Protein AF-D3E216-F1 (afdb_monomer)

Mean predicted aligned error: 6.2 Å

Structure (mmCIF, N/CA/C/O backbone):
data_AF-D3E216-F1
#
_entry.id   AF-D3E216-F1
#
loop_
_atom_site.group_PDB
_atom_site.id
_atom_site.type_symbol
_atom_site.label_atom_id
_atom_site.label_alt_id
_atom_site.label_comp_id
_atom_site.label_asym_id
_atom_site.label_entity_id
_atom_site.label_seq_id
_atom_site.pdbx_PDB_ins_code
_atom_site.Cartn_x
_atom_site.Cartn_y
_atom_site.Cartn_z
_atom_site.occupancy
_atom_site.B_iso_or_equiv
_atom_site.auth_seq_id
_atom_site.auth_comp_id
_atom_site.auth_asym_id
_atom_site.auth_atom_id
_atom_site.pdbx_PDB_model_num
ATOM 1 N N . MET A 1 1 ? -34.118 33.577 -6.080 1.00 50.59 1 MET A N 1
ATOM 2 C CA . MET A 1 1 ? -32.916 33.935 -5.292 1.00 50.59 1 MET A CA 1
ATOM 3 C C . MET A 1 1 ? -32.457 32.810 -4.354 1.00 50.59 1 MET A C 1
ATOM 5 O O . MET A 1 1 ? -31.315 32.388 -4.440 1.00 50.59 1 MET A O 1
ATOM 9 N N . THR A 1 2 ? -33.342 32.201 -3.559 1.00 54.44 2 THR A N 1
ATOM 10 C CA . THR A 1 2 ? -33.004 31.195 -2.521 1.00 54.44 2 THR A CA 1
ATOM 11 C C . THR A 1 2 ? -32.408 29.869 -3.035 1.00 54.44 2 THR A C 1
ATOM 13 O O . THR A 1 2 ? -31.619 29.233 -2.341 1.00 54.44 2 THR A O 1
ATOM 16 N N . LYS A 1 3 ? -32.740 29.441 -4.264 1.00 43.31 3 LYS A N 1
ATOM 17 C CA . LYS A 1 3 ? -32.159 28.240 -4.909 1.00 43.31 3 LYS A CA 1
ATOM 18 C C . LYS A 1 3 ? -30.767 28.478 -5.509 1.00 43.31 3 LYS A C 1
ATOM 20 O O . LYS A 1 3 ? -29.990 27.532 -5.590 1.00 43.31 3 LYS A O 1
ATOM 25 N N . LEU A 1 4 ? -30.476 29.709 -5.937 1.00 47.62 4 LEU A N 1
ATOM 26 C CA . LEU A 1 4 ? -29.167 30.105 -6.466 1.00 47.62 4 LEU A CA 1
ATOM 27 C C . LEU A 1 4 ? -28.184 30.314 -5.315 1.00 47.62 4 LEU A C 1
ATOM 29 O O . LEU A 1 4 ? -27.140 29.683 -5.323 1.00 47.62 4 LEU A O 1
ATOM 33 N N . ILE A 1 5 ? -28.608 30.995 -4.246 1.00 47.78 5 ILE A N 1
ATOM 34 C CA . ILE A 1 5 ? -27.809 31.163 -3.023 1.00 47.78 5 ILE A CA 1
ATOM 35 C C . ILE A 1 5 ? -27.507 29.805 -2.365 1.00 47.78 5 ILE A C 1
ATOM 37 O O . ILE A 1 5 ? -26.362 29.521 -2.045 1.00 47.78 5 ILE A O 1
ATOM 41 N N . LYS A 1 6 ? -28.479 28.881 -2.257 1.00 40.69 6 LYS A N 1
ATOM 42 C CA . LYS A 1 6 ? -28.196 27.507 -1.780 1.00 40.69 6 LYS A CA 1
ATOM 43 C C . LYS A 1 6 ? -27.261 26.714 -2.704 1.00 40.69 6 LYS A C 1
ATOM 45 O O . LYS A 1 6 ? -26.631 25.769 -2.241 1.00 40.69 6 LYS A O 1
ATOM 50 N N . ARG A 1 7 ? -27.192 27.038 -4.000 1.00 40.09 7 ARG A N 1
ATOM 51 C CA . ARG A 1 7 ? -26.256 26.412 -4.950 1.00 40.09 7 ARG A CA 1
ATOM 52 C C . ARG A 1 7 ? -24.868 27.046 -4.885 1.00 40.09 7 ARG A C 1
ATOM 54 O O . ARG A 1 7 ? -23.900 26.309 -5.013 1.00 40.09 7 ARG A O 1
ATOM 61 N N . GLU A 1 8 ? -24.777 28.351 -4.666 1.00 38.75 8 GLU A N 1
ATOM 62 C CA . GLU A 1 8 ? -23.523 29.099 -4.516 1.00 38.75 8 GLU A CA 1
ATOM 63 C C . GLU A 1 8 ? -22.860 28.807 -3.169 1.00 38.75 8 GLU A C 1
ATOM 65 O O . GLU A 1 8 ? -21.714 28.378 -3.159 1.00 38.75 8 GLU A O 1
ATOM 70 N N . VAL A 1 9 ? -23.610 28.824 -2.062 1.00 39.69 9 VAL A N 1
ATOM 71 C CA . VAL A 1 9 ? -23.113 28.412 -0.732 1.00 39.69 9 VAL A CA 1
ATOM 72 C C . VAL A 1 9 ? -22.674 26.940 -0.731 1.00 39.69 9 VAL A C 1
ATOM 74 O O . VAL A 1 9 ? -21.686 26.569 -0.108 1.00 39.69 9 VAL A O 1
ATOM 77 N N . LYS A 1 10 ? -23.358 26.068 -1.488 1.00 34.59 10 LYS A N 1
ATOM 78 C CA . LYS A 1 10 ? -22.948 24.662 -1.655 1.00 34.59 10 LYS A CA 1
ATOM 79 C C . LYS A 1 10 ? -21.763 24.487 -2.620 1.00 34.59 10 LYS A C 1
ATOM 81 O O . LYS A 1 10 ? -21.135 23.432 -2.578 1.00 34.59 10 LYS A O 1
ATOM 86 N N . ARG A 1 11 ? -21.463 25.465 -3.486 1.00 38.50 11 ARG A N 1
ATOM 87 C CA . ARG A 1 11 ? -20.250 25.492 -4.329 1.00 38.50 11 ARG A CA 1
ATOM 88 C C . ARG A 1 11 ? -19.038 25.954 -3.523 1.00 38.50 11 ARG A C 1
ATOM 90 O O . ARG A 1 11 ? -18.022 25.277 -3.580 1.00 38.50 11 ARG A O 1
ATOM 97 N N . GLU A 1 12 ? -19.185 26.998 -2.709 1.00 38.78 12 GLU A N 1
ATOM 98 C CA . GLU A 1 12 ? -18.121 27.535 -1.844 1.00 38.78 12 GLU A CA 1
ATOM 99 C C . GLU A 1 12 ? -17.586 26.504 -0.833 1.00 38.78 12 GLU A C 1
ATOM 101 O O . GLU A 1 12 ? -16.391 26.458 -0.573 1.00 38.78 12 GLU A O 1
ATOM 106 N N . TYR A 1 13 ? -18.445 25.609 -0.331 1.00 41.72 13 TYR A N 1
ATOM 107 C CA . TYR A 1 13 ? -18.059 24.535 0.598 1.00 41.72 13 TYR A CA 1
ATOM 108 C C . TYR A 1 13 ? -17.564 23.231 -0.066 1.00 41.72 13 TYR A C 1
ATOM 110 O O . TYR A 1 13 ? -17.180 22.306 0.642 1.00 41.72 13 TYR A O 1
ATOM 118 N N . ASN A 1 14 ? -17.597 23.098 -1.400 1.00 50.19 14 ASN A N 1
ATOM 119 C CA . ASN A 1 14 ? -17.234 21.849 -2.106 1.00 50.19 14 ASN A CA 1
ATOM 120 C C . ASN A 1 14 ? -16.012 21.974 -3.029 1.00 50.19 14 ASN A C 1
ATOM 122 O O . ASN A 1 14 ? -15.679 21.013 -3.734 1.00 50.19 14 ASN A O 1
ATOM 126 N N . GLU A 1 15 ? -15.362 23.135 -3.071 1.00 63.25 15 GLU A N 1
ATOM 127 C CA . GLU A 1 15 ? -14.147 23.320 -3.856 1.00 63.25 15 GLU A CA 1
ATOM 128 C C . GLU A 1 15 ? -12.910 23.065 -2.995 1.00 63.25 15 GLU A C 1
ATOM 130 O O . GLU A 1 15 ? -12.683 23.688 -1.962 1.00 63.25 15 GLU A O 1
ATOM 135 N N . GLU A 1 16 ? -12.117 22.084 -3.423 1.00 79.06 16 GLU A N 1
ATOM 136 C CA . GLU A 1 16 ? -10.818 21.785 -2.830 1.00 79.06 16 GLU A CA 1
ATOM 137 C C . GLU A 1 16 ? -9.911 23.015 -2.853 1.00 79.06 16 GLU A C 1
ATOM 139 O O . GLU A 1 16 ? -9.870 23.753 -3.839 1.00 79.06 16 GLU A O 1
ATOM 144 N N . SER A 1 17 ? -9.138 23.201 -1.780 1.00 86.38 17 SER A N 1
ATOM 145 C CA . SER A 1 17 ? -8.227 24.341 -1.654 1.00 86.38 17 SER A CA 1
ATOM 146 C C . SER A 1 17 ? -7.299 24.445 -2.878 1.00 86.38 17 SER A C 1
ATOM 148 O O . SER A 1 17 ? -6.709 23.434 -3.282 1.00 86.38 17 SER A O 1
ATOM 150 N N . PRO A 1 18 ? -7.064 25.655 -3.429 1.00 88.81 18 PRO A N 1
ATOM 151 C CA . PRO A 1 18 ? -6.145 25.850 -4.550 1.00 88.81 18 PRO A CA 1
ATOM 152 C C . PRO A 1 18 ? -4.746 25.271 -4.298 1.00 88.81 18 PRO A C 1
ATOM 154 O O . PRO A 1 18 ? -4.106 24.768 -5.222 1.00 88.81 18 PRO A O 1
ATOM 157 N N . LEU A 1 19 ? -4.269 25.297 -3.047 1.00 91.81 19 LEU A N 1
ATOM 158 C CA . LEU A 1 19 ? -2.990 24.697 -2.665 1.00 91.81 19 LEU A CA 1
ATOM 159 C C . LEU A 1 19 ? -3.029 23.164 -2.765 1.00 91.81 19 LEU A C 1
ATOM 161 O O . LEU A 1 19 ? -2.122 22.571 -3.346 1.00 91.81 19 LEU A O 1
ATOM 165 N N . LYS A 1 20 ? -4.093 22.523 -2.262 1.00 92.62 20 LYS A N 1
ATOM 166 C CA . LYS A 1 20 ? -4.277 21.064 -2.353 1.00 92.62 20 LYS A CA 1
ATOM 167 C C . LYS A 1 20 ? -4.342 20.602 -3.803 1.00 92.62 20 LYS A C 1
ATOM 169 O O . LYS A 1 20 ? -3.691 19.624 -4.156 1.00 92.62 20 LYS A O 1
ATOM 174 N N . LEU A 1 21 ? -5.043 21.340 -4.664 1.00 93.50 21 LEU A N 1
ATOM 175 C CA . LEU A 1 21 ? -5.093 21.054 -6.099 1.00 93.50 21 LEU A CA 1
ATOM 176 C C . LEU A 1 21 ? -3.720 21.194 -6.771 1.00 93.50 21 LEU A C 1
ATOM 178 O O . LEU A 1 21 ? -3.368 20.368 -7.613 1.00 93.50 21 LEU A O 1
ATOM 182 N N . LYS A 1 22 ? -2.912 22.196 -6.397 1.00 94.81 22 LYS A N 1
ATOM 183 C CA . LYS A 1 22 ? -1.525 22.324 -6.882 1.00 94.81 22 LYS A CA 1
ATOM 184 C C . LYS A 1 22 ? -0.664 21.133 -6.452 1.00 94.81 22 LYS A C 1
ATOM 186 O O . LYS A 1 22 ? 0.019 20.555 -7.293 1.00 94.81 22 LYS A O 1
ATOM 191 N N . ILE A 1 23 ? -0.742 20.730 -5.181 1.00 96.50 23 ILE A N 1
ATOM 192 C CA . ILE A 1 23 ? -0.009 19.571 -4.643 1.00 96.50 23 ILE A CA 1
ATOM 193 C C . ILE A 1 23 ? -0.449 18.280 -5.346 1.00 96.50 23 ILE A C 1
ATOM 195 O O . ILE A 1 23 ? 0.390 17.506 -5.807 1.00 96.50 23 ILE A O 1
ATOM 199 N N . ALA A 1 24 ? -1.758 18.072 -5.506 1.00 95.38 24 ALA A N 1
ATOM 200 C CA . ALA A 1 24 ? -2.301 16.915 -6.204 1.00 95.38 24 ALA A CA 1
ATOM 201 C C . ALA A 1 24 ? -1.817 16.854 -7.662 1.00 95.38 24 ALA A C 1
ATOM 203 O O . ALA A 1 24 ? -1.413 15.783 -8.115 1.00 95.38 24 ALA A O 1
ATOM 204 N N . ASN A 1 25 ? -1.793 17.984 -8.381 1.00 94.75 25 ASN A N 1
ATOM 205 C CA . ASN A 1 25 ? -1.256 18.061 -9.745 1.00 94.75 25 ASN A CA 1
ATOM 206 C C . ASN A 1 25 ? 0.250 17.776 -9.804 1.00 94.75 25 ASN A C 1
ATOM 208 O O . ASN A 1 25 ? 0.694 17.079 -10.718 1.00 94.75 25 ASN A O 1
ATOM 212 N N . ALA A 1 26 ? 1.030 18.269 -8.839 1.00 95.81 26 ALA A N 1
ATOM 213 C CA . ALA A 1 26 ? 2.464 17.995 -8.761 1.00 95.81 26 ALA A CA 1
ATOM 214 C C . ALA A 1 26 ? 2.731 16.494 -8.578 1.00 95.81 26 ALA A C 1
ATOM 216 O O . ALA A 1 26 ? 3.478 15.908 -9.361 1.00 95.81 26 ALA A O 1
ATOM 217 N N . ILE A 1 27 ? 2.037 15.854 -7.627 1.00 95.94 27 ILE A N 1
ATOM 218 C CA . ILE A 1 27 ? 2.102 14.399 -7.427 1.00 95.94 27 ILE A CA 1
ATOM 219 C C . ILE A 1 27 ? 1.688 13.672 -8.700 1.00 95.94 27 ILE A C 1
ATOM 221 O O . ILE A 1 27 ? 2.421 12.803 -9.156 1.00 95.94 27 ILE A O 1
ATOM 225 N N . SER A 1 28 ? 0.563 14.042 -9.316 1.00 94.00 28 SER A N 1
ATOM 226 C CA . SER A 1 28 ? 0.086 13.394 -10.542 1.00 94.00 28 SER A CA 1
ATOM 227 C C . SER A 1 28 ? 1.075 13.517 -11.701 1.00 94.00 28 SER A C 1
ATOM 229 O O . SER A 1 28 ? 1.184 12.600 -12.506 1.00 94.00 28 SER A O 1
ATOM 231 N N . THR A 1 29 ? 1.773 14.648 -11.807 1.00 91.94 29 THR A N 1
ATOM 232 C CA . THR A 1 29 ? 2.765 14.874 -12.863 1.00 91.94 29 THR A CA 1
ATOM 233 C C . THR A 1 29 ? 4.014 14.039 -12.607 1.00 91.94 29 THR A C 1
ATOM 235 O O . THR A 1 29 ? 4.478 13.353 -13.509 1.00 91.94 29 THR A O 1
ATOM 238 N N . PHE A 1 30 ? 4.528 14.047 -11.375 1.00 93.31 30 PHE A N 1
ATOM 239 C CA . PHE A 1 30 ? 5.700 13.260 -10.989 1.00 93.31 30 PHE A CA 1
ATOM 240 C C . PHE A 1 30 ? 5.457 11.748 -11.108 1.00 93.31 30 PHE A C 1
ATOM 242 O O . PHE A 1 30 ? 6.319 11.003 -11.558 1.00 93.31 30 PHE A O 1
ATOM 249 N N . THR A 1 31 ? 4.250 11.304 -10.756 1.00 93.19 31 THR A N 1
ATOM 250 C CA . THR A 1 31 ? 3.823 9.895 -10.809 1.00 93.19 31 THR A CA 1
ATOM 251 C C . THR A 1 31 ? 3.258 9.469 -12.164 1.00 93.19 31 THR A C 1
ATOM 253 O O . THR A 1 31 ? 2.692 8.381 -12.286 1.00 93.19 31 THR A O 1
ATOM 256 N N . ASN A 1 32 ? 3.383 10.309 -13.194 1.00 91.56 32 ASN A N 1
ATOM 257 C CA . ASN A 1 32 ? 3.027 9.906 -14.548 1.00 91.56 32 ASN A CA 1
ATOM 258 C C . ASN A 1 32 ? 3.890 8.687 -14.940 1.00 91.56 32 ASN A C 1
ATOM 260 O O . ASN A 1 32 ? 5.102 8.747 -14.717 1.00 91.56 32 ASN A O 1
ATOM 264 N N . PRO A 1 33 ? 3.317 7.594 -15.489 1.00 90.56 33 PRO A N 1
ATOM 265 C CA . PRO A 1 33 ? 4.023 6.321 -15.641 1.00 90.56 33 PRO A CA 1
ATOM 266 C C . PRO A 1 33 ? 5.434 6.416 -16.244 1.00 90.56 33 PRO A C 1
ATOM 268 O O . PRO A 1 33 ? 6.360 5.923 -15.607 1.00 90.56 33 PRO A O 1
ATOM 271 N N . PRO A 1 34 ? 5.675 7.109 -17.373 1.00 90.75 34 PRO A N 1
ATOM 272 C CA . PRO A 1 34 ? 7.018 7.193 -17.934 1.00 90.75 34 PRO A CA 1
ATOM 273 C C . PRO A 1 34 ? 7.966 8.098 -17.129 1.00 90.75 34 PRO A C 1
ATOM 275 O O . PRO A 1 34 ? 9.169 7.998 -17.301 1.00 90.75 34 PRO A O 1
ATOM 278 N N . ILE A 1 35 ? 7.466 8.996 -16.268 1.00 93.31 35 ILE A N 1
ATOM 279 C CA . ILE A 1 35 ? 8.311 9.850 -15.409 1.00 93.31 35 ILE A CA 1
ATOM 280 C C . ILE A 1 35 ? 8.745 9.076 -14.172 1.00 93.31 35 ILE A C 1
ATOM 282 O O . ILE A 1 35 ? 9.931 9.048 -13.859 1.00 93.31 35 ILE A O 1
ATOM 286 N N . ILE A 1 36 ? 7.803 8.425 -13.485 1.00 94.94 36 ILE A N 1
ATOM 287 C CA . ILE A 1 36 ? 8.100 7.668 -12.264 1.00 94.94 36 ILE A CA 1
ATOM 288 C C . ILE A 1 36 ? 8.933 6.417 -12.547 1.00 94.94 36 ILE A C 1
ATOM 290 O O . ILE A 1 36 ? 9.689 5.977 -11.684 1.00 94.94 36 ILE A O 1
ATOM 294 N N . CYS A 1 37 ? 8.848 5.877 -13.767 1.00 93.94 37 CYS A N 1
ATOM 295 C CA . CYS A 1 37 ? 9.719 4.795 -14.204 1.00 93.94 37 CYS A CA 1
ATOM 296 C C . CYS A 1 37 ? 11.197 5.197 -14.186 1.00 93.94 37 CYS A C 1
ATOM 298 O O . CYS A 1 37 ? 12.007 4.350 -13.848 1.00 93.94 37 CYS A O 1
ATOM 300 N N . ILE A 1 38 ? 11.565 6.455 -14.457 1.00 95.94 38 ILE A N 1
ATOM 301 C CA . ILE A 1 38 ? 12.977 6.878 -14.501 1.00 95.94 38 ILE A CA 1
ATOM 302 C C . ILE A 1 38 ? 13.702 6.582 -13.173 1.00 95.94 38 ILE A C 1
ATOM 304 O O . ILE A 1 38 ? 14.619 5.767 -13.178 1.00 95.94 38 ILE A O 1
ATOM 308 N N . PRO A 1 39 ? 13.309 7.153 -12.014 1.00 97.12 39 PRO A N 1
ATOM 309 C CA . PRO A 1 39 ? 14.016 6.885 -10.762 1.00 97.12 39 PRO A CA 1
ATOM 310 C C . PRO A 1 39 ? 13.881 5.430 -10.288 1.00 97.12 39 PRO A C 1
ATOM 312 O O . PRO A 1 39 ? 14.783 4.925 -9.623 1.00 97.12 39 PRO A O 1
ATOM 315 N N . LEU A 1 40 ? 12.776 4.745 -10.604 1.00 97.56 40 LEU A N 1
ATOM 316 C CA . LEU A 1 40 ? 12.569 3.370 -10.146 1.00 97.56 40 LEU A CA 1
ATOM 317 C C . LEU A 1 40 ? 13.357 2.353 -10.981 1.00 97.56 40 LEU A C 1
ATOM 319 O O . LEU A 1 40 ? 13.945 1.442 -10.406 1.00 97.56 40 LEU A O 1
ATOM 323 N N . PHE A 1 41 ? 13.428 2.517 -12.305 1.00 97.19 41 PHE A N 1
ATOM 324 C CA . PHE A 1 41 ? 14.300 1.702 -13.151 1.00 97.19 41 PHE A CA 1
ATOM 325 C C . PHE A 1 41 ? 15.770 2.018 -12.919 1.00 97.19 41 PHE A C 1
ATOM 327 O O . PHE A 1 41 ? 16.550 1.078 -12.887 1.00 97.19 41 PHE A O 1
ATOM 334 N N . LEU A 1 42 ? 16.136 3.269 -12.627 1.00 97.62 42 LEU A N 1
ATOM 335 C CA . LEU A 1 42 ? 17.491 3.605 -12.186 1.00 97.62 42 LEU A CA 1
ATOM 336 C C . LEU A 1 42 ? 17.901 2.779 -10.963 1.00 97.62 42 LEU A C 1
ATOM 338 O O . LEU A 1 42 ? 18.995 2.214 -10.925 1.00 97.62 42 LEU A O 1
ATOM 342 N N . LEU A 1 43 ? 17.005 2.659 -9.978 1.00 97.50 43 LEU A N 1
ATOM 343 C CA . LEU A 1 43 ? 17.247 1.839 -8.796 1.00 97.50 43 LEU A CA 1
ATOM 344 C C . LEU A 1 43 ? 17.290 0.341 -9.128 1.00 97.50 43 LEU A C 1
ATOM 346 O O . LEU A 1 43 ? 18.158 -0.361 -8.620 1.00 97.50 43 LEU A O 1
ATOM 350 N N . ILE A 1 44 ? 16.400 -0.154 -9.993 1.00 97.62 44 ILE A N 1
ATOM 351 C CA . ILE A 1 44 ? 16.428 -1.551 -10.460 1.00 97.62 44 ILE A CA 1
ATOM 352 C C . ILE A 1 44 ? 17.758 -1.844 -11.167 1.00 97.62 44 ILE A C 1
ATOM 354 O O . ILE A 1 44 ? 18.439 -2.798 -10.803 1.00 97.62 44 ILE A O 1
ATOM 358 N N . SER A 1 45 ? 18.171 -1.004 -12.118 1.00 97.50 45 SER A N 1
ATOM 359 C CA . SER A 1 45 ? 19.449 -1.090 -12.830 1.00 97.50 45 SER A CA 1
ATOM 360 C C . SER A 1 45 ? 20.627 -1.078 -11.855 1.00 97.50 45 SER A C 1
ATOM 362 O O . SER A 1 45 ? 21.548 -1.879 -11.999 1.00 97.50 45 SER A O 1
ATOM 364 N N . PHE A 1 46 ? 20.589 -0.209 -10.838 1.00 96.31 46 PHE A N 1
ATOM 365 C CA . PHE A 1 46 ? 21.614 -0.139 -9.796 1.00 96.31 46 PHE A CA 1
ATOM 366 C C . PHE A 1 46 ? 21.709 -1.447 -9.003 1.00 96.31 46 PHE A C 1
ATOM 368 O O . PHE A 1 46 ? 22.805 -1.968 -8.806 1.00 96.31 46 PHE A O 1
ATOM 375 N N . VAL A 1 47 ? 20.572 -2.006 -8.583 1.00 95.00 47 VAL A N 1
ATOM 376 C CA . VAL A 1 47 ? 20.530 -3.276 -7.844 1.00 95.00 47 VAL A CA 1
ATOM 377 C C . VAL A 1 47 ? 21.032 -4.431 -8.707 1.00 95.00 47 VAL A C 1
ATOM 379 O O . VAL A 1 47 ? 21.823 -5.234 -8.230 1.00 95.00 47 VAL A O 1
ATOM 382 N N . LEU A 1 48 ? 20.641 -4.492 -9.982 1.00 95.19 48 LEU A N 1
ATOM 383 C CA . LEU A 1 48 ? 21.086 -5.543 -10.903 1.00 95.19 48 LEU A CA 1
ATOM 384 C C . LEU A 1 48 ? 22.588 -5.480 -11.213 1.00 95.19 48 LEU A C 1
ATOM 386 O O . LEU A 1 48 ? 23.190 -6.509 -11.506 1.00 95.19 48 LEU A O 1
ATOM 390 N N . ALA A 1 49 ? 23.187 -4.291 -11.161 1.00 95.81 49 ALA A N 1
ATOM 391 C CA . ALA A 1 49 ? 24.620 -4.086 -11.361 1.00 95.81 49 ALA A CA 1
ATOM 392 C C . ALA A 1 49 ? 25.457 -4.246 -10.080 1.00 95.81 49 ALA A C 1
ATOM 394 O O . ALA A 1 49 ? 26.688 -4.229 -10.141 1.00 95.81 49 ALA A O 1
ATOM 395 N N . SER A 1 50 ? 24.803 -4.382 -8.926 1.00 92.50 50 SER A N 1
ATOM 396 C CA . SER A 1 50 ? 25.444 -4.501 -7.619 1.00 92.50 50 SER A CA 1
ATOM 397 C C . SER A 1 50 ? 25.655 -5.966 -7.242 1.00 92.50 50 SER A C 1
ATOM 399 O O . SER A 1 50 ? 24.720 -6.760 -7.265 1.00 92.50 50 SER A O 1
ATOM 401 N N . ASN A 1 51 ? 26.866 -6.315 -6.812 1.00 86.44 51 ASN A N 1
ATOM 402 C CA . ASN A 1 51 ? 27.189 -7.618 -6.236 1.00 86.44 51 ASN A CA 1
ATOM 403 C C . ASN A 1 51 ? 27.638 -7.449 -4.782 1.00 86.44 51 ASN A C 1
ATOM 405 O O . ASN A 1 51 ? 28.597 -6.732 -4.498 1.00 86.44 51 ASN A O 1
ATOM 409 N N . GLY A 1 52 ? 26.965 -8.145 -3.862 1.00 77.38 52 GLY A N 1
ATOM 410 C CA . GLY A 1 52 ? 27.220 -8.049 -2.422 1.00 77.38 52 GLY A CA 1
ATOM 411 C C . GLY A 1 52 ? 26.534 -6.853 -1.750 1.00 77.38 52 GLY A C 1
ATOM 412 O O . GLY A 1 52 ? 25.835 -6.063 -2.379 1.00 77.38 52 GLY A O 1
ATOM 413 N N . ASN A 1 53 ? 26.706 -6.733 -0.431 1.00 73.62 53 ASN A N 1
ATOM 414 C CA . ASN A 1 53 ? 26.138 -5.625 0.340 1.00 73.62 53 ASN A CA 1
ATOM 415 C C . ASN A 1 53 ? 26.997 -4.357 0.138 1.00 73.62 53 ASN A C 1
ATOM 417 O O . ASN A 1 53 ? 28.206 -4.466 0.341 1.00 73.62 53 ASN A O 1
ATOM 421 N N . PRO A 1 54 ? 26.421 -3.174 -0.165 1.00 74.75 54 PRO A N 1
ATOM 422 C CA . PRO A 1 54 ? 27.162 -1.916 -0.352 1.00 74.75 54 PRO A CA 1
ATOM 423 C C . PRO A 1 54 ? 28.100 -1.511 0.794 1.00 74.75 54 PRO A C 1
ATOM 425 O O . PRO A 1 54 ? 29.052 -0.769 0.577 1.00 74.75 54 PRO A O 1
ATOM 428 N N . PHE A 1 55 ? 27.844 -1.996 2.010 1.00 77.19 55 PHE A N 1
ATOM 429 C CA 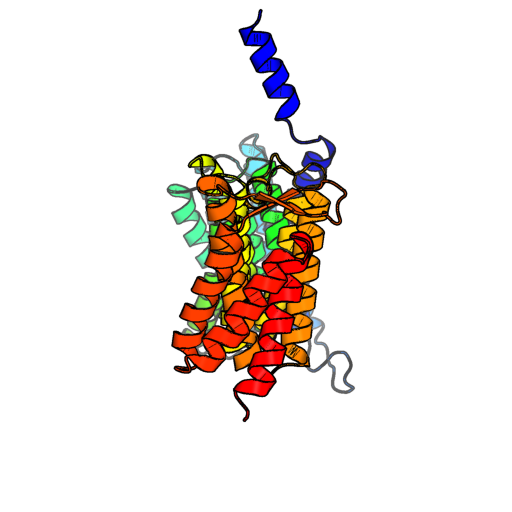. PHE A 1 55 ? 28.653 -1.731 3.203 1.00 77.19 55 PHE A CA 1
ATOM 430 C C . PHE A 1 55 ? 29.631 -2.867 3.539 1.00 77.19 55 PHE A C 1
ATOM 432 O O . PHE A 1 55 ? 30.313 -2.815 4.560 1.00 77.19 55 PHE A O 1
ATOM 439 N N . SER A 1 56 ? 29.687 -3.912 2.711 1.00 80.31 56 SER A N 1
ATOM 440 C CA . SER A 1 56 ? 30.624 -5.025 2.867 1.00 80.31 56 SER A CA 1
ATOM 441 C C . SER A 1 56 ? 31.879 -4.818 2.025 1.00 80.31 56 SER A C 1
ATOM 443 O O . SER A 1 56 ? 31.825 -4.266 0.928 1.00 80.31 56 SER A O 1
ATOM 445 N N . SER A 1 57 ? 33.015 -5.329 2.503 1.00 81.44 57 SER A N 1
ATOM 446 C CA . SER A 1 57 ? 34.287 -5.314 1.767 1.00 81.44 57 SER A CA 1
ATOM 447 C C . SER A 1 57 ? 34.260 -6.128 0.465 1.00 81.44 57 SER A C 1
ATOM 449 O O . SER A 1 57 ? 35.157 -5.983 -0.359 1.00 81.44 57 SER A O 1
ATOM 451 N N . SER A 1 58 ? 33.240 -6.967 0.265 1.00 83.25 58 SER A N 1
ATOM 452 C CA . SER A 1 58 ? 33.017 -7.756 -0.953 1.00 83.25 58 SER A CA 1
ATOM 453 C C . SER A 1 58 ? 32.113 -7.059 -1.979 1.00 83.25 58 SER A C 1
ATOM 455 O O . SER A 1 58 ? 31.753 -7.681 -2.978 1.00 83.25 58 SER A O 1
ATOM 457 N N . PHE A 1 59 ? 31.716 -5.802 -1.742 1.00 90.31 59 PHE A N 1
ATOM 458 C CA . PHE A 1 59 ? 30.903 -5.048 -2.691 1.00 90.31 59 PHE A CA 1
ATOM 459 C C . PHE A 1 59 ? 31.656 -4.805 -3.999 1.00 90.31 59 PHE A C 1
ATOM 461 O O . PHE A 1 59 ? 32.773 -4.287 -4.007 1.00 90.31 59 PHE A O 1
ATOM 468 N N . SER A 1 60 ? 31.012 -5.121 -5.116 1.00 90.94 60 SER A N 1
ATOM 469 C CA . SER A 1 60 ? 31.471 -4.726 -6.445 1.00 90.94 60 SER A CA 1
ATOM 470 C C . SER A 1 60 ? 30.300 -4.214 -7.274 1.00 90.94 60 SER A C 1
ATOM 472 O O . SER A 1 60 ? 29.156 -4.624 -7.077 1.00 90.94 60 SER A O 1
ATOM 474 N N . PHE A 1 61 ? 30.591 -3.292 -8.189 1.00 94.88 61 PHE A N 1
ATOM 475 C CA . PHE A 1 61 ? 29.588 -2.650 -9.029 1.00 94.88 61 PHE A CA 1
ATOM 476 C C . PHE A 1 61 ? 30.016 -2.689 -10.494 1.00 94.88 61 PHE A C 1
ATOM 478 O O . PHE A 1 61 ? 31.093 -2.199 -10.844 1.00 94.88 61 PHE A O 1
ATOM 485 N N . ASP A 1 62 ? 29.171 -3.257 -11.351 1.00 95.81 62 ASP A N 1
ATOM 486 C CA . ASP A 1 62 ? 29.406 -3.316 -12.791 1.00 95.81 62 ASP A CA 1
ATOM 487 C C . ASP A 1 62 ? 28.803 -2.086 -13.487 1.00 95.81 62 ASP A C 1
ATOM 489 O O . ASP A 1 62 ? 27.628 -2.047 -13.863 1.00 95.81 62 ASP A O 1
ATOM 493 N N . TRP A 1 63 ? 29.637 -1.064 -13.688 1.00 96.12 63 TRP A N 1
ATOM 494 C CA . TRP A 1 63 ? 29.250 0.176 -14.366 1.00 96.12 63 TRP A CA 1
ATOM 495 C C . TRP A 1 63 ? 28.752 -0.036 -15.799 1.00 96.12 63 TRP A C 1
ATOM 497 O O . TRP A 1 63 ? 27.886 0.709 -16.263 1.00 96.12 63 TRP A O 1
ATOM 507 N N . MET A 1 64 ? 29.284 -1.033 -16.511 1.00 96.50 64 MET A N 1
ATOM 508 C CA . MET A 1 64 ? 28.886 -1.300 -17.890 1.00 96.50 64 MET A CA 1
ATOM 509 C C . MET A 1 64 ? 27.515 -1.973 -17.931 1.00 96.50 64 MET A C 1
ATOM 511 O O . MET A 1 64 ? 26.672 -1.589 -18.745 1.00 96.50 64 MET A O 1
ATOM 515 N N . LEU A 1 65 ? 27.270 -2.943 -17.048 1.00 96.25 65 LEU A N 1
ATOM 516 C CA . LEU A 1 65 ? 25.959 -3.567 -16.897 1.00 96.25 65 LEU A CA 1
ATOM 517 C C . LEU A 1 65 ? 24.903 -2.541 -16.486 1.00 96.25 65 LEU A C 1
ATOM 519 O O . LEU A 1 65 ? 23.843 -2.481 -17.106 1.00 96.25 65 LEU A O 1
ATOM 523 N N . PHE A 1 66 ? 25.223 -1.692 -15.506 1.00 97.50 66 PHE A N 1
ATOM 524 C CA . PHE A 1 66 ? 24.361 -0.590 -15.087 1.00 97.50 66 PHE A CA 1
ATOM 525 C C . PHE A 1 66 ? 23.970 0.299 -16.270 1.00 97.50 66 PHE A C 1
ATOM 527 O O . PHE A 1 66 ? 22.783 0.507 -16.515 1.00 97.50 66 PHE A O 1
ATOM 534 N N . ALA A 1 67 ? 24.952 0.772 -17.045 1.00 97.44 67 ALA A N 1
ATOM 535 C CA . ALA A 1 67 ? 24.703 1.634 -18.195 1.00 97.44 67 ALA A CA 1
ATOM 536 C C . ALA A 1 67 ? 23.836 0.946 -19.262 1.00 97.44 67 ALA A C 1
ATOM 538 O O . ALA A 1 67 ? 22.918 1.567 -19.795 1.00 97.44 67 ALA A O 1
ATOM 539 N N . LYS A 1 68 ? 24.081 -0.339 -19.556 1.00 97.38 68 LYS A N 1
ATOM 540 C CA . LYS A 1 68 ? 23.267 -1.113 -20.509 1.00 97.38 68 LYS A CA 1
ATOM 541 C C . LYS A 1 68 ? 21.817 -1.247 -20.038 1.00 97.38 68 LYS A C 1
ATOM 543 O O . LYS A 1 68 ? 20.903 -0.938 -20.801 1.00 97.38 68 LYS A O 1
ATOM 548 N N . CYS A 1 69 ? 21.609 -1.671 -18.790 1.00 97.00 69 CYS A N 1
ATOM 549 C CA . CYS A 1 69 ? 20.282 -1.799 -18.189 1.00 97.00 69 CYS A CA 1
ATOM 550 C C . CYS A 1 69 ? 19.537 -0.462 -18.187 1.00 97.00 69 CYS A C 1
ATOM 552 O O . CYS A 1 69 ? 18.366 -0.405 -18.571 1.00 97.00 69 CYS A O 1
ATOM 554 N N . GLU A 1 70 ? 20.226 0.614 -17.812 1.00 96.94 70 GLU A N 1
ATOM 555 C CA . GLU A 1 70 ? 19.617 1.930 -17.685 1.00 96.94 70 GLU A CA 1
ATOM 556 C C . GLU A 1 70 ? 19.273 2.541 -19.039 1.00 96.94 70 GLU A C 1
ATOM 558 O O . GLU A 1 70 ? 18.169 3.042 -19.204 1.00 96.94 70 GLU A O 1
ATOM 563 N N . ILE A 1 71 ? 20.148 2.446 -20.044 1.00 97.38 71 ILE A N 1
ATOM 564 C CA . ILE A 1 71 ? 19.854 2.957 -21.391 1.00 97.38 71 ILE A CA 1
ATOM 565 C C . ILE A 1 71 ? 18.618 2.266 -21.968 1.00 97.38 71 ILE A C 1
ATOM 567 O O . ILE A 1 71 ? 17.716 2.935 -22.475 1.00 97.38 71 ILE A O 1
ATOM 571 N N . ILE A 1 72 ? 18.547 0.936 -21.869 1.00 97.19 72 ILE A N 1
ATOM 572 C CA . ILE A 1 72 ? 17.400 0.180 -22.376 1.00 97.19 72 ILE A CA 1
ATOM 573 C C . ILE A 1 72 ? 16.125 0.548 -21.612 1.00 97.19 72 ILE A C 1
ATOM 575 O O . ILE A 1 72 ? 15.107 0.866 -22.231 1.00 97.19 72 ILE A O 1
ATOM 579 N N . SER A 1 73 ? 16.179 0.578 -20.281 1.00 95.38 73 SER A N 1
ATOM 580 C CA . SER A 1 73 ? 15.025 0.934 -19.450 1.00 95.38 73 SER A CA 1
ATOM 581 C C . SER A 1 73 ? 14.552 2.366 -19.713 1.00 95.38 73 SER A C 1
ATOM 583 O O . SER A 1 73 ? 13.368 2.606 -19.945 1.00 95.38 73 SER A O 1
ATOM 585 N N . LEU A 1 74 ? 15.473 3.328 -19.753 1.00 95.69 74 LEU A N 1
ATOM 586 C CA . LEU A 1 74 ? 15.182 4.735 -19.997 1.00 95.69 74 LEU A CA 1
ATOM 587 C C . LEU A 1 74 ? 14.534 4.931 -21.371 1.00 95.69 74 LEU A C 1
ATOM 589 O O . LEU A 1 74 ? 13.498 5.589 -21.473 1.00 95.69 74 LEU A O 1
ATOM 593 N N . VAL A 1 75 ? 15.103 4.344 -22.426 1.00 96.75 75 VAL A N 1
ATOM 594 C CA . VAL A 1 75 ? 14.596 4.508 -23.794 1.00 96.75 75 VAL A CA 1
ATOM 595 C C . VAL A 1 75 ? 13.220 3.865 -23.945 1.00 96.75 75 VAL A C 1
ATOM 597 O O . VAL A 1 75 ? 12.273 4.540 -24.357 1.00 96.75 75 VAL A O 1
ATOM 600 N N . PHE A 1 76 ? 13.090 2.586 -23.586 1.00 96.62 76 PHE A N 1
ATOM 601 C CA . PHE A 1 76 ? 11.902 1.798 -23.913 1.00 96.62 76 PHE A CA 1
ATOM 602 C C . PHE A 1 76 ? 10.783 1.901 -22.881 1.00 96.62 76 PHE A C 1
ATOM 604 O O . PHE A 1 76 ? 9.618 1.770 -23.265 1.00 96.62 76 PHE A O 1
ATOM 611 N N . ALA A 1 77 ? 11.096 2.179 -21.610 1.00 92.88 77 ALA A N 1
ATOM 612 C CA . ALA A 1 77 ? 10.084 2.322 -20.567 1.00 92.88 77 ALA A CA 1
ATOM 613 C C . ALA A 1 77 ? 9.681 3.766 -20.257 1.00 92.88 77 ALA A C 1
ATOM 615 O O . ALA A 1 77 ? 8.582 3.978 -19.739 1.00 92.88 77 ALA A O 1
ATOM 616 N N . SER A 1 78 ? 10.517 4.749 -20.611 1.00 92.25 78 SER A N 1
ATOM 617 C CA . SER A 1 78 ? 10.290 6.153 -20.246 1.00 92.25 78 SER A CA 1
ATOM 618 C C . SER A 1 78 ? 10.242 7.094 -21.456 1.00 92.25 78 SER A C 1
ATOM 620 O O . SER A 1 78 ? 9.197 7.677 -21.748 1.00 92.25 78 SER A O 1
ATOM 622 N N . VAL A 1 79 ? 11.345 7.242 -22.195 1.00 93.88 79 VAL A N 1
ATOM 623 C CA . VAL A 1 79 ? 11.507 8.270 -23.239 1.00 93.88 79 VAL A CA 1
ATOM 624 C C . VAL A 1 79 ? 10.561 8.046 -24.412 1.00 93.88 79 VAL A C 1
ATOM 626 O O . VAL A 1 79 ? 9.829 8.969 -24.770 1.00 93.88 79 VAL A O 1
ATOM 629 N N . LEU A 1 80 ? 10.537 6.841 -24.993 1.00 91.94 80 LEU A N 1
ATOM 630 C CA . LEU A 1 80 ? 9.655 6.541 -26.121 1.00 91.94 80 LEU A CA 1
ATOM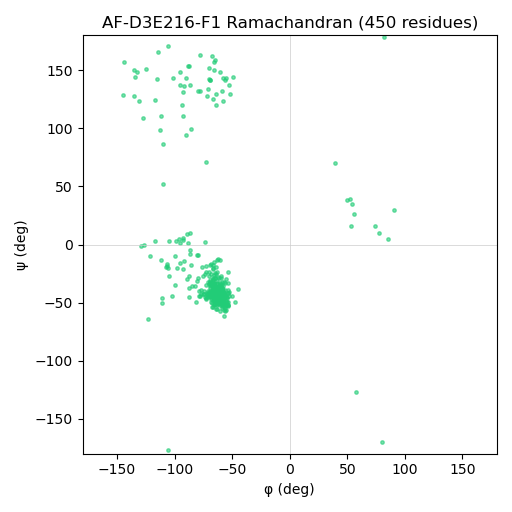 631 C C . LEU A 1 80 ? 8.175 6.660 -25.715 1.00 91.94 80 LEU A C 1
ATOM 633 O O . LEU A 1 80 ? 7.485 7.497 -26.306 1.00 91.94 80 LEU A O 1
ATOM 637 N N . PRO A 1 81 ? 7.669 5.962 -24.672 1.00 89.50 81 PRO A N 1
ATOM 638 C CA . PRO A 1 81 ? 6.280 6.127 -24.242 1.00 89.50 81 PRO A CA 1
ATOM 639 C C . PRO A 1 81 ? 5.896 7.588 -23.965 1.00 89.50 81 PRO A C 1
ATOM 641 O O . PRO A 1 81 ? 4.832 8.039 -24.393 1.00 89.50 81 PRO A O 1
ATOM 644 N N . MET A 1 82 ? 6.772 8.366 -23.316 1.00 89.25 82 MET A N 1
ATOM 645 C CA . MET A 1 82 ? 6.520 9.784 -23.046 1.00 89.25 82 MET A CA 1
ATOM 646 C C . MET A 1 82 ? 6.452 10.624 -24.323 1.00 89.25 82 MET A C 1
ATOM 648 O O . MET A 1 82 ? 5.541 11.441 -24.471 1.00 89.25 82 MET A O 1
ATOM 652 N N . ALA A 1 83 ? 7.397 10.443 -25.248 1.00 89.50 83 ALA A N 1
ATOM 653 C CA . ALA A 1 83 ? 7.428 11.185 -26.505 1.00 89.50 83 ALA A CA 1
ATOM 654 C C . ALA A 1 83 ? 6.124 10.986 -27.290 1.00 89.50 83 ALA A C 1
ATOM 656 O O . ALA A 1 83 ? 5.539 11.955 -27.783 1.00 89.50 83 ALA A O 1
ATOM 657 N N . ILE A 1 84 ? 5.620 9.750 -27.321 1.00 86.81 84 ILE A N 1
ATOM 658 C CA . ILE A 1 84 ? 4.350 9.412 -27.965 1.00 86.81 84 ILE A CA 1
ATOM 659 C C . ILE A 1 84 ? 3.153 10.021 -27.235 1.00 86.81 84 ILE A C 1
ATOM 661 O O . ILE A 1 84 ? 2.291 10.604 -27.892 1.00 86.81 84 ILE A O 1
ATOM 665 N N . ILE A 1 85 ? 3.104 9.965 -25.900 1.00 85.38 85 ILE A N 1
ATOM 666 C CA . ILE A 1 85 ? 2.031 10.610 -25.124 1.00 85.38 85 ILE A CA 1
ATOM 667 C C . ILE A 1 85 ? 2.001 12.119 -25.392 1.00 85.38 85 ILE A C 1
ATOM 669 O O . ILE A 1 85 ? 0.931 12.675 -25.633 1.00 85.38 85 ILE A O 1
ATOM 673 N N . ILE A 1 86 ? 3.157 12.792 -25.399 1.00 86.06 86 ILE A N 1
ATOM 674 C CA . ILE A 1 86 ? 3.245 14.236 -25.668 1.00 86.06 86 ILE A CA 1
ATOM 675 C C . ILE A 1 86 ? 2.798 14.554 -27.096 1.00 86.06 86 ILE A C 1
ATOM 677 O O . ILE A 1 86 ? 2.029 15.495 -27.298 1.00 86.06 86 ILE A O 1
ATOM 681 N N . TYR A 1 87 ? 3.271 13.790 -28.081 1.00 87.38 87 TYR A N 1
ATOM 682 C CA . TYR A 1 87 ? 2.882 13.962 -29.479 1.00 87.38 87 TYR A CA 1
ATOM 683 C C . TYR A 1 87 ? 1.368 13.793 -29.661 1.00 87.38 87 TYR A C 1
ATOM 685 O O . TYR A 1 87 ? 0.714 14.644 -30.266 1.00 87.38 87 TYR A O 1
ATOM 693 N N . TRP A 1 88 ? 0.794 12.733 -29.088 1.00 85.00 88 TRP A N 1
ATOM 694 C CA . TRP A 1 88 ? -0.624 12.421 -29.237 1.00 85.00 88 TRP A CA 1
ATOM 695 C C . TRP A 1 88 ? -1.524 13.407 -28.485 1.00 85.00 88 TRP A C 1
ATOM 697 O O . TRP A 1 88 ? -2.530 13.858 -29.028 1.00 85.00 88 TRP A O 1
ATOM 707 N N . ALA A 1 89 ? -1.128 13.823 -27.278 1.00 83.62 89 ALA A N 1
ATOM 708 C CA . ALA A 1 89 ? -1.841 14.844 -26.514 1.00 83.62 89 ALA A CA 1
ATOM 709 C C . ALA A 1 89 ? -1.891 16.187 -27.263 1.00 83.62 89 ALA A C 1
ATOM 711 O O . ALA A 1 89 ? -2.948 16.815 -27.327 1.00 83.62 89 ALA A O 1
ATOM 712 N N . LYS A 1 90 ? -0.779 16.588 -27.903 1.00 84.50 90 LYS A N 1
ATOM 713 C CA . LYS A 1 90 ? -0.736 17.771 -28.780 1.00 84.50 90 LYS A CA 1
ATOM 714 C C . LYS A 1 90 ? -1.645 17.614 -29.996 1.00 84.50 90 LYS A C 1
ATOM 716 O O . LYS A 1 90 ? -2.382 18.537 -30.316 1.00 84.50 90 LYS A O 1
ATOM 721 N N . LYS A 1 91 ? -1.622 16.450 -30.653 1.00 85.38 91 LYS A N 1
ATOM 722 C CA . LYS A 1 91 ? -2.462 16.169 -31.829 1.00 85.38 91 LYS A CA 1
ATOM 723 C C . LYS A 1 91 ? -3.961 16.273 -31.520 1.00 85.38 91 LYS A C 1
ATOM 725 O O . LYS A 1 91 ? -4.723 16.715 -32.371 1.00 85.38 91 LYS A O 1
ATOM 730 N N . LEU A 1 92 ? -4.371 15.875 -30.317 1.00 81.06 92 LEU A N 1
ATOM 731 C CA . LEU A 1 92 ? -5.770 15.868 -29.879 1.00 81.06 92 LEU A CA 1
ATOM 732 C C . LEU A 1 92 ? -6.194 17.124 -29.098 1.00 81.06 92 LEU A C 1
ATOM 734 O O . LEU A 1 92 ? -7.335 17.188 -28.648 1.00 81.06 92 LEU A O 1
ATOM 738 N N . ASN A 1 93 ? -5.306 18.109 -28.903 1.00 78.81 93 ASN A N 1
ATOM 739 C CA . ASN A 1 93 ? -5.541 19.274 -28.034 1.00 78.81 93 ASN A CA 1
ATOM 740 C C . ASN A 1 93 ? -6.064 18.894 -26.628 1.00 78.81 93 ASN A C 1
ATOM 742 O O . ASN A 1 93 ? -6.916 19.577 -26.060 1.00 78.81 93 ASN A O 1
ATOM 746 N N . THR A 1 94 ? -5.549 17.798 -26.061 1.00 74.25 94 THR A N 1
ATOM 747 C CA . THR A 1 94 ? -5.935 17.280 -24.737 1.00 74.25 94 THR A CA 1
ATOM 748 C C . THR A 1 94 ? -4.777 17.358 -23.745 1.00 74.25 94 THR A C 1
ATOM 750 O O . THR A 1 94 ? -3.612 17.538 -24.104 1.00 74.25 94 THR A O 1
ATOM 753 N N . ASP A 1 95 ? -5.092 17.193 -22.462 1.00 72.56 95 ASP A N 1
ATOM 754 C CA . ASP A 1 95 ? -4.093 17.016 -21.416 1.00 72.56 95 ASP A CA 1
ATOM 755 C C . ASP A 1 95 ? -3.287 15.711 -21.569 1.00 72.56 95 ASP A C 1
ATOM 757 O O . ASP A 1 95 ? -3.733 14.741 -22.182 1.00 72.56 95 ASP A O 1
ATOM 761 N N . LYS A 1 96 ? -2.090 15.661 -20.961 1.00 68.88 96 LYS A N 1
ATOM 762 C CA . LYS A 1 96 ? -1.183 14.489 -20.994 1.00 68.88 96 LYS A CA 1
ATOM 763 C C . LYS A 1 96 ? -1.787 13.217 -20.376 1.00 68.88 96 LYS A C 1
ATOM 765 O O . LYS A 1 96 ? -1.253 12.131 -20.563 1.00 68.88 96 LYS A O 1
ATOM 770 N N . ASP A 1 97 ? -2.900 13.354 -19.660 1.00 67.38 97 ASP A N 1
ATOM 771 C CA . ASP A 1 97 ? -3.674 12.255 -19.084 1.00 67.38 97 ASP A CA 1
ATOM 772 C C . ASP A 1 97 ? -4.604 11.565 -20.091 1.00 67.38 97 ASP A C 1
ATOM 774 O O . ASP A 1 97 ? -5.207 10.543 -19.734 1.00 67.38 97 ASP A O 1
ATOM 778 N N . ILE A 1 98 ? -4.753 12.143 -21.296 1.00 71.19 98 ILE A N 1
ATOM 779 C CA . ILE A 1 98 ? -5.653 11.717 -22.377 1.00 71.19 98 ILE A CA 1
ATOM 780 C C . ILE A 1 98 ? -6.976 11.264 -21.757 1.00 71.19 98 ILE A C 1
ATOM 782 O O . ILE A 1 98 ? -7.262 10.076 -21.589 1.00 71.19 98 ILE A O 1
ATOM 786 N N . SER A 1 99 ? -7.722 12.233 -21.229 1.00 68.88 99 SER A N 1
ATOM 787 C CA . SER A 1 99 ? -8.809 11.976 -20.277 1.00 68.88 99 SER A CA 1
ATOM 788 C C . SER A 1 99 ? -9.927 11.070 -20.830 1.00 68.88 99 SER A C 1
ATOM 790 O O . SER A 1 99 ? -10.557 10.340 -20.046 1.00 68.88 99 SER A O 1
ATOM 792 N N . ASN A 1 100 ? -10.119 11.070 -22.152 1.00 67.06 100 ASN A N 1
ATOM 793 C CA . ASN A 1 100 ? -11.035 10.201 -22.890 1.00 67.06 100 ASN A CA 1
ATOM 794 C C . ASN A 1 100 ? -10.432 8.813 -23.109 1.00 67.06 100 ASN A C 1
ATOM 796 O O . ASN A 1 100 ? -9.298 8.676 -23.554 1.00 67.06 100 ASN A O 1
ATOM 800 N N . ARG A 1 101 ? -11.207 7.762 -22.824 1.00 70.56 101 ARG A N 1
ATOM 801 C CA . ARG A 1 101 ? -10.741 6.372 -22.961 1.00 70.56 101 ARG A CA 1
ATOM 802 C C . ARG A 1 101 ? -10.470 5.969 -24.415 1.00 70.56 101 ARG A C 1
ATOM 804 O O . ARG A 1 101 ? -9.532 5.222 -24.660 1.00 70.56 101 ARG A O 1
ATOM 811 N N . GLU A 1 102 ? -11.276 6.475 -25.347 1.00 70.50 102 GLU A N 1
ATOM 812 C CA . GLU A 1 102 ? -11.233 6.123 -26.776 1.00 70.50 102 GLU A CA 1
ATOM 813 C C . GLU A 1 102 ? -9.934 6.616 -27.427 1.00 70.50 102 GLU A C 1
ATOM 815 O O . GLU A 1 102 ? -9.342 5.931 -28.256 1.00 70.50 102 GLU A O 1
ATOM 820 N N . ASP A 1 103 ? -9.403 7.727 -26.920 1.00 78.12 103 ASP A N 1
ATOM 821 C CA . ASP A 1 103 ? -8.171 8.350 -27.396 1.00 78.12 103 ASP A CA 1
ATOM 822 C C . ASP A 1 103 ? -6.889 7.671 -26.868 1.00 78.12 103 ASP A C 1
ATOM 824 O O . ASP A 1 103 ? -5.784 7.987 -27.317 1.00 78.12 103 ASP A O 1
ATOM 828 N N . ARG A 1 104 ? -7.007 6.732 -25.914 1.00 81.50 104 ARG A N 1
ATOM 829 C CA . ARG A 1 104 ? -5.860 6.058 -25.265 1.00 81.50 104 ARG A CA 1
ATOM 830 C C . ARG A 1 104 ? -5.338 4.852 -26.028 1.00 81.50 104 ARG A C 1
ATOM 832 O O . ARG A 1 104 ? -4.221 4.420 -25.758 1.00 81.50 104 ARG A O 1
ATOM 839 N N . PHE A 1 105 ? -6.126 4.303 -26.947 1.00 85.06 105 PHE A N 1
ATOM 840 C CA . PHE A 1 105 ? -5.808 3.042 -27.614 1.00 85.06 105 PHE A CA 1
ATOM 841 C C . PHE A 1 105 ? -4.464 3.098 -28.354 1.00 85.06 105 PHE A C 1
ATOM 843 O O . PHE A 1 105 ? -3.596 2.258 -28.131 1.00 85.06 105 PHE A O 1
ATOM 850 N N . ILE A 1 106 ? -4.252 4.137 -29.167 1.00 86.56 106 ILE A N 1
ATOM 851 C CA . ILE A 1 106 ? -3.024 4.296 -29.960 1.00 86.56 106 ILE A CA 1
ATOM 852 C C . ILE A 1 106 ? -1.787 4.506 -29.067 1.00 86.56 106 ILE A C 1
ATOM 854 O O . ILE A 1 106 ? -0.829 3.748 -29.223 1.00 86.56 106 ILE A O 1
ATOM 858 N N . PRO A 1 107 ? -1.779 5.448 -28.100 1.00 88.31 107 PRO A N 1
ATOM 859 C CA . PRO A 1 107 ? -0.668 5.581 -27.155 1.00 88.31 107 PRO A CA 1
ATOM 860 C C . PRO A 1 107 ? -0.324 4.283 -26.415 1.00 88.31 107 PRO A C 1
ATOM 862 O O . PRO A 1 107 ? 0.854 3.986 -26.228 1.00 88.31 107 PRO A O 1
ATOM 865 N N . LEU A 1 108 ? -1.332 3.494 -26.022 1.00 90.12 108 LEU A N 1
ATOM 866 C CA . LEU A 1 108 ? -1.117 2.228 -25.321 1.00 90.12 108 LEU A CA 1
ATOM 867 C C . LEU A 1 108 ? -0.509 1.155 -26.228 1.00 90.12 108 LEU A C 1
ATOM 869 O O . LEU A 1 108 ? 0.442 0.510 -25.801 1.00 90.12 108 LEU A O 1
ATOM 873 N N . ILE A 1 109 ? -0.974 1.002 -27.475 1.00 92.19 109 ILE A N 1
ATOM 874 C CA . ILE A 1 109 ? -0.351 0.081 -28.446 1.00 92.19 109 ILE A CA 1
ATOM 875 C C . ILE A 1 109 ? 1.117 0.423 -28.655 1.00 92.19 109 ILE A C 1
ATOM 877 O O . ILE A 1 109 ? 1.970 -0.461 -28.643 1.00 92.19 109 ILE A O 1
ATOM 881 N N . VAL A 1 110 ? 1.425 1.704 -28.841 1.00 89.69 110 VAL A N 1
ATOM 882 C CA . VAL A 1 110 ? 2.811 2.118 -29.050 1.00 89.69 110 VAL A CA 1
ATOM 883 C C . VAL A 1 110 ? 3.650 1.864 -27.795 1.00 89.69 110 VAL A C 1
ATOM 885 O O . VAL A 1 110 ? 4.791 1.424 -27.913 1.00 89.69 110 VAL A O 1
ATOM 888 N N . GLY A 1 111 ? 3.077 2.051 -26.602 1.00 93.12 111 GLY A N 1
ATOM 889 C CA . GLY A 1 111 ? 3.689 1.624 -25.344 1.00 93.12 111 GLY A CA 1
ATOM 890 C C . GLY A 1 111 ? 4.011 0.127 -25.335 1.00 93.12 111 GLY A C 1
ATOM 891 O O . GLY A 1 111 ? 5.159 -0.240 -25.106 1.00 93.12 111 GLY A O 1
ATOM 892 N N . VAL A 1 112 ? 3.041 -0.733 -25.670 1.00 96.38 112 VAL A N 1
ATOM 893 C CA . VAL A 1 112 ? 3.236 -2.193 -25.777 1.00 96.38 112 VAL A CA 1
ATOM 894 C C . VAL A 1 112 ? 4.386 -2.526 -26.728 1.00 96.38 112 VAL A C 1
ATOM 896 O O . VAL A 1 112 ? 5.282 -3.280 -26.358 1.00 96.38 112 VAL A O 1
ATOM 899 N N . LEU A 1 113 ? 4.398 -1.941 -27.929 1.00 97.00 113 LEU A N 1
ATOM 900 C CA . LEU A 1 113 ? 5.461 -2.170 -28.910 1.00 97.00 113 LEU A CA 1
ATOM 901 C C . LEU A 1 113 ? 6.827 -1.690 -28.402 1.00 97.00 113 LEU A C 1
ATOM 903 O O . LEU A 1 113 ? 7.814 -2.395 -28.583 1.00 97.00 113 LEU A O 1
ATOM 907 N N . SER A 1 114 ? 6.887 -0.540 -27.725 1.00 96.81 114 SER A N 1
ATOM 908 C CA . SER A 1 114 ? 8.115 -0.031 -27.103 1.00 96.81 114 SER A CA 1
ATOM 909 C C . SER A 1 114 ? 8.683 -1.033 -26.094 1.00 96.81 114 SER A C 1
ATOM 911 O O . SER A 1 114 ? 9.855 -1.396 -26.176 1.00 96.81 114 SER A O 1
ATOM 913 N N . TYR A 1 115 ? 7.843 -1.551 -25.192 1.00 97.50 115 TYR A N 1
ATOM 914 C CA . TYR A 1 115 ? 8.255 -2.555 -24.210 1.00 97.50 115 TYR A CA 1
ATOM 915 C C . TYR A 1 115 ? 8.686 -3.877 -24.861 1.00 97.50 115 TYR A C 1
ATOM 917 O O . TYR A 1 115 ? 9.694 -4.448 -24.453 1.00 97.50 115 TYR A O 1
ATOM 925 N N . LEU A 1 116 ? 7.983 -4.338 -25.904 1.00 98.12 116 LEU A N 1
ATOM 926 C CA . LEU A 1 116 ? 8.355 -5.550 -26.646 1.00 98.12 116 LEU A CA 1
ATOM 927 C C . LEU A 1 116 ? 9.699 -5.406 -27.363 1.00 98.12 116 LEU A C 1
ATOM 929 O O . LEU A 1 116 ? 10.506 -6.330 -27.322 1.00 98.12 116 LEU A O 1
ATOM 933 N N . ILE A 1 117 ? 9.967 -4.257 -27.988 1.00 98.12 117 ILE A N 1
ATOM 934 C CA . ILE A 1 117 ? 11.265 -3.995 -28.622 1.00 98.12 117 ILE A CA 1
ATOM 935 C C . ILE A 1 117 ? 12.367 -3.988 -27.555 1.00 98.12 117 ILE A C 1
ATOM 937 O O . ILE A 1 117 ? 13.392 -4.642 -27.737 1.00 98.12 117 ILE A O 1
ATOM 941 N N . GLY A 1 118 ? 12.135 -3.326 -26.417 1.00 98.00 118 GLY A N 1
ATOM 942 C CA . GLY A 1 118 ? 13.054 -3.345 -25.277 1.00 98.00 118 GLY A CA 1
ATOM 943 C C . GLY A 1 118 ? 13.328 -4.759 -24.752 1.00 98.00 118 GLY A C 1
ATOM 944 O O . GLY A 1 118 ? 14.484 -5.106 -24.514 1.00 98.00 118 GLY A O 1
ATOM 945 N N . PHE A 1 119 ? 12.295 -5.596 -24.621 1.00 98.06 119 PHE A N 1
ATOM 946 C CA . PHE A 1 119 ? 12.419 -7.014 -24.267 1.00 98.06 119 PHE A CA 1
ATOM 947 C C . PHE A 1 119 ? 13.284 -7.783 -25.274 1.00 98.06 119 PHE A C 1
ATOM 949 O O . PHE A 1 119 ? 14.239 -8.443 -24.873 1.00 98.06 119 PHE A O 1
ATOM 956 N N . VAL A 1 120 ? 12.990 -7.667 -26.573 1.00 98.12 120 VAL A N 1
ATOM 957 C CA . VAL A 1 120 ? 13.723 -8.369 -27.639 1.00 98.12 120 VAL A CA 1
ATOM 958 C C . VAL A 1 120 ? 15.196 -7.9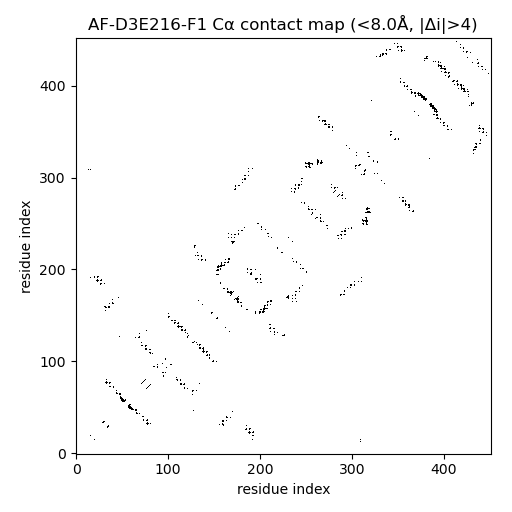61 -27.652 1.00 98.12 120 VAL A C 1
ATOM 960 O O . VAL A 1 120 ? 16.072 -8.820 -27.711 1.00 98.12 120 VAL A O 1
ATOM 963 N N . ILE A 1 121 ? 15.483 -6.663 -27.540 1.00 98.00 121 ILE A N 1
ATOM 964 C CA . ILE A 1 121 ? 16.855 -6.155 -27.447 1.00 98.00 121 ILE A CA 1
ATOM 965 C C . ILE A 1 121 ? 17.531 -6.702 -26.185 1.00 98.00 121 ILE A C 1
ATOM 967 O O . ILE A 1 121 ? 18.621 -7.253 -26.275 1.00 98.00 121 ILE A O 1
ATOM 971 N N . SER A 1 122 ? 16.880 -6.632 -25.022 1.00 97.38 122 SER A N 1
ATOM 972 C CA . SER A 1 122 ? 17.458 -7.146 -23.769 1.00 97.38 122 SER A CA 1
ATOM 973 C C . SER A 1 122 ? 17.794 -8.633 -23.849 1.00 97.38 122 SER A C 1
ATOM 975 O O . SER A 1 122 ? 18.839 -9.051 -23.358 1.00 97.38 122 SER A O 1
ATOM 977 N N . PHE A 1 123 ? 16.939 -9.413 -24.513 1.00 96.38 123 PHE A N 1
ATOM 978 C CA . PHE A 1 123 ? 17.149 -10.835 -24.751 1.00 96.38 123 PHE A CA 1
ATOM 979 C C . PHE A 1 123 ? 18.360 -11.098 -25.660 1.00 96.38 123 PHE A C 1
ATOM 981 O O . PHE A 1 123 ? 19.222 -11.893 -25.303 1.00 96.38 123 PHE A O 1
ATOM 988 N N . PHE A 1 124 ? 18.466 -10.407 -26.801 1.00 96.81 124 PHE A N 1
ATOM 989 C CA . PHE A 1 124 ? 19.583 -10.593 -27.740 1.00 96.81 124 PHE A CA 1
ATOM 990 C C . PHE A 1 124 ? 20.930 -10.086 -27.214 1.00 96.81 124 PHE A C 1
ATOM 992 O O . PHE A 1 124 ? 21.966 -10.629 -27.581 1.00 96.81 124 PHE A O 1
ATOM 999 N N . PHE A 1 125 ? 20.926 -9.048 -26.375 1.00 95.75 125 PHE A N 1
ATOM 1000 C CA . PHE A 1 125 ? 22.135 -8.510 -25.745 1.00 95.75 125 PHE A CA 1
ATOM 1001 C C . PHE A 1 125 ? 22.475 -9.181 -24.406 1.00 95.75 125 PHE A C 1
ATOM 1003 O O . PHE A 1 125 ? 23.361 -8.692 -23.704 1.00 95.75 125 PHE A O 1
ATOM 1010 N N . GLU A 1 126 ? 21.778 -10.269 -24.055 1.00 94.00 126 GLU A N 1
ATOM 1011 C CA . GLU A 1 126 ? 22.007 -11.059 -22.838 1.00 94.00 126 GLU A CA 1
ATOM 1012 C C . GLU A 1 126 ? 22.022 -10.197 -21.561 1.00 94.00 126 GLU A C 1
ATOM 1014 O O . GLU A 1 126 ? 22.826 -10.389 -20.647 1.00 94.00 126 GLU A O 1
ATOM 1019 N N . LEU A 1 127 ? 21.125 -9.207 -21.496 1.00 95.75 127 LEU A N 1
ATOM 1020 C CA . LEU A 1 127 ? 20.930 -8.411 -20.286 1.00 95.75 127 LEU A CA 1
ATOM 1021 C C . LEU A 1 127 ? 20.335 -9.275 -19.162 1.00 95.75 127 LEU A C 1
ATOM 1023 O O . LEU A 1 127 ? 19.762 -10.335 -19.438 1.00 95.75 127 LEU A O 1
ATOM 1027 N N . PRO A 1 128 ? 20.423 -8.837 -17.888 1.00 96.12 128 PRO A N 1
ATOM 1028 C CA . PRO A 1 128 ? 19.964 -9.632 -16.761 1.00 96.12 128 PRO A CA 1
ATOM 1029 C C . PRO A 1 128 ? 18.535 -10.123 -16.971 1.00 96.12 128 PRO A C 1
ATOM 1031 O O . PRO A 1 128 ? 17.630 -9.329 -17.238 1.00 96.12 128 PRO A O 1
ATOM 1034 N N . ASN A 1 129 ? 18.334 -11.431 -16.790 1.00 96.75 129 ASN A N 1
ATOM 1035 C CA . ASN A 1 129 ? 17.046 -12.110 -16.959 1.00 96.75 129 ASN A CA 1
ATOM 1036 C C . ASN A 1 129 ? 15.884 -11.351 -16.304 1.00 96.75 129 ASN A C 1
ATOM 1038 O O . ASN A 1 129 ? 14.795 -11.274 -16.866 1.00 96.75 129 ASN A O 1
ATOM 1042 N N . PHE A 1 130 ? 16.129 -10.756 -15.133 1.00 97.50 130 PHE A N 1
ATOM 1043 C CA . PHE A 1 130 ? 15.139 -9.962 -14.415 1.00 97.50 130 PHE A CA 1
ATOM 1044 C C . PHE A 1 130 ? 14.638 -8.756 -15.222 1.00 97.50 130 PHE A C 1
ATOM 1046 O O . PHE A 1 130 ? 13.429 -8.579 -15.348 1.00 97.50 130 PHE A O 1
ATOM 1053 N N . LEU A 1 131 ? 15.540 -7.950 -15.800 1.00 97.50 131 LEU A N 1
ATOM 1054 C CA . LEU A 1 131 ? 15.165 -6.784 -16.606 1.00 97.50 131 LEU A CA 1
ATOM 1055 C C . LEU A 1 131 ? 14.436 -7.210 -17.883 1.00 97.50 131 LEU A C 1
ATOM 1057 O O . LEU A 1 131 ? 13.398 -6.643 -18.221 1.00 97.50 131 LEU A O 1
ATOM 1061 N N . THR A 1 132 ? 14.955 -8.233 -18.564 1.00 97.75 132 THR A N 1
ATOM 1062 C CA . THR A 1 132 ? 14.349 -8.790 -19.776 1.00 97.75 132 THR A CA 1
ATOM 1063 C C . THR A 1 132 ? 12.902 -9.213 -19.503 1.00 97.75 132 THR A C 1
ATOM 1065 O O . THR A 1 132 ? 11.977 -8.742 -20.161 1.00 97.75 132 THR A O 1
ATOM 1068 N N . ILE A 1 133 ? 12.673 -10.016 -18.462 1.00 97.88 133 ILE A N 1
ATOM 1069 C CA . ILE A 1 133 ? 11.330 -10.456 -18.065 1.00 97.88 133 ILE A CA 1
ATOM 1070 C C . ILE A 1 133 ? 10.446 -9.278 -17.655 1.00 97.88 133 ILE A C 1
ATOM 1072 O O . ILE A 1 133 ? 9.281 -9.231 -18.043 1.00 97.88 133 ILE A O 1
ATOM 1076 N N . LEU A 1 134 ? 10.990 -8.302 -16.927 1.00 98.19 134 LEU A N 1
ATOM 1077 C CA . LEU A 1 134 ? 10.236 -7.130 -16.499 1.00 98.19 134 LEU A CA 1
ATOM 1078 C C . LEU A 1 134 ? 9.699 -6.322 -17.690 1.00 98.19 134 LEU A C 1
ATOM 1080 O O . LEU A 1 134 ? 8.545 -5.899 -17.665 1.00 98.19 134 LEU A O 1
ATOM 1084 N N . LEU A 1 135 ? 10.483 -6.151 -18.758 1.00 98.12 135 LEU A N 1
ATOM 1085 C CA . LEU A 1 135 ? 10.023 -5.477 -19.979 1.00 98.12 135 LEU A CA 1
ATOM 1086 C C . LEU A 1 135 ? 8.896 -6.253 -20.675 1.00 98.12 135 LEU A C 1
ATOM 1088 O O . LEU A 1 135 ? 7.938 -5.641 -21.152 1.00 98.12 135 LEU A O 1
ATOM 1092 N N . LEU A 1 136 ? 8.947 -7.589 -20.665 1.00 98.38 136 LEU A N 1
ATOM 1093 C CA . LEU A 1 136 ? 7.840 -8.412 -21.155 1.00 98.38 136 LEU A CA 1
ATOM 1094 C C . LEU A 1 136 ? 6.579 -8.244 -20.291 1.00 98.38 136 LEU A C 1
ATOM 1096 O O . LEU A 1 136 ? 5.494 -8.048 -20.838 1.00 98.38 136 LEU A O 1
ATOM 1100 N N . CYS A 1 137 ? 6.713 -8.244 -18.961 1.00 98.12 137 CYS A N 1
ATOM 1101 C CA . CYS A 1 137 ? 5.603 -7.961 -18.046 1.00 98.12 137 CYS A CA 1
ATOM 1102 C C . CYS A 1 137 ? 4.986 -6.586 -18.336 1.00 98.12 137 CYS A C 1
ATOM 1104 O O . CYS A 1 137 ? 3.770 -6.446 -18.364 1.00 98.12 137 CYS A O 1
ATOM 1106 N N . TYR A 1 138 ? 5.787 -5.555 -18.615 1.00 97.12 138 TYR A N 1
ATOM 1107 C CA . TYR A 1 138 ? 5.265 -4.227 -18.958 1.00 97.12 138 TYR A CA 1
ATOM 1108 C C . TYR A 1 138 ? 4.489 -4.219 -20.274 1.00 97.12 138 TYR A C 1
ATOM 1110 O O . TYR A 1 138 ? 3.437 -3.578 -20.354 1.00 97.12 138 TYR A O 1
ATOM 1118 N N . ALA A 1 139 ? 4.966 -4.944 -21.286 1.00 98.00 139 ALA A N 1
ATOM 1119 C CA . ALA A 1 139 ? 4.245 -5.108 -22.541 1.00 98.00 139 ALA A CA 1
ATOM 1120 C C . ALA A 1 139 ? 2.880 -5.774 -22.313 1.00 98.00 139 ALA A C 1
ATOM 1122 O O . ALA A 1 139 ? 1.850 -5.229 -22.718 1.00 98.00 139 ALA A O 1
ATOM 1123 N N . VAL A 1 140 ? 2.863 -6.915 -21.618 1.00 98.31 140 VAL A N 1
ATOM 1124 C CA . VAL A 1 140 ? 1.643 -7.692 -21.360 1.00 98.31 140 VAL A CA 1
ATOM 1125 C C . VAL A 1 140 ? 0.681 -6.926 -20.451 1.00 98.31 140 VAL A C 1
ATOM 1127 O O . VAL A 1 140 ? -0.493 -6.783 -20.788 1.00 98.31 140 VAL A O 1
ATOM 1130 N N . ASN A 1 141 ? 1.172 -6.315 -19.373 1.00 97.69 141 ASN A N 1
ATOM 1131 C CA . ASN A 1 141 ? 0.352 -5.504 -18.475 1.00 97.69 141 ASN A CA 1
ATOM 1132 C C . ASN A 1 141 ? -0.243 -4.285 -19.172 1.00 97.69 141 ASN A C 1
ATOM 1134 O O . ASN A 1 141 ? -1.418 -3.980 -18.974 1.00 97.69 141 ASN A O 1
ATOM 1138 N N . THR A 1 142 ? 0.522 -3.600 -20.025 1.00 96.00 142 THR A N 1
ATOM 1139 C CA . THR A 1 142 ? 0.001 -2.460 -20.794 1.00 96.00 142 THR A CA 1
ATOM 1140 C C . THR A 1 142 ? -1.069 -2.911 -21.788 1.00 96.00 142 THR A C 1
ATOM 1142 O O . THR A 1 142 ? -2.092 -2.239 -21.938 1.00 96.00 142 THR A O 1
ATOM 1145 N N . PHE A 1 143 ? -0.887 -4.076 -22.413 1.00 96.38 143 PHE A N 1
ATOM 1146 C CA . PHE A 1 143 ? -1.890 -4.681 -23.284 1.00 96.38 143 PHE A CA 1
ATOM 1147 C C . PHE A 1 143 ? -3.173 -5.038 -22.516 1.00 96.38 143 PHE A C 1
ATOM 1149 O O . PHE A 1 143 ? -4.268 -4.670 -22.939 1.00 96.38 143 PHE A O 1
ATOM 1156 N N . ILE A 1 144 ? -3.066 -5.662 -21.341 1.00 96.44 144 ILE A N 1
ATOM 1157 C CA . ILE A 1 144 ? -4.227 -5.978 -20.496 1.00 96.44 144 ILE A CA 1
ATOM 1158 C C . ILE A 1 144 ? -4.925 -4.693 -20.023 1.00 96.44 144 ILE A C 1
ATOM 1160 O O . ILE A 1 144 ? -6.150 -4.595 -20.094 1.00 96.44 144 ILE A O 1
ATOM 1164 N N . VAL A 1 145 ? -4.177 -3.667 -19.605 1.00 94.12 145 VAL A N 1
ATOM 1165 C CA . VAL A 1 145 ? -4.726 -2.350 -19.234 1.00 94.12 145 VAL A CA 1
ATOM 1166 C C . VAL A 1 145 ? -5.481 -1.713 -20.394 1.00 94.12 145 VAL A C 1
ATOM 1168 O O . VAL A 1 145 ? -6.535 -1.114 -20.171 1.00 94.12 145 VAL A O 1
ATOM 1171 N N . MET A 1 146 ? -4.979 -1.840 -21.622 1.00 91.88 146 MET A N 1
ATOM 1172 C CA . MET A 1 146 ? -5.668 -1.375 -22.823 1.00 91.88 146 MET A CA 1
ATOM 1173 C C . MET A 1 146 ? -7.015 -2.085 -23.001 1.00 91.88 146 MET A C 1
ATOM 1175 O O . MET A 1 146 ? -8.027 -1.409 -23.196 1.00 91.88 146 MET A O 1
ATOM 1179 N N . LEU A 1 147 ? -7.055 -3.415 -22.848 1.00 92.69 147 LEU A N 1
ATOM 1180 C CA . LEU A 1 147 ? -8.301 -4.187 -22.905 1.00 92.69 147 LEU A CA 1
ATOM 1181 C C . LEU A 1 147 ? -9.276 -3.768 -21.798 1.00 92.69 147 LEU A C 1
ATOM 1183 O O . LEU A 1 147 ? -10.433 -3.467 -22.083 1.00 92.69 147 LEU A O 1
ATOM 1187 N N . ILE A 1 148 ? -8.812 -3.662 -20.550 1.00 91.50 148 ILE A N 1
ATOM 1188 C CA . ILE A 1 148 ? -9.647 -3.240 -19.416 1.00 91.50 148 ILE A CA 1
ATOM 1189 C C . ILE A 1 148 ? -10.192 -1.829 -19.649 1.00 91.50 148 ILE A C 1
ATOM 1191 O O . ILE A 1 148 ? -11.385 -1.601 -19.467 1.00 91.50 148 ILE A O 1
ATOM 1195 N N . THR A 1 149 ? -9.354 -0.889 -20.094 1.00 86.75 149 THR A N 1
ATOM 1196 C CA . THR A 1 149 ? -9.726 0.525 -20.281 1.00 86.75 149 THR A CA 1
ATOM 1197 C C . THR A 1 149 ? -10.813 0.719 -21.342 1.00 86.75 149 THR A C 1
ATOM 1199 O O . THR A 1 149 ? -11.563 1.698 -21.261 1.00 86.75 149 THR A O 1
ATOM 1202 N N . SER A 1 150 ? -10.962 -0.220 -22.284 1.00 82.25 150 SER A N 1
ATOM 1203 C CA . SER A 1 150 ? -12.076 -0.216 -23.242 1.00 82.25 150 SER A CA 1
ATOM 1204 C C . SER A 1 150 ? -13.446 -0.379 -22.559 1.00 82.25 150 SER A C 1
ATOM 1206 O O . SER A 1 150 ? -14.425 0.239 -22.979 1.00 82.25 150 SER A O 1
ATOM 1208 N N . LEU A 1 151 ? -13.499 -1.113 -21.441 1.00 86.19 151 LEU A N 1
ATOM 1209 C CA . LEU A 1 151 ? -14.718 -1.401 -20.678 1.00 86.19 151 LEU A CA 1
ATOM 1210 C C . LEU A 1 151 ? -14.843 -0.529 -19.419 1.00 86.19 151 LEU A C 1
ATOM 1212 O O . LEU A 1 151 ? -15.908 0.018 -19.135 1.00 86.19 151 LEU A O 1
ATOM 1216 N N . TRP A 1 152 ? -13.753 -0.362 -18.665 1.00 85.88 152 TRP A N 1
ATOM 1217 C CA . TRP A 1 152 ? -13.726 0.317 -17.372 1.00 85.88 152 TRP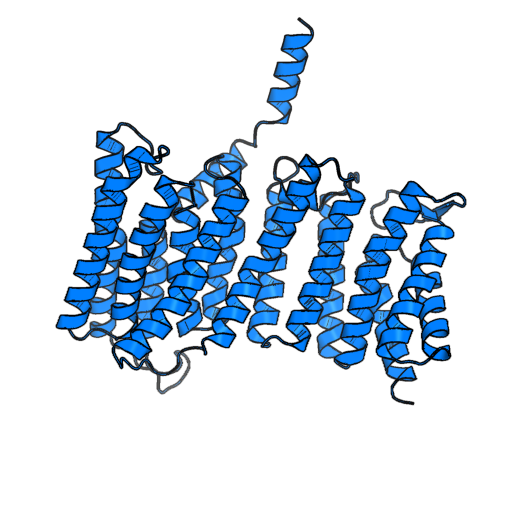 A CA 1
ATOM 1218 C C . TRP A 1 152 ? -12.422 1.099 -17.164 1.00 85.88 152 TRP A C 1
ATOM 1220 O O . TRP A 1 152 ? -11.327 0.565 -17.304 1.00 85.88 152 TRP A O 1
ATOM 1230 N N . LYS A 1 153 ? -12.524 2.386 -16.797 1.00 88.12 153 LYS A N 1
ATOM 1231 C CA . LYS A 1 153 ? -11.394 3.336 -16.710 1.00 88.12 153 LYS A CA 1
ATOM 1232 C C . LYS A 1 153 ? -10.464 3.065 -15.510 1.00 88.12 153 LYS A C 1
ATOM 1234 O O . LYS A 1 153 ? -10.434 3.847 -14.555 1.00 88.12 153 LYS A O 1
ATOM 1239 N N . ILE A 1 154 ? -9.693 1.980 -15.569 1.00 92.44 154 ILE A N 1
ATOM 1240 C CA . ILE A 1 154 ? -8.641 1.650 -14.600 1.00 92.44 154 ILE A CA 1
ATOM 1241 C C . ILE A 1 154 ? -7.558 2.742 -14.577 1.00 92.44 154 ILE A C 1
ATOM 1243 O O . ILE A 1 154 ? -7.320 3.440 -15.571 1.00 92.44 154 ILE A O 1
ATOM 1247 N N . SER A 1 155 ? -6.935 2.965 -13.419 1.00 94.88 155 SER A N 1
ATOM 1248 C CA . SER A 1 155 ? -5.947 4.033 -13.282 1.00 94.88 155 SER A CA 1
ATOM 1249 C C . SER A 1 155 ? -4.543 3.598 -13.697 1.00 94.88 155 SER A C 1
ATOM 1251 O O . SER A 1 155 ? -3.781 3.044 -12.907 1.00 94.88 155 SER A O 1
ATOM 1253 N N . ILE A 1 156 ? -4.178 3.970 -14.927 1.00 93.69 156 ILE A N 1
ATOM 1254 C CA . ILE A 1 156 ? -2.846 3.748 -15.516 1.00 93.69 156 ILE A CA 1
ATOM 1255 C C . ILE A 1 156 ? -1.732 4.351 -14.643 1.00 93.69 156 ILE A C 1
ATOM 1257 O O . ILE A 1 156 ? -0.662 3.773 -14.549 1.00 93.69 156 ILE A O 1
ATOM 1261 N N . HIS A 1 157 ? -1.982 5.468 -13.948 1.00 95.06 157 HIS A N 1
ATOM 1262 C CA . HIS A 1 157 ? -0.999 6.073 -13.038 1.00 95.06 157 HIS A CA 1
ATOM 1263 C C . HIS A 1 157 ? -0.677 5.149 -11.860 1.00 95.06 157 HIS A C 1
ATOM 1265 O O . HIS A 1 157 ? 0.485 4.887 -11.573 1.00 95.06 157 HIS A O 1
ATOM 1271 N N . THR A 1 158 ? -1.707 4.612 -11.197 1.00 97.38 158 THR A N 1
ATOM 1272 C CA . THR A 1 158 ? -1.488 3.675 -10.088 1.00 97.38 158 THR A CA 1
ATOM 1273 C C . THR A 1 158 ? -0.876 2.362 -10.560 1.00 97.38 158 THR A C 1
ATOM 1275 O O . THR A 1 158 ? 0.008 1.851 -9.882 1.00 97.38 158 THR A O 1
ATOM 1278 N N . THR A 1 159 ? -1.264 1.869 -11.743 1.00 97.12 159 THR A N 1
ATOM 1279 C CA . THR A 1 159 ? -0.644 0.691 -12.362 1.00 97.12 159 THR A CA 1
ATOM 1280 C C . THR A 1 159 ? 0.835 0.936 -12.664 1.00 97.12 159 THR A C 1
ATOM 1282 O O . THR A 1 159 ? 1.682 0.136 -12.271 1.00 97.12 159 THR A O 1
ATOM 1285 N N . GLY A 1 160 ? 1.148 2.078 -13.279 1.00 95.19 160 GLY A N 1
ATOM 1286 C CA . GLY A 1 160 ? 2.502 2.488 -13.645 1.00 95.19 160 GLY A CA 1
ATOM 1287 C C . GLY A 1 160 ? 3.427 2.728 -12.453 1.00 95.19 160 GLY A C 1
ATOM 1288 O O . GLY A 1 160 ? 4.618 2.486 -12.574 1.00 95.19 160 GLY A O 1
ATOM 1289 N N . LEU A 1 161 ? 2.899 3.133 -11.292 1.00 98.06 161 LEU A N 1
ATOM 1290 C CA . LEU A 1 161 ? 3.662 3.145 -10.038 1.00 98.06 161 LEU A CA 1
ATOM 1291 C C . LEU A 1 161 ? 3.869 1.723 -9.493 1.00 98.06 161 LEU A C 1
ATOM 1293 O O . LEU A 1 161 ? 4.963 1.376 -9.064 1.00 98.06 161 LEU A O 1
ATOM 1297 N N . SER A 1 162 ? 2.818 0.902 -9.480 1.00 98.38 162 SER A N 1
ATOM 1298 C CA . SER A 1 162 ? 2.850 -0.410 -8.821 1.00 98.38 162 SER A CA 1
ATOM 1299 C C . SER A 1 162 ? 3.738 -1.449 -9.511 1.00 98.38 162 SER A C 1
ATOM 1301 O O . SER A 1 162 ? 4.335 -2.261 -8.817 1.00 98.38 162 SER A O 1
ATOM 1303 N N . GLY A 1 163 ? 3.878 -1.418 -10.841 1.00 97.94 163 GLY A N 1
ATOM 1304 C CA . GLY A 1 163 ? 4.747 -2.345 -11.578 1.00 97.94 163 GLY A CA 1
ATOM 1305 C C . GLY A 1 163 ? 6.234 -2.264 -11.192 1.00 97.94 163 GLY A C 1
ATOM 1306 O O . GLY A 1 163 ? 6.802 -3.256 -10.737 1.00 97.94 163 GLY A O 1
ATOM 1307 N N . PRO A 1 164 ? 6.894 -1.098 -11.299 1.00 97.88 164 PRO A N 1
ATOM 1308 C CA . PRO A 1 164 ? 8.297 -0.971 -10.903 1.00 97.88 164 PRO A CA 1
ATOM 1309 C C . PRO A 1 164 ? 8.494 -1.152 -9.392 1.00 97.88 164 PRO A C 1
ATOM 1311 O O . PRO A 1 164 ? 9.502 -1.711 -8.971 1.00 97.88 164 PRO A O 1
ATOM 1314 N N . VAL A 1 165 ? 7.521 -0.758 -8.561 1.00 98.69 165 VAL A N 1
ATOM 1315 C CA . VAL A 1 165 ? 7.582 -1.042 -7.119 1.00 98.69 165 VAL A CA 1
ATOM 1316 C C . VAL A 1 165 ? 7.475 -2.546 -6.842 1.00 98.69 165 VAL A C 1
ATOM 1318 O O . VAL A 1 165 ? 8.218 -3.049 -6.009 1.00 98.69 165 VAL A O 1
ATOM 1321 N N . ALA A 1 166 ? 6.619 -3.291 -7.547 1.00 98.69 166 ALA A N 1
ATOM 1322 C CA . ALA A 1 166 ? 6.576 -4.753 -7.459 1.00 98.69 166 ALA A CA 1
ATOM 1323 C C . ALA A 1 166 ? 7.925 -5.383 -7.817 1.00 98.69 166 ALA A C 1
ATOM 1325 O O . ALA A 1 166 ? 8.395 -6.263 -7.101 1.00 98.69 166 ALA A O 1
ATOM 1326 N N . ALA A 1 167 ? 8.581 -4.894 -8.871 1.00 98.44 167 ALA A N 1
ATOM 1327 C CA . ALA A 1 167 ? 9.921 -5.342 -9.231 1.00 98.44 167 ALA A CA 1
ATOM 1328 C C . ALA A 1 167 ? 10.946 -5.056 -8.116 1.00 98.44 167 ALA A C 1
ATOM 1330 O O . ALA A 1 167 ? 11.738 -5.928 -7.766 1.00 98.44 167 ALA A O 1
ATOM 1331 N N . LEU A 1 168 ? 10.890 -3.876 -7.491 1.00 98.56 168 LEU A N 1
ATOM 1332 C CA . LEU A 1 168 ? 11.724 -3.561 -6.329 1.00 98.56 168 LEU A CA 1
ATOM 1333 C C . LEU A 1 168 ? 11.402 -4.442 -5.115 1.00 98.56 168 LEU A C 1
ATOM 1335 O O . LEU A 1 168 ? 12.322 -4.817 -4.400 1.00 98.56 168 LEU A O 1
ATOM 1339 N N . ILE A 1 169 ? 10.140 -4.812 -4.877 1.00 98.62 169 ILE A N 1
ATOM 1340 C CA . ILE A 1 169 ? 9.766 -5.769 -3.820 1.00 98.62 169 ILE A CA 1
ATOM 1341 C C . ILE A 1 169 ? 10.388 -7.140 -4.099 1.00 98.62 169 ILE A C 1
ATOM 1343 O O . ILE A 1 169 ? 10.917 -7.764 -3.186 1.00 98.62 169 ILE A O 1
ATOM 1347 N N . MET A 1 170 ? 10.385 -7.597 -5.352 1.00 98.44 170 MET A N 1
ATOM 1348 C CA . MET A 1 170 ? 11.019 -8.867 -5.714 1.00 98.44 170 MET A CA 1
ATOM 1349 C C . MET A 1 170 ? 12.536 -8.854 -5.479 1.00 98.44 170 MET A C 1
ATOM 1351 O O . MET A 1 170 ? 13.088 -9.875 -5.077 1.00 98.44 170 MET A O 1
ATOM 1355 N N . LEU A 1 171 ? 13.199 -7.719 -5.724 1.00 97.06 171 LEU A N 1
ATOM 1356 C CA . LEU A 1 171 ? 14.653 -7.574 -5.582 1.00 97.06 171 LEU A CA 1
ATOM 1357 C C . LEU A 1 171 ? 15.109 -7.250 -4.149 1.00 97.06 171 LEU A C 1
ATOM 1359 O O . LEU A 1 171 ? 16.179 -7.681 -3.735 1.00 97.06 171 LEU A O 1
ATOM 1363 N N . LEU A 1 172 ? 14.333 -6.454 -3.409 1.00 96.38 172 LEU A N 1
ATOM 1364 C CA . LEU A 1 172 ? 14.744 -5.821 -2.146 1.00 96.38 172 LEU A CA 1
ATOM 1365 C C . LEU A 1 172 ? 13.778 -6.089 -0.978 1.00 96.38 172 LEU A C 1
ATOM 1367 O O . LEU A 1 172 ? 13.976 -5.569 0.124 1.00 96.38 172 LEU A O 1
ATOM 1371 N N . GLY A 1 173 ? 12.694 -6.832 -1.204 1.00 97.19 173 GLY A N 1
ATOM 1372 C CA . GLY A 1 173 ? 11.690 -7.165 -0.192 1.00 97.19 173 GLY A CA 1
ATOM 1373 C C . GLY A 1 173 ? 11.063 -5.933 0.459 1.00 97.19 173 GLY A C 1
ATOM 1374 O O . GLY A 1 173 ? 10.566 -5.052 -0.254 1.00 97.19 173 GLY A O 1
ATOM 1375 N N . PRO A 1 174 ? 11.067 -5.829 1.803 1.00 96.81 174 PRO A N 1
ATOM 1376 C CA . PRO A 1 174 ? 10.444 -4.707 2.501 1.00 96.81 174 PRO A CA 1
ATOM 1377 C C . PRO A 1 174 ? 11.094 -3.357 2.164 1.00 96.81 174 PRO A C 1
ATOM 1379 O O . PRO A 1 174 ? 10.406 -2.341 2.167 1.00 96.81 174 PRO A O 1
ATOM 1382 N N . ILE A 1 175 ? 12.383 -3.318 1.802 1.00 97.12 175 ILE A N 1
ATOM 1383 C CA . ILE A 1 175 ? 13.045 -2.069 1.388 1.00 97.12 175 ILE A CA 1
ATOM 1384 C C . ILE A 1 175 ? 12.440 -1.568 0.069 1.00 97.12 175 ILE A C 1
ATOM 1386 O O . ILE A 1 175 ? 12.117 -0.388 -0.057 1.00 97.12 175 ILE A O 1
ATOM 1390 N N . GLY A 1 176 ? 12.208 -2.470 -0.890 1.00 97.62 176 GLY A N 1
ATOM 1391 C CA . GLY A 1 176 ? 11.526 -2.141 -2.144 1.00 97.62 176 GLY A CA 1
ATOM 1392 C C . GLY A 1 176 ? 10.083 -1.677 -1.929 1.00 97.62 176 GLY A C 1
ATOM 1393 O O . GLY A 1 176 ? 9.600 -0.777 -2.616 1.00 97.62 176 GLY A O 1
ATOM 1394 N N . ALA A 1 177 ? 9.409 -2.223 -0.915 1.00 98.06 177 ALA A N 1
ATOM 1395 C CA . ALA A 1 177 ? 8.046 -1.843 -0.559 1.00 98.06 177 ALA A CA 1
ATOM 1396 C C . ALA A 1 177 ? 7.916 -0.404 -0.033 1.00 98.06 177 ALA A C 1
ATOM 1398 O O . ALA A 1 177 ? 6.830 0.169 -0.126 1.00 98.06 177 ALA A O 1
ATOM 1399 N N . LEU A 1 178 ? 8.997 0.219 0.459 1.00 98.31 178 LEU A N 1
ATOM 1400 C CA . LEU A 1 178 ? 8.972 1.616 0.917 1.00 98.31 178 LEU A CA 1
ATOM 1401 C C . LEU A 1 178 ? 8.575 2.585 -0.205 1.00 98.31 178 LEU A C 1
ATOM 1403 O O . LEU A 1 178 ? 7.839 3.540 0.036 1.00 98.31 178 LEU A O 1
ATOM 1407 N N . PHE A 1 179 ? 8.970 2.304 -1.450 1.00 98.06 179 PHE A N 1
ATOM 1408 C CA . PHE A 1 179 ? 8.535 3.078 -2.620 1.00 98.06 179 PHE A CA 1
ATOM 1409 C C . PHE A 1 179 ? 7.027 2.929 -2.883 1.00 98.06 179 PHE A C 1
ATOM 1411 O O . PHE A 1 179 ? 6.380 3.839 -3.404 1.00 98.06 179 PHE A O 1
ATOM 1418 N N . GLY A 1 180 ? 6.439 1.812 -2.448 1.00 97.88 180 GLY A N 1
ATOM 1419 C CA . GLY A 1 180 ? 5.002 1.557 -2.474 1.00 97.88 180 GLY A CA 1
ATOM 1420 C C . GLY A 1 180 ? 4.197 2.433 -1.520 1.00 97.88 180 GLY A C 1
ATOM 1421 O O . GLY A 1 180 ? 3.001 2.598 -1.738 1.00 97.88 180 GLY A O 1
ATOM 1422 N N . LEU A 1 181 ? 4.821 3.078 -0.529 1.00 98.25 181 LEU A N 1
ATOM 1423 C CA . LEU A 1 181 ? 4.136 4.036 0.350 1.00 98.25 181 LEU A CA 1
ATOM 1424 C C . LEU A 1 181 ? 3.657 5.292 -0.400 1.00 98.25 181 LEU A C 1
ATOM 1426 O O . LEU A 1 181 ? 2.781 6.006 0.084 1.00 98.25 181 LEU A O 1
ATOM 1430 N N . LEU A 1 182 ? 4.151 5.535 -1.621 1.00 98.00 182 LEU A N 1
ATOM 1431 C CA . LEU A 1 182 ? 3.624 6.574 -2.510 1.00 98.00 182 LEU A CA 1
ATOM 1432 C C . LEU A 1 182 ? 2.219 6.237 -3.050 1.00 98.00 182 LEU A C 1
ATOM 1434 O O . LEU A 1 182 ? 1.495 7.123 -3.502 1.00 98.00 182 LEU A O 1
ATOM 1438 N N . TYR A 1 183 ? 1.799 4.973 -2.987 1.00 98.50 183 TYR A N 1
ATOM 1439 C CA . TYR A 1 183 ? 0.515 4.502 -3.502 1.00 98.50 183 TYR A CA 1
ATOM 1440 C C . TYR A 1 183 ? -0.719 5.185 -2.875 1.00 98.50 183 TYR A C 1
ATOM 1442 O O . TYR A 1 183 ? -1.525 5.728 -3.638 1.00 98.50 183 TYR A O 1
ATOM 1450 N N . PRO A 1 184 ? -0.894 5.250 -1.536 1.00 98.25 184 PRO A N 1
ATOM 1451 C CA . PRO A 1 184 ? -1.998 6.002 -0.926 1.00 98.25 184 PRO A CA 1
ATOM 1452 C C . PRO A 1 184 ? -1.984 7.498 -1.283 1.00 98.25 184 PRO A C 1
ATOM 1454 O O . PRO A 1 184 ? -3.040 8.083 -1.531 1.00 98.25 184 PRO A O 1
ATOM 1457 N N . VAL A 1 185 ? -0.799 8.109 -1.388 1.00 98.25 185 VAL A N 1
ATOM 1458 C CA . VAL A 1 185 ? -0.634 9.517 -1.799 1.00 98.25 185 VAL A CA 1
ATOM 1459 C C . VAL A 1 185 ? -1.109 9.722 -3.243 1.00 98.25 185 VAL A C 1
ATOM 1461 O O . VAL A 1 185 ? -1.807 10.692 -3.555 1.00 98.25 185 VAL A O 1
ATOM 1464 N N . LEU A 1 186 ? -0.777 8.781 -4.129 1.00 98.12 186 LEU A N 1
ATOM 1465 C CA . LEU A 1 186 ? -1.207 8.799 -5.521 1.00 98.12 186 LEU A CA 1
ATOM 1466 C C . LEU A 1 186 ? -2.721 8.601 -5.654 1.00 98.12 186 LEU A C 1
ATOM 1468 O O . LEU A 1 186 ? -3.360 9.314 -6.428 1.00 98.12 186 LEU A O 1
ATOM 1472 N N . ILE A 1 187 ? -3.316 7.686 -4.883 1.00 98.25 187 ILE A N 1
ATOM 1473 C CA . ILE A 1 187 ? -4.774 7.501 -4.850 1.00 98.25 187 ILE A CA 1
ATOM 1474 C C . ILE A 1 187 ? -5.470 8.825 -4.518 1.00 98.25 187 ILE A C 1
ATOM 1476 O O . ILE A 1 187 ? -6.376 9.235 -5.249 1.00 98.25 187 ILE A O 1
ATOM 1480 N N . TRP A 1 188 ? -5.019 9.514 -3.464 1.00 97.81 188 TRP A N 1
ATOM 1481 C CA . TRP A 1 188 ? -5.544 10.827 -3.097 1.00 97.81 188 TRP A CA 1
ATOM 1482 C C . TRP A 1 188 ? -5.444 11.820 -4.258 1.00 97.81 188 TRP A C 1
ATOM 1484 O O . TRP A 1 188 ? -6.463 12.364 -4.680 1.00 97.81 188 TRP A O 1
ATOM 1494 N N . SER A 1 189 ? -4.257 11.974 -4.853 1.00 97.31 189 SER A N 1
ATOM 1495 C CA . SER A 1 189 ? -4.041 12.878 -5.990 1.00 97.31 189 SER A CA 1
ATOM 1496 C C . SER A 1 189 ? -5.028 12.614 -7.139 1.00 97.31 189 SER A C 1
ATOM 1498 O O . SER A 1 189 ? -5.705 13.535 -7.604 1.00 97.31 189 SER A O 1
ATOM 1500 N N . ARG A 1 190 ? -5.192 11.354 -7.570 1.00 96.00 190 ARG A N 1
ATOM 1501 C CA . ARG A 1 190 ? -6.061 11.007 -8.713 1.00 96.00 190 ARG A CA 1
ATOM 1502 C C . ARG A 1 190 ? -7.545 11.224 -8.427 1.00 96.00 190 ARG A C 1
ATOM 1504 O O . ARG A 1 190 ? -8.288 11.603 -9.338 1.00 96.00 190 ARG A O 1
ATOM 1511 N N . VAL A 1 191 ? -7.978 10.979 -7.192 1.00 95.38 191 VAL A N 1
ATOM 1512 C CA . VAL A 1 191 ? -9.374 11.156 -6.775 1.00 95.38 191 VAL A CA 1
ATOM 1513 C C . VAL A 1 191 ? -9.697 12.636 -6.560 1.00 95.38 191 VAL A C 1
ATOM 1515 O O . VAL A 1 191 ? -10.725 13.102 -7.049 1.00 95.38 191 VAL A O 1
ATOM 1518 N N . THR A 1 192 ? -8.806 13.399 -5.924 1.00 94.50 192 THR A N 1
ATOM 1519 C CA . THR A 1 192 ? -8.958 14.848 -5.703 1.00 94.50 192 THR A CA 1
ATOM 1520 C C . THR A 1 192 ? -8.965 15.629 -7.017 1.00 94.50 192 THR A C 1
ATOM 1522 O O . THR A 1 192 ? -9.800 16.512 -7.203 1.00 94.50 192 THR A O 1
ATOM 1525 N N . LEU A 1 193 ? -8.134 15.242 -7.992 1.00 93.25 193 LEU A N 1
ATOM 1526 C CA . LEU A 1 193 ? -8.173 15.799 -9.353 1.00 93.25 193 LEU A CA 1
ATOM 1527 C C . LEU A 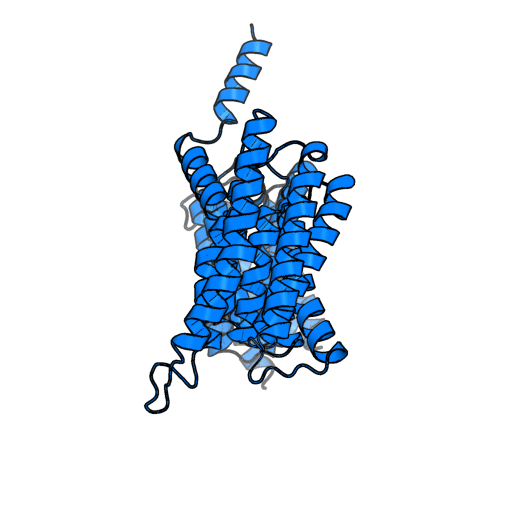1 193 ? -9.368 15.305 -10.187 1.00 93.25 193 LEU A C 1
ATOM 1529 O O . LEU A 1 193 ? -9.478 15.643 -11.366 1.00 93.25 193 LEU A O 1
ATOM 1533 N N . LYS A 1 194 ? -10.252 14.482 -9.604 1.00 92.19 194 LYS A N 1
ATOM 1534 C CA . LYS A 1 194 ? -11.440 13.897 -10.250 1.00 92.19 194 LYS A CA 1
ATOM 1535 C C . LYS A 1 194 ? -11.111 13.117 -11.529 1.00 92.19 194 LYS A C 1
ATOM 1537 O O . LYS A 1 194 ? -11.953 12.966 -12.412 1.00 92.19 194 LYS A O 1
ATOM 1542 N N . LYS A 1 195 ? -9.886 12.594 -11.635 1.00 90.38 195 LYS A N 1
ATOM 1543 C CA . LYS A 1 195 ? -9.434 11.814 -12.795 1.00 90.38 195 LYS A CA 1
ATOM 1544 C C . LYS A 1 195 ? -9.906 10.365 -12.733 1.00 90.38 195 LYS A C 1
ATOM 1546 O O . LYS A 1 195 ? -10.140 9.763 -13.784 1.00 90.38 195 LYS A O 1
ATOM 1551 N N . HIS A 1 196 ? -10.041 9.823 -11.521 1.00 92.75 196 HIS A N 1
ATOM 1552 C CA . HIS A 1 196 ? -10.498 8.460 -11.257 1.00 92.75 196 HIS A CA 1
ATOM 1553 C C . HIS A 1 196 ? -11.359 8.387 -9.995 1.00 92.75 196 HIS A C 1
ATOM 1555 O O . HIS A 1 196 ? -11.256 9.223 -9.099 1.00 92.75 196 HIS A O 1
ATOM 1561 N N . THR A 1 197 ? -12.189 7.351 -9.910 1.00 93.88 197 THR A N 1
ATOM 1562 C CA . THR A 1 197 ? -12.841 6.967 -8.655 1.00 93.88 197 THR A CA 1
ATOM 1563 C C . THR A 1 197 ? -11.871 6.205 -7.750 1.00 93.88 197 THR A C 1
ATOM 1565 O O . THR A 1 197 ? -10.862 5.668 -8.208 1.00 93.88 197 THR A O 1
ATOM 1568 N N . MET A 1 198 ? -12.212 6.097 -6.463 1.00 94.12 198 MET A N 1
ATOM 1569 C CA . MET A 1 198 ? -11.434 5.325 -5.488 1.00 94.12 198 MET A CA 1
ATOM 1570 C C . MET A 1 198 ? -11.217 3.874 -5.941 1.00 94.12 198 MET A C 1
ATOM 1572 O O . MET A 1 198 ? -10.095 3.381 -5.936 1.00 94.12 198 MET A O 1
ATOM 1576 N N . ALA A 1 199 ? -12.277 3.217 -6.424 1.00 94.38 199 ALA A N 1
ATOM 1577 C CA . ALA A 1 199 ? -12.204 1.845 -6.921 1.00 94.38 199 ALA A CA 1
ATOM 1578 C C . ALA A 1 199 ? -11.269 1.714 -8.136 1.00 94.38 199 ALA A C 1
ATOM 1580 O O . ALA A 1 199 ? -10.505 0.761 -8.213 1.00 94.38 199 ALA A O 1
ATOM 1581 N N . GLN A 1 200 ? -11.288 2.683 -9.057 1.00 96.19 200 GLN A N 1
ATOM 1582 C CA . GLN A 1 200 ? -10.416 2.684 -10.240 1.00 96.19 200 GLN A CA 1
ATOM 1583 C C . GLN A 1 200 ? -8.936 2.866 -9.887 1.00 96.19 200 GLN A C 1
ATOM 1585 O O . GLN A 1 200 ? -8.080 2.245 -10.516 1.00 96.19 200 GLN A O 1
ATOM 1590 N N . ALA A 1 201 ? -8.635 3.722 -8.905 1.00 97.12 201 ALA A N 1
ATOM 1591 C CA . ALA A 1 201 ? -7.277 3.940 -8.411 1.00 97.12 201 ALA A CA 1
ATOM 1592 C C . ALA A 1 201 ? -6.765 2.731 -7.609 1.00 97.12 201 ALA A C 1
ATOM 1594 O O . ALA A 1 201 ? -5.644 2.272 -7.817 1.00 97.12 201 ALA A O 1
ATOM 1595 N N . ILE A 1 202 ? -7.609 2.158 -6.746 1.00 97.56 202 ILE A N 1
ATOM 1596 C CA . ILE A 1 202 ? -7.243 0.975 -5.965 1.00 97.56 202 ILE A CA 1
ATOM 1597 C C . ILE A 1 202 ? -7.010 -0.230 -6.890 1.00 97.56 202 ILE A C 1
ATOM 1599 O O . ILE A 1 202 ? -5.943 -0.840 -6.862 1.00 97.56 202 ILE A O 1
ATOM 1603 N N . ALA A 1 203 ? -7.953 -0.522 -7.788 1.00 97.62 203 ALA A N 1
ATOM 1604 C CA . ALA A 1 203 ? -7.828 -1.642 -8.718 1.00 97.62 203 ALA A CA 1
ATOM 1605 C C . ALA A 1 203 ? -6.604 -1.521 -9.638 1.00 97.62 203 ALA A C 1
ATOM 1607 O O . ALA A 1 203 ? -5.956 -2.526 -9.906 1.00 97.62 203 ALA A O 1
ATOM 1608 N N . GLY A 1 204 ? -6.257 -0.307 -10.084 1.00 97.56 204 GLY A N 1
ATOM 1609 C CA . GLY A 1 204 ? -5.075 -0.080 -10.919 1.00 97.56 204 GLY A CA 1
ATOM 1610 C C . GLY A 1 204 ? -3.766 -0.465 -10.232 1.00 97.56 204 GLY A C 1
ATOM 1611 O O . GLY A 1 204 ? -2.935 -1.129 -10.851 1.00 97.56 204 GLY A O 1
ATOM 1612 N N . GLY A 1 205 ? -3.598 -0.100 -8.958 1.00 98.12 205 GLY A N 1
ATOM 1613 C CA . GLY A 1 205 ? -2.420 -0.495 -8.181 1.00 98.12 205 GLY A CA 1
ATOM 1614 C C . GLY A 1 205 ? -2.383 -1.987 -7.859 1.00 98.12 205 GLY A C 1
ATOM 1615 O O . GLY A 1 205 ? -1.352 -2.616 -8.063 1.00 98.12 205 GLY A O 1
ATOM 1616 N N . ILE A 1 206 ? -3.504 -2.576 -7.419 1.00 98.50 206 ILE A N 1
ATOM 1617 C CA . ILE A 1 206 ? -3.582 -4.028 -7.163 1.00 98.50 206 ILE A CA 1
ATOM 1618 C C . ILE A 1 206 ? -3.210 -4.805 -8.426 1.00 98.50 206 ILE A C 1
ATOM 1620 O O . ILE A 1 206 ? -2.403 -5.727 -8.354 1.00 98.50 206 ILE A O 1
ATOM 1624 N N . PHE A 1 207 ? -3.761 -4.400 -9.575 1.00 98.50 207 PHE A N 1
ATOM 1625 C CA . PHE A 1 207 ? -3.446 -4.994 -10.868 1.00 98.50 207 PHE A CA 1
ATOM 1626 C C . PHE A 1 207 ? -1.941 -4.959 -11.139 1.00 98.50 207 PHE A C 1
ATOM 1628 O O . PHE A 1 207 ? -1.342 -6.015 -11.320 1.00 98.50 207 PHE A O 1
ATOM 1635 N N . GLY A 1 208 ? -1.310 -3.781 -11.107 1.00 98.19 208 GLY A N 1
ATOM 1636 C CA . GLY A 1 208 ? 0.109 -3.697 -11.443 1.00 98.19 208 GLY A CA 1
ATOM 1637 C C . GLY A 1 208 ? 1.006 -4.417 -10.433 1.00 98.19 208 GLY A C 1
ATOM 1638 O O . GLY A 1 208 ? 1.963 -5.057 -10.857 1.00 98.19 208 GLY A O 1
ATOM 1639 N N . PHE A 1 209 ? 0.677 -4.413 -9.136 1.00 98.62 209 PHE A N 1
ATOM 1640 C CA . PHE A 1 209 ? 1.431 -5.181 -8.142 1.00 98.62 209 PHE A CA 1
ATOM 1641 C C . PHE A 1 209 ? 1.346 -6.692 -8.391 1.00 98.62 209 PHE A C 1
ATOM 1643 O O . PHE A 1 209 ? 2.368 -7.367 -8.519 1.00 98.62 209 PHE A O 1
ATOM 1650 N N . VAL A 1 210 ? 0.122 -7.224 -8.455 1.00 98.38 210 VAL A N 1
ATOM 1651 C CA . VAL A 1 210 ? -0.138 -8.668 -8.525 1.00 98.38 210 VAL A CA 1
ATOM 1652 C C . VAL A 1 210 ? 0.330 -9.251 -9.850 1.00 98.38 210 VAL A C 1
ATOM 1654 O O . VAL A 1 210 ? 1.006 -10.279 -9.845 1.00 98.38 210 VAL A O 1
ATOM 1657 N N . PHE A 1 211 ? 0.003 -8.601 -10.971 1.00 98.44 211 PHE A N 1
ATOM 1658 C CA . PHE A 1 211 ? 0.381 -9.116 -12.283 1.00 98.44 211 PHE A CA 1
ATOM 1659 C C . PHE A 1 211 ? 1.888 -9.040 -12.488 1.00 98.44 211 PHE A C 1
ATOM 1661 O O . PHE A 1 211 ? 2.467 -10.029 -12.906 1.00 98.44 211 PHE A O 1
ATOM 1668 N N . THR A 1 212 ? 2.560 -7.951 -12.099 1.00 98.50 212 THR A N 1
ATOM 1669 C CA . THR A 1 212 ? 4.020 -7.869 -12.274 1.00 98.50 212 THR A CA 1
ATOM 1670 C C . THR A 1 212 ? 4.744 -8.984 -11.526 1.00 98.50 212 THR A C 1
ATOM 1672 O O . THR A 1 212 ? 5.599 -9.645 -12.112 1.00 98.50 212 THR A O 1
ATOM 1675 N N . VAL A 1 213 ? 4.392 -9.245 -10.263 1.00 98.44 213 VAL A N 1
ATOM 1676 C CA . VAL A 1 213 ? 5.021 -10.331 -9.499 1.00 98.44 213 VAL A CA 1
ATOM 1677 C C . VAL A 1 213 ? 4.646 -11.696 -10.076 1.00 98.44 213 VAL A C 1
ATOM 1679 O O . VAL A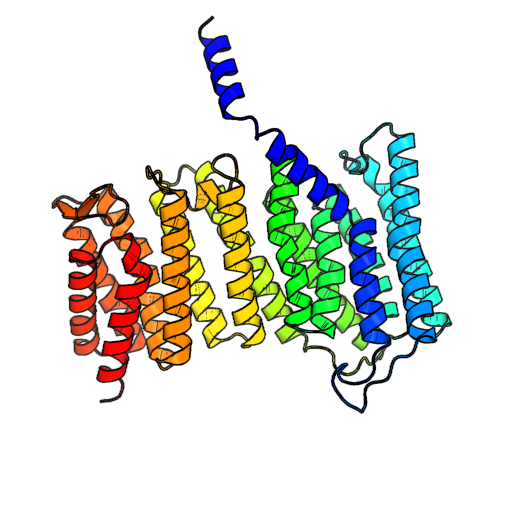 1 213 ? 5.528 -12.515 -10.339 1.00 98.44 213 VAL A O 1
ATOM 1682 N N . GLY A 1 214 ? 3.353 -11.946 -10.296 1.00 98.19 214 GLY A N 1
ATOM 1683 C CA . GLY A 1 214 ? 2.863 -13.237 -10.777 1.00 98.19 214 GLY A CA 1
ATOM 1684 C C . GLY A 1 214 ? 3.412 -13.601 -12.157 1.00 98.19 214 GLY A C 1
ATOM 1685 O O . GLY A 1 214 ? 3.920 -14.706 -12.343 1.00 98.19 214 GLY A O 1
ATOM 1686 N N . GLU A 1 215 ? 3.366 -12.661 -13.102 1.00 98.19 215 GLU A N 1
ATOM 1687 C CA . GLU A 1 215 ? 3.903 -12.823 -14.454 1.00 98.19 215 GLU A CA 1
ATOM 1688 C C . GLU A 1 215 ? 5.414 -13.012 -14.439 1.00 98.19 215 GLU A C 1
ATOM 1690 O O . GLU A 1 215 ? 5.910 -13.911 -15.109 1.00 98.19 215 GLU A O 1
ATOM 1695 N N . SER A 1 216 ? 6.155 -12.238 -13.639 1.00 98.19 216 SER A N 1
ATOM 1696 C CA . SER A 1 216 ? 7.614 -12.364 -13.603 1.00 98.19 216 SER A CA 1
ATOM 1697 C C . SER A 1 216 ? 8.041 -13.759 -13.143 1.00 98.19 216 SER A C 1
ATOM 1699 O O . SER A 1 216 ? 8.852 -14.405 -13.804 1.00 98.19 216 SER A O 1
ATOM 1701 N N . TYR A 1 217 ? 7.443 -14.271 -12.062 1.00 98.00 217 TYR A N 1
ATOM 1702 C CA . TYR A 1 217 ? 7.696 -15.635 -11.589 1.00 98.00 217 TYR A CA 1
ATOM 1703 C C . TYR A 1 217 ? 7.250 -16.705 -12.595 1.00 98.00 217 TYR A C 1
ATOM 1705 O O . TYR A 1 217 ? 7.937 -17.715 -12.776 1.00 98.00 217 TYR A O 1
ATOM 1713 N N . LEU A 1 218 ? 6.121 -16.485 -13.274 1.00 97.75 218 LEU A N 1
ATOM 1714 C CA . LEU A 1 218 ? 5.639 -17.374 -14.326 1.00 97.75 218 LEU A CA 1
ATOM 1715 C C . LEU A 1 218 ? 6.617 -17.421 -15.508 1.00 97.75 218 LEU A C 1
ATOM 1717 O O . LEU A 1 218 ? 7.014 -18.508 -15.919 1.00 97.75 218 LEU A O 1
ATOM 1721 N N . TYR A 1 219 ? 7.046 -16.273 -16.033 1.00 97.62 219 TYR A N 1
ATOM 1722 C CA . TYR A 1 219 ? 7.962 -16.187 -17.170 1.00 97.62 219 TYR A CA 1
ATOM 1723 C C . TYR A 1 219 ? 9.352 -16.726 -16.836 1.00 97.62 219 TYR A C 1
ATOM 1725 O O . TYR A 1 219 ? 9.915 -17.455 -17.650 1.00 97.62 219 TYR A O 1
ATOM 1733 N N . MET A 1 220 ? 9.871 -16.482 -15.626 1.00 96.00 220 MET A N 1
ATOM 1734 C CA . MET A 1 220 ? 11.118 -17.106 -15.154 1.00 96.00 220 MET A CA 1
ATOM 1735 C C . MET A 1 220 ? 11.029 -18.633 -15.220 1.00 96.00 220 MET A C 1
ATOM 1737 O O . MET A 1 220 ? 11.941 -19.296 -15.716 1.00 96.00 220 MET A O 1
ATOM 1741 N N . ARG A 1 221 ? 9.893 -19.199 -14.788 1.00 96.06 221 ARG A N 1
ATOM 1742 C CA . ARG A 1 221 ? 9.643 -20.643 -14.847 1.00 96.06 221 ARG A CA 1
ATOM 1743 C C . ARG A 1 221 ? 9.476 -21.154 -16.280 1.00 96.06 221 ARG A C 1
ATOM 1745 O O . ARG A 1 221 ? 10.041 -22.194 -16.609 1.00 96.06 221 ARG A O 1
ATOM 1752 N N . LEU A 1 222 ? 8.711 -20.455 -17.119 1.00 96.81 222 LEU A N 1
ATOM 1753 C CA . LEU A 1 222 ? 8.433 -20.861 -18.502 1.00 96.81 222 LEU A CA 1
ATOM 1754 C C . LEU A 1 222 ? 9.686 -20.807 -19.383 1.00 96.81 222 LEU A C 1
ATOM 1756 O O . LEU A 1 222 ? 9.948 -21.748 -20.129 1.00 96.81 222 LEU A O 1
ATOM 1760 N N . PHE A 1 223 ? 10.482 -19.744 -19.266 1.00 96.00 223 PHE A N 1
ATOM 1761 C CA . PHE A 1 223 ? 11.701 -19.551 -20.055 1.00 96.00 223 PHE A CA 1
ATOM 1762 C C . PHE A 1 223 ? 12.951 -20.163 -19.421 1.00 96.00 223 PHE A C 1
ATOM 1764 O O . PHE A 1 223 ? 14.032 -20.055 -19.991 1.00 96.00 223 PHE A O 1
ATOM 1771 N N . LYS A 1 224 ? 12.819 -20.824 -18.260 1.00 94.94 224 LYS A N 1
ATOM 1772 C CA . LYS A 1 224 ? 13.939 -21.399 -17.494 1.00 94.94 224 LYS A CA 1
ATOM 1773 C C . LYS A 1 224 ? 15.038 -20.367 -17.190 1.00 94.94 224 LYS A C 1
ATOM 1775 O O . LYS A 1 224 ? 16.222 -20.691 -17.163 1.00 94.94 224 LYS A O 1
ATOM 1780 N N . MET A 1 225 ? 14.632 -19.123 -16.953 1.00 93.00 225 MET A N 1
ATOM 1781 C CA . MET A 1 225 ? 15.511 -18.008 -16.618 1.00 93.00 225 MET A CA 1
ATOM 1782 C C . MET A 1 225 ? 15.623 -17.891 -15.098 1.00 93.00 225 MET A C 1
ATOM 1784 O O . MET A 1 225 ? 14.660 -17.523 -14.426 1.00 93.00 225 MET A O 1
ATOM 1788 N N . SER A 1 226 ? 16.794 -18.200 -14.541 1.00 88.88 226 SER A N 1
ATOM 1789 C CA . SER A 1 226 ? 17.049 -18.061 -13.105 1.00 88.88 226 SER A CA 1
ATOM 1790 C C . SER A 1 226 ? 17.517 -16.651 -12.753 1.00 88.88 226 SER A C 1
ATOM 1792 O O . SER A 1 226 ? 18.388 -16.099 -13.430 1.00 88.88 226 SER A O 1
ATOM 1794 N N . VAL A 1 227 ? 16.987 -16.107 -11.657 1.00 89.88 227 VAL A N 1
ATOM 1795 C CA . VAL A 1 227 ? 17.467 -14.877 -11.015 1.00 89.88 227 VAL A CA 1
ATOM 1796 C C . VAL A 1 227 ? 17.708 -15.198 -9.536 1.00 89.88 227 VAL A C 1
ATOM 1798 O O . VAL A 1 227 ? 16.744 -15.467 -8.815 1.00 89.88 227 VAL A O 1
ATOM 1801 N N . PRO A 1 228 ? 18.968 -15.258 -9.076 1.00 86.56 228 PRO A N 1
ATOM 1802 C CA . PRO A 1 228 ? 19.268 -15.574 -7.685 1.00 86.56 228 PRO A CA 1
ATOM 1803 C C . PRO A 1 228 ? 18.858 -14.423 -6.757 1.00 86.56 228 PRO A C 1
ATOM 1805 O O . PRO A 1 228 ? 18.857 -13.262 -7.156 1.00 86.56 228 PRO A O 1
ATOM 1808 N N . GLY A 1 229 ? 18.536 -14.748 -5.503 1.00 88.69 229 GLY A N 1
ATOM 1809 C CA . GLY A 1 229 ? 18.293 -13.747 -4.458 1.00 88.69 229 GLY A CA 1
ATOM 1810 C C . GLY A 1 229 ? 16.933 -13.044 -4.507 1.00 88.69 229 GLY A C 1
ATOM 1811 O O . GLY A 1 229 ? 16.739 -12.085 -3.767 1.00 88.69 229 GLY A O 1
ATOM 1812 N N . LEU A 1 230 ? 15.988 -13.504 -5.336 1.00 95.19 230 LEU A N 1
ATOM 1813 C CA . LEU A 1 230 ? 14.631 -12.955 -5.332 1.00 95.19 230 LEU A CA 1
ATOM 1814 C C . LEU A 1 230 ? 13.859 -13.328 -4.067 1.00 95.19 230 LEU A C 1
ATOM 1816 O O . LEU A 1 230 ? 13.913 -14.461 -3.585 1.00 95.19 230 LEU A O 1
ATOM 1820 N N . VAL A 1 231 ? 13.066 -12.374 -3.588 1.00 96.81 231 VAL A N 1
ATOM 1821 C CA . VAL A 1 231 ? 12.142 -12.569 -2.469 1.00 96.81 231 VAL A CA 1
ATOM 1822 C C . VAL A 1 231 ? 11.038 -13.537 -2.877 1.00 96.81 231 VAL A C 1
ATOM 1824 O O . VAL A 1 231 ? 10.354 -13.248 -3.863 1.00 96.81 231 VAL A O 1
ATOM 1827 N N . PRO A 1 232 ? 10.803 -14.639 -2.137 1.00 96.75 232 PRO A N 1
ATOM 1828 C CA . PRO A 1 232 ? 9.845 -15.673 -2.518 1.00 96.75 232 PRO A CA 1
ATOM 1829 C C . PRO A 1 232 ? 8.468 -15.124 -2.906 1.00 96.75 232 PRO A C 1
ATOM 1831 O O . PRO A 1 232 ? 7.962 -14.184 -2.294 1.00 96.75 232 PRO A O 1
ATOM 1834 N N . LEU A 1 233 ? 7.821 -15.759 -3.890 1.00 97.25 233 LEU A N 1
ATOM 1835 C CA . LEU A 1 233 ? 6.515 -15.339 -4.420 1.00 97.25 233 LEU A CA 1
ATOM 1836 C C . LEU A 1 233 ? 5.466 -15.102 -3.317 1.00 97.25 233 LEU A C 1
ATOM 1838 O O . LEU A 1 233 ? 4.755 -14.100 -3.339 1.00 97.25 233 LEU A O 1
ATOM 1842 N N . ALA A 1 234 ? 5.387 -16.007 -2.337 1.00 97.31 234 ALA A N 1
ATOM 1843 C CA . ALA A 1 234 ? 4.448 -15.888 -1.224 1.00 97.31 234 ALA A CA 1
ATOM 1844 C C . ALA A 1 234 ? 4.730 -14.654 -0.350 1.00 97.31 234 ALA A C 1
ATOM 1846 O O . ALA A 1 234 ? 3.800 -13.943 0.025 1.00 97.31 234 ALA A O 1
ATOM 1847 N N . GLU A 1 235 ? 6.001 -14.364 -0.063 1.00 97.62 235 GLU A N 1
ATOM 1848 C CA . GLU A 1 235 ? 6.391 -13.183 0.711 1.00 97.62 235 GLU A CA 1
ATOM 1849 C C . GLU A 1 235 ? 6.116 -11.888 -0.066 1.00 97.62 235 GLU A C 1
ATOM 1851 O O . GLU A 1 235 ? 5.561 -10.946 0.501 1.00 97.62 235 GLU A O 1
ATOM 1856 N N . CYS A 1 236 ? 6.386 -11.864 -1.377 1.00 98.44 236 CYS A N 1
ATOM 1857 C CA . CYS A 1 236 ? 5.999 -10.747 -2.242 1.00 98.44 236 CYS A CA 1
ATOM 1858 C C . CYS A 1 236 ? 4.494 -10.446 -2.136 1.00 98.44 236 CYS A C 1
ATOM 1860 O O . CYS A 1 236 ? 4.108 -9.285 -1.986 1.00 98.44 236 CYS A O 1
ATOM 1862 N N . PHE A 1 237 ? 3.634 -11.472 -2.171 1.00 98.44 237 PHE A N 1
ATOM 1863 C CA . PHE A 1 237 ? 2.186 -11.283 -2.037 1.00 98.44 237 PHE A CA 1
ATOM 1864 C C . PHE A 1 237 ? 1.769 -10.776 -0.659 1.00 98.44 237 PHE A C 1
ATOM 1866 O O . PHE A 1 237 ? 0.887 -9.922 -0.586 1.00 98.44 237 PHE A O 1
ATOM 1873 N N . TRP A 1 238 ? 2.410 -11.232 0.417 1.00 98.38 238 TRP A N 1
ATOM 1874 C CA . TRP A 1 238 ? 2.165 -10.695 1.756 1.00 98.38 238 TRP A CA 1
ATOM 1875 C C . TRP A 1 238 ? 2.540 -9.214 1.862 1.00 98.38 238 TRP A C 1
ATOM 1877 O O . TRP A 1 238 ? 1.756 -8.416 2.374 1.00 98.38 238 TRP A O 1
ATOM 1887 N N . ILE A 1 239 ? 3.697 -8.821 1.326 1.00 98.56 239 ILE A N 1
ATOM 1888 C CA . ILE A 1 239 ? 4.150 -7.423 1.303 1.00 98.56 239 ILE A CA 1
ATOM 1889 C C . ILE A 1 239 ? 3.211 -6.551 0.453 1.00 98.56 239 ILE A C 1
ATOM 1891 O O . ILE A 1 239 ? 2.826 -5.456 0.864 1.00 98.56 239 ILE A O 1
ATOM 1895 N N . ILE A 1 240 ? 2.791 -7.037 -0.717 1.00 98.62 240 ILE A N 1
ATOM 1896 C CA . ILE A 1 240 ? 1.815 -6.340 -1.566 1.00 98.62 240 ILE A CA 1
ATOM 1897 C C . ILE A 1 240 ? 0.478 -6.204 -0.840 1.00 98.62 240 ILE A C 1
ATOM 1899 O O . ILE A 1 240 ? -0.118 -5.125 -0.853 1.00 98.62 240 ILE A O 1
ATOM 1903 N N . PHE A 1 241 ? 0.013 -7.268 -0.184 1.00 98.44 241 PHE A N 1
ATOM 1904 C CA . PHE A 1 241 ? -1.232 -7.237 0.569 1.00 98.44 241 PHE A CA 1
ATOM 1905 C C . PHE A 1 241 ? -1.165 -6.192 1.688 1.00 98.44 241 PHE A C 1
ATOM 1907 O O . PHE A 1 241 ? -2.092 -5.396 1.827 1.00 98.44 241 PHE A O 1
ATOM 1914 N N . ALA A 1 242 ? -0.038 -6.106 2.399 1.00 98.19 242 ALA A N 1
ATOM 1915 C CA . ALA A 1 242 ? 0.211 -5.071 3.398 1.00 98.19 242 ALA A CA 1
ATOM 1916 C C . ALA A 1 242 ? 0.118 -3.643 2.825 1.00 98.19 242 ALA A C 1
ATOM 1918 O O . ALA A 1 242 ? -0.481 -2.765 3.450 1.00 98.19 242 ALA A O 1
ATOM 1919 N N . LEU A 1 243 ? 0.650 -3.401 1.620 1.00 98.44 243 LEU A N 1
ATOM 1920 C CA . LEU A 1 243 ? 0.568 -2.093 0.960 1.00 98.44 243 LEU A CA 1
ATOM 1921 C C . LEU A 1 243 ? -0.870 -1.699 0.602 1.00 98.44 243 LEU A C 1
ATOM 1923 O O . LEU A 1 243 ? -1.242 -0.538 0.779 1.00 98.44 243 LEU A O 1
ATOM 1927 N N . VAL A 1 244 ? -1.682 -2.639 0.109 1.00 98.00 244 VAL A N 1
ATOM 1928 C CA . VAL A 1 244 ? -3.025 -2.334 -0.418 1.00 98.00 244 VAL A CA 1
ATOM 1929 C C . VAL A 1 244 ? -4.149 -2.467 0.614 1.00 98.00 244 VAL A C 1
ATOM 1931 O O . VAL A 1 244 ? -5.202 -1.855 0.429 1.00 98.00 244 VAL A O 1
ATOM 1934 N N . ALA A 1 245 ? -3.947 -3.210 1.708 1.00 97.31 245 ALA A N 1
ATOM 1935 C CA . ALA A 1 245 ? -4.988 -3.508 2.693 1.00 97.31 245 ALA A CA 1
ATOM 1936 C C . ALA A 1 245 ? -5.623 -2.245 3.295 1.00 97.31 245 ALA A C 1
ATOM 1938 O O . ALA A 1 245 ? -6.844 -2.089 3.248 1.00 97.31 245 ALA A O 1
ATOM 1939 N N . CYS A 1 246 ? -4.819 -1.310 3.814 1.00 96.44 246 CYS A N 1
ATOM 1940 C CA . CYS A 1 246 ? -5.352 -0.090 4.427 1.00 96.44 246 CYS A CA 1
ATOM 1941 C C . CYS A 1 246 ? -6.095 0.813 3.414 1.00 96.44 246 CYS A C 1
ATOM 1943 O O . CYS A 1 246 ? -7.245 1.172 3.692 1.00 96.44 246 CYS A O 1
ATOM 1945 N N . PRO A 1 247 ? -5.548 1.105 2.211 1.00 97.44 247 PRO A N 1
ATOM 1946 C CA . PRO A 1 247 ? -6.292 1.791 1.151 1.00 97.44 247 PRO A CA 1
ATOM 1947 C C . PRO A 1 247 ? -7.640 1.143 0.794 1.00 97.44 247 PRO A C 1
ATOM 1949 O O . PRO A 1 247 ? -8.627 1.856 0.592 1.00 97.44 247 PRO A O 1
ATOM 1952 N N . ILE A 1 248 ? -7.706 -0.195 0.738 1.00 97.12 248 ILE A N 1
ATOM 1953 C CA . ILE A 1 248 ? -8.950 -0.941 0.484 1.00 97.12 248 ILE A CA 1
ATOM 1954 C C . ILE A 1 248 ? -9.954 -0.703 1.611 1.00 97.12 248 ILE A C 1
ATOM 1956 O O . ILE A 1 248 ? -11.088 -0.306 1.339 1.00 97.12 248 ILE A O 1
ATOM 1960 N N . VAL A 1 249 ? -9.546 -0.907 2.866 1.00 96.38 249 VAL A N 1
ATOM 1961 C CA . VAL A 1 249 ? -10.421 -0.744 4.037 1.00 96.38 249 VAL A CA 1
ATOM 1962 C C . VAL A 1 249 ? -10.953 0.690 4.118 1.00 96.38 249 VAL A C 1
ATOM 1964 O O . VAL A 1 249 ? -12.163 0.888 4.227 1.00 96.38 249 VAL A O 1
ATOM 1967 N N . LEU A 1 250 ? -10.089 1.699 3.971 1.00 96.19 250 LEU A N 1
ATOM 1968 C CA . LEU A 1 250 ? -10.496 3.108 3.942 1.00 96.19 250 LEU A CA 1
ATOM 1969 C C . LEU A 1 250 ? -11.440 3.414 2.771 1.00 96.19 250 LEU A C 1
ATOM 1971 O O . LEU A 1 250 ? -12.411 4.159 2.924 1.00 96.19 250 LEU A O 1
ATOM 1975 N N . GLY A 1 251 ? -11.187 2.821 1.600 1.00 94.56 251 GLY A N 1
ATOM 1976 C CA . GLY A 1 251 ? -12.063 2.923 0.437 1.00 94.56 251 GLY A CA 1
ATOM 1977 C C . GLY A 1 251 ? -13.462 2.369 0.712 1.00 94.56 251 GLY A C 1
ATOM 1978 O O . GLY A 1 251 ? -14.451 3.038 0.409 1.00 94.56 251 GLY A O 1
ATOM 1979 N N . ILE A 1 252 ? -13.553 1.188 1.330 1.00 93.81 252 ILE A N 1
ATOM 1980 C CA . ILE A 1 252 ? -14.820 0.552 1.720 1.00 93.81 252 ILE A CA 1
ATOM 1981 C C . ILE A 1 252 ? -15.555 1.413 2.752 1.00 93.81 252 ILE A C 1
ATOM 1983 O O . ILE A 1 252 ? -16.716 1.757 2.528 1.00 93.81 252 ILE A O 1
ATOM 1987 N N . CYS A 1 253 ? -14.886 1.826 3.833 1.00 94.31 253 CYS A N 1
ATOM 1988 C CA . CYS A 1 253 ? -15.477 2.680 4.866 1.00 94.31 253 CYS A CA 1
ATOM 1989 C C . CYS A 1 253 ? -15.993 4.006 4.286 1.00 94.31 253 CYS A C 1
ATOM 1991 O O . CYS A 1 253 ? -17.087 4.450 4.635 1.00 94.31 253 CYS A O 1
ATOM 1993 N N . GLY A 1 254 ? -15.265 4.604 3.339 1.00 92.56 254 GLY A N 1
ATOM 1994 C CA . GLY A 1 254 ? -15.705 5.806 2.632 1.00 92.56 254 GLY A CA 1
ATOM 1995 C C . GLY A 1 254 ? -16.943 5.594 1.753 1.00 92.56 254 GLY A C 1
ATOM 1996 O O . GLY A 1 254 ? -17.786 6.482 1.643 1.00 92.56 254 GLY A O 1
ATOM 1997 N N . LEU A 1 255 ? -17.113 4.415 1.145 1.00 91.38 255 LEU A N 1
ATOM 1998 C CA . LEU A 1 255 ? -18.307 4.095 0.351 1.00 91.38 255 LEU A CA 1
ATOM 1999 C C . LEU A 1 255 ? -19.568 3.928 1.207 1.00 91.38 255 LEU A C 1
ATOM 2001 O O . LEU A 1 255 ? -20.669 4.179 0.712 1.00 91.38 255 LEU A O 1
ATOM 2005 N N . LEU A 1 256 ? -19.427 3.543 2.478 1.00 92.25 256 LEU A N 1
ATOM 2006 C CA . LEU A 1 256 ? -20.558 3.402 3.398 1.00 92.25 256 LEU A CA 1
ATOM 2007 C C . LEU A 1 256 ? -21.248 4.738 3.697 1.00 92.25 256 LEU A C 1
ATOM 2009 O O . LEU A 1 256 ? -22.444 4.748 3.981 1.00 92.25 256 LEU A O 1
ATOM 2013 N N . GLU A 1 257 ? -20.545 5.866 3.552 1.00 90.12 257 GLU A N 1
ATOM 2014 C CA . GLU A 1 257 ? -21.157 7.199 3.637 1.00 90.12 257 GLU A CA 1
ATOM 2015 C C . GLU A 1 257 ? -22.263 7.370 2.596 1.00 90.12 257 GLU A C 1
ATOM 2017 O O . GLU A 1 257 ? -23.371 7.793 2.920 1.00 90.12 257 GLU A O 1
ATOM 2022 N N . LYS A 1 258 ? -22.010 6.939 1.358 1.00 87.38 258 LYS A N 1
ATOM 2023 C CA . LYS A 1 258 ? -22.990 7.009 0.266 1.00 87.38 258 LYS A CA 1
ATOM 2024 C C . LYS A 1 258 ? -24.201 6.103 0.487 1.00 87.38 258 LYS A C 1
ATOM 2026 O O . LYS A 1 258 ? -25.220 6.293 -0.167 1.00 87.38 258 LYS A O 1
ATOM 2031 N N . ARG A 1 259 ? -24.088 5.120 1.386 1.00 90.56 259 ARG A N 1
ATOM 2032 C CA . ARG A 1 259 ? -25.180 4.224 1.794 1.00 90.56 259 ARG A CA 1
ATOM 2033 C C . ARG A 1 259 ? -25.942 4.729 3.024 1.00 90.56 259 ARG A C 1
ATOM 2035 O O . ARG A 1 259 ? -26.818 4.023 3.505 1.00 90.56 259 ARG A O 1
ATOM 2042 N N . GLY A 1 260 ? -25.618 5.918 3.538 1.00 89.50 260 GLY A N 1
ATOM 2043 C CA . GLY A 1 260 ? -26.294 6.507 4.696 1.00 89.50 260 GLY A CA 1
ATOM 2044 C C . GLY A 1 260 ? -25.926 5.868 6.038 1.00 89.50 260 GLY A C 1
ATOM 2045 O O . GLY A 1 260 ? -26.637 6.078 7.013 1.00 89.50 260 GLY A O 1
ATOM 2046 N N . ILE A 1 261 ? -24.834 5.095 6.109 1.00 90.81 261 ILE A N 1
ATOM 2047 C CA . ILE A 1 261 ? -24.363 4.510 7.374 1.00 90.81 261 ILE A CA 1
ATOM 2048 C C . ILE A 1 261 ? -23.791 5.615 8.265 1.00 90.81 261 ILE A C 1
ATOM 2050 O O . ILE A 1 261 ? -22.998 6.429 7.792 1.00 90.81 261 ILE A O 1
ATOM 2054 N N . GLU A 1 262 ? -24.158 5.626 9.546 1.00 89.88 262 GLU A N 1
ATOM 2055 C CA . GLU A 1 262 ? -23.729 6.630 10.529 1.00 89.88 262 GLU A CA 1
ATOM 2056 C C . GLU A 1 262 ? -22.200 6.714 10.675 1.00 89.88 262 GLU A C 1
ATOM 2058 O O . GLU A 1 262 ? -21.500 5.699 10.636 1.00 89.88 262 GLU A O 1
ATOM 2063 N N . SER A 1 263 ? -21.675 7.927 10.884 1.00 89.31 263 SER A N 1
ATOM 2064 C CA . SER A 1 263 ? -20.233 8.218 10.986 1.00 89.31 263 SER A CA 1
ATOM 2065 C C . SER A 1 263 ? -19.518 7.339 12.014 1.00 89.31 263 SER A C 1
ATOM 2067 O O . SER A 1 263 ? -18.469 6.767 11.722 1.00 89.31 263 SER A O 1
ATOM 2069 N N . VAL A 1 264 ? -20.124 7.165 13.190 1.00 87.25 264 VAL A N 1
ATOM 2070 C CA . VAL A 1 264 ? -19.544 6.381 14.286 1.00 87.25 264 VAL A CA 1
ATOM 2071 C C . VAL A 1 264 ? -19.396 4.906 13.912 1.00 87.25 264 VAL A C 1
ATOM 2073 O O . VAL A 1 264 ? -18.350 4.312 14.175 1.00 87.25 264 VAL A O 1
ATOM 2076 N N . ILE A 1 265 ? -20.392 4.328 13.233 1.00 89.44 265 ILE A N 1
ATOM 2077 C CA . ILE A 1 265 ? -20.349 2.934 12.769 1.00 89.44 265 ILE A CA 1
ATOM 2078 C C . ILE A 1 265 ? -19.235 2.756 11.732 1.00 89.44 265 ILE A C 1
ATOM 2080 O O . ILE A 1 265 ? -18.463 1.803 11.822 1.00 89.44 265 ILE A O 1
ATOM 2084 N N . ARG A 1 266 ? -19.105 3.681 10.769 1.00 92.56 266 ARG A N 1
ATOM 2085 C CA . ARG A 1 266 ? -18.048 3.613 9.741 1.00 92.56 266 ARG A CA 1
ATOM 2086 C C . ARG A 1 266 ? -16.649 3.673 10.362 1.00 92.56 266 ARG A C 1
ATOM 2088 O O . ARG A 1 266 ? -15.801 2.844 10.030 1.00 92.56 266 ARG A O 1
ATOM 2095 N N . ALA A 1 267 ? -16.442 4.589 11.310 1.00 90.44 267 ALA A N 1
ATOM 2096 C CA . ALA A 1 267 ? -15.178 4.741 12.019 1.00 90.44 267 ALA A CA 1
ATOM 2097 C C . ALA A 1 267 ? -14.832 3.500 12.855 1.00 90.44 267 ALA A C 1
ATOM 2099 O O . ALA A 1 267 ? -13.690 3.042 12.839 1.00 90.44 267 ALA A O 1
ATOM 2100 N N . LYS A 1 268 ? -15.798 2.910 13.565 1.00 90.19 268 LYS A N 1
ATOM 2101 C CA . LYS A 1 268 ? -15.558 1.687 14.344 1.00 90.19 268 LYS A CA 1
ATOM 2102 C C . LYS A 1 268 ? -15.360 0.450 13.474 1.00 90.19 268 LYS A C 1
ATOM 2104 O O . LYS A 1 268 ? -14.531 -0.385 13.819 1.00 90.19 268 LYS A O 1
ATOM 2109 N N . LEU A 1 269 ? -16.012 0.373 12.315 1.00 92.12 269 LEU A N 1
ATOM 2110 C CA . LEU A 1 269 ? -15.731 -0.667 11.327 1.00 92.12 269 LEU A CA 1
ATOM 2111 C C . LEU A 1 269 ? -14.295 -0.573 10.793 1.00 92.12 269 LEU A C 1
ATOM 2113 O O . LEU A 1 269 ? -13.643 -1.601 10.640 1.00 92.12 269 LEU A O 1
ATOM 2117 N N . PHE A 1 270 ? -13.778 0.638 10.553 1.00 93.25 270 PHE A N 1
ATOM 2118 C CA . PHE A 1 270 ? -12.373 0.820 10.176 1.00 93.25 270 PHE A CA 1
ATOM 2119 C C . PHE A 1 270 ? -11.429 0.252 11.243 1.00 93.25 270 PHE A C 1
ATOM 2121 O O . PHE A 1 270 ? -10.556 -0.546 10.915 1.00 93.25 270 PHE A O 1
ATOM 2128 N N . HIS A 1 271 ? -11.636 0.606 12.516 1.00 90.62 271 HIS A N 1
ATOM 2129 C CA . HIS A 1 271 ? -10.815 0.090 13.616 1.00 90.62 271 HIS A CA 1
ATOM 2130 C C . HIS A 1 271 ? -10.921 -1.434 13.740 1.00 90.62 271 HIS A C 1
ATOM 2132 O O . HIS A 1 271 ? -9.897 -2.099 13.856 1.00 90.62 271 HIS A O 1
ATOM 2138 N N . LEU A 1 272 ? -12.134 -1.994 13.648 1.00 92.88 272 LEU A N 1
ATOM 2139 C CA . LEU A 1 272 ? -12.363 -3.442 13.657 1.00 92.88 272 LEU A CA 1
ATOM 2140 C C . LEU A 1 272 ? -11.527 -4.143 12.582 1.00 92.88 272 LEU A C 1
ATOM 2142 O O . LEU A 1 272 ? -10.776 -5.067 12.880 1.00 92.88 272 LEU A O 1
ATOM 2146 N N . LEU A 1 273 ? -11.633 -3.678 11.334 1.00 93.88 273 LEU A N 1
ATOM 2147 C CA . LEU A 1 273 ? -10.910 -4.257 10.204 1.00 93.88 273 LEU A CA 1
ATOM 2148 C C . LEU A 1 273 ? -9.395 -4.052 10.323 1.00 93.88 273 LEU A C 1
ATOM 2150 O O . LEU A 1 273 ? -8.638 -4.943 9.949 1.00 93.88 273 LEU A O 1
ATOM 2154 N N . ALA A 1 274 ? -8.945 -2.920 10.870 1.00 91.94 274 ALA A N 1
ATOM 2155 C CA . ALA A 1 274 ? -7.530 -2.648 11.102 1.00 91.94 274 ALA A CA 1
ATOM 2156 C C . ALA A 1 274 ? -6.926 -3.590 12.156 1.00 91.94 274 ALA A C 1
ATOM 2158 O O . ALA A 1 274 ? -5.876 -4.177 11.906 1.00 91.94 274 ALA A O 1
ATOM 2159 N N . PHE A 1 275 ? -7.594 -3.788 13.296 1.00 91.44 275 PHE A N 1
ATOM 2160 C CA . PHE A 1 275 ? -7.120 -4.691 14.349 1.00 91.44 275 PHE A CA 1
ATOM 2161 C C . PHE A 1 275 ? -7.187 -6.164 13.932 1.00 91.44 275 PHE A C 1
ATOM 2163 O O . PHE A 1 275 ? -6.231 -6.899 14.169 1.00 91.44 275 PHE A O 1
ATOM 2170 N N . ILE A 1 276 ? -8.262 -6.596 13.258 1.00 91.69 276 ILE A N 1
ATOM 2171 C CA . ILE A 1 276 ? -8.354 -7.960 12.705 1.00 91.69 276 ILE A CA 1
ATOM 2172 C C . ILE A 1 276 ? -7.271 -8.180 11.647 1.00 91.69 276 ILE A C 1
ATOM 2174 O O . ILE A 1 276 ? -6.597 -9.208 11.659 1.00 91.69 276 ILE A O 1
ATOM 2178 N N . GLY A 1 277 ? -7.078 -7.208 10.751 1.00 92.19 277 GLY A N 1
ATOM 2179 C CA . GLY A 1 277 ? -6.021 -7.247 9.746 1.00 92.19 277 GLY A CA 1
ATOM 2180 C C . GLY A 1 277 ? -4.642 -7.365 10.388 1.00 92.19 277 GLY A C 1
ATOM 2181 O O . GLY A 1 277 ? -3.878 -8.252 10.022 1.00 92.19 277 GLY A O 1
ATOM 2182 N N . PHE A 1 278 ? -4.344 -6.540 11.395 1.00 91.88 278 PHE A N 1
ATOM 2183 C CA . PHE A 1 278 ? -3.090 -6.633 12.138 1.00 91.88 278 PHE A CA 1
ATOM 2184 C C . PHE A 1 278 ? -2.909 -8.006 12.796 1.00 91.88 278 PHE A C 1
ATOM 2186 O O . PHE A 1 278 ? -1.867 -8.621 12.602 1.00 91.88 278 PHE A O 1
ATOM 2193 N N . ALA A 1 279 ? -3.918 -8.522 13.506 1.00 91.25 279 ALA A N 1
ATOM 2194 C CA . ALA A 1 279 ? -3.844 -9.839 14.141 1.00 91.25 279 ALA A CA 1
ATOM 2195 C C . ALA A 1 279 ? -3.579 -10.960 13.118 1.00 91.25 279 ALA A C 1
ATOM 2197 O O . ALA A 1 279 ? -2.753 -11.837 13.363 1.00 91.25 279 ALA A O 1
ATOM 2198 N N . ALA A 1 280 ? -4.219 -10.903 11.945 1.00 92.38 280 ALA A N 1
ATOM 2199 C CA . ALA A 1 280 ? -3.996 -11.867 10.871 1.00 92.38 280 ALA A CA 1
ATOM 2200 C C . ALA A 1 280 ? -2.566 -11.795 10.308 1.00 92.38 280 ALA A C 1
ATOM 2202 O O . ALA A 1 280 ? -1.928 -12.830 10.131 1.00 92.38 280 ALA A O 1
ATOM 2203 N N . PHE A 1 281 ? -2.040 -10.593 10.061 1.00 93.56 281 PHE A N 1
ATOM 2204 C CA . PHE A 1 281 ? -0.659 -10.417 9.601 1.00 93.56 281 PHE A CA 1
ATOM 2205 C C . PHE A 1 281 ? 0.362 -10.818 10.661 1.00 93.56 281 PHE A C 1
ATOM 2207 O O . PHE A 1 281 ? 1.374 -11.417 10.323 1.00 93.56 281 PHE A O 1
ATOM 2214 N N . TYR A 1 282 ? 0.098 -10.510 11.928 1.00 90.50 282 TYR A N 1
ATOM 2215 C CA . TYR A 1 282 ? 0.992 -10.851 13.026 1.00 90.50 282 TYR A CA 1
ATOM 2216 C C . TYR A 1 282 ? 1.095 -12.367 13.235 1.00 90.50 282 TYR A C 1
ATOM 2218 O O . TYR A 1 282 ? 2.163 -12.862 13.575 1.00 90.50 282 TYR A O 1
ATOM 2226 N N . PHE A 1 283 ? 0.008 -13.104 12.988 1.00 90.75 283 PHE A N 1
ATOM 2227 C CA . PHE A 1 283 ? -0.017 -14.556 13.154 1.00 90.75 283 PHE A CA 1
ATOM 2228 C C . PHE A 1 283 ? 0.449 -15.333 11.917 1.00 90.75 283 PHE A C 1
ATOM 2230 O O . PHE A 1 283 ? 1.208 -16.289 12.042 1.00 90.75 283 PHE A O 1
ATOM 2237 N N . TYR A 1 284 ? -0.020 -14.953 10.725 1.00 92.44 284 TYR A N 1
ATOM 2238 C CA . TYR A 1 284 ? 0.204 -15.722 9.493 1.00 92.44 284 TYR A CA 1
ATOM 2239 C C . TYR A 1 284 ? 1.235 -15.095 8.551 1.00 92.44 284 TYR A C 1
ATOM 2241 O O . TYR A 1 284 ? 1.736 -15.769 7.650 1.00 92.44 284 TYR A O 1
ATOM 2249 N N . GLY A 1 285 ? 1.502 -13.798 8.699 1.00 93.12 285 GLY A N 1
ATOM 2250 C CA . GLY A 1 285 ? 2.347 -13.042 7.788 1.00 93.12 285 GLY A CA 1
ATOM 2251 C C . GLY A 1 285 ? 3.828 -13.087 8.176 1.00 93.12 285 GLY A C 1
ATOM 2252 O O . GLY A 1 285 ? 4.170 -13.219 9.352 1.00 93.12 285 GLY A O 1
ATOM 2253 N N . PRO A 1 286 ? 4.740 -12.927 7.203 1.00 95.06 286 PRO A N 1
ATOM 2254 C CA . PRO A 1 286 ? 6.146 -12.701 7.500 1.00 95.06 286 PRO A CA 1
ATOM 2255 C C . PRO A 1 286 ? 6.330 -11.346 8.201 1.00 95.06 286 PRO A C 1
ATOM 2257 O O . PRO A 1 286 ? 5.603 -10.383 7.936 1.00 95.06 286 PRO A O 1
ATOM 2260 N N . SER A 1 287 ? 7.346 -11.239 9.059 1.00 91.75 287 SER A N 1
ATOM 2261 C CA . SER A 1 287 ? 7.655 -10.009 9.809 1.00 91.75 287 SER A CA 1
ATOM 2262 C C . SER A 1 287 ? 7.897 -8.797 8.898 1.00 91.75 287 SER A C 1
ATOM 2264 O O . SER A 1 287 ? 7.509 -7.677 9.238 1.00 91.75 287 SER A O 1
ATOM 2266 N N . SER A 1 288 ? 8.457 -9.029 7.706 1.00 93.50 288 SER A N 1
ATOM 2267 C CA . SER A 1 288 ? 8.619 -8.027 6.648 1.00 93.50 288 SER A CA 1
ATOM 2268 C C . SER A 1 288 ? 7.280 -7.402 6.242 1.00 93.50 288 SER A C 1
ATOM 2270 O O . SER A 1 288 ? 7.175 -6.180 6.147 1.00 93.50 288 SER A O 1
ATOM 2272 N N . ALA A 1 289 ? 6.226 -8.202 6.075 1.00 96.69 289 ALA A N 1
ATOM 2273 C CA . ALA A 1 289 ? 4.901 -7.714 5.707 1.00 96.69 289 ALA A CA 1
ATOM 2274 C C . ALA A 1 289 ? 4.187 -6.991 6.859 1.00 96.69 289 ALA A C 1
ATOM 2276 O O . ALA A 1 289 ? 3.500 -6.001 6.610 1.00 96.69 289 ALA A O 1
ATOM 2277 N N . VAL A 1 290 ? 4.382 -7.421 8.113 1.00 95.00 290 VAL A N 1
ATOM 2278 C CA . VAL A 1 290 ? 3.833 -6.728 9.298 1.00 95.00 290 VAL A CA 1
ATOM 2279 C C . VAL A 1 290 ? 4.363 -5.294 9.380 1.00 95.00 290 VAL A C 1
ATOM 2281 O O . VAL A 1 290 ? 3.586 -4.355 9.558 1.00 95.00 290 VAL A O 1
ATOM 2284 N N . LEU A 1 291 ? 5.671 -5.101 9.178 1.00 94.69 291 LEU A N 1
ATOM 2285 C CA . LEU A 1 291 ? 6.281 -3.769 9.157 1.00 94.69 291 LEU A CA 1
ATOM 2286 C C . LEU A 1 291 ? 5.677 -2.887 8.053 1.00 94.69 291 LEU A C 1
ATOM 2288 O O . LEU A 1 291 ? 5.305 -1.739 8.303 1.00 94.69 291 LEU A O 1
ATOM 2292 N N . ILE A 1 292 ? 5.537 -3.427 6.841 1.00 98.00 292 ILE A N 1
ATOM 2293 C CA . ILE A 1 292 ? 4.956 -2.693 5.709 1.00 98.00 292 ILE A CA 1
ATOM 2294 C C . ILE A 1 292 ? 3.479 -2.366 5.939 1.00 98.00 292 ILE A C 1
ATOM 2296 O O . ILE A 1 292 ? 3.036 -1.285 5.549 1.00 98.00 292 ILE A O 1
ATOM 2300 N N . LEU A 1 293 ? 2.728 -3.233 6.623 1.00 97.00 293 LEU A N 1
ATOM 2301 C CA . LEU A 1 293 ? 1.330 -2.980 6.968 1.00 97.00 293 LEU A CA 1
ATOM 2302 C C . LEU A 1 293 ? 1.221 -1.763 7.891 1.00 97.00 293 LEU A C 1
ATOM 2304 O O . LEU A 1 293 ? 0.410 -0.871 7.637 1.00 97.00 293 LEU A O 1
ATOM 2308 N N . ILE A 1 294 ? 2.065 -1.703 8.926 1.00 95.62 294 ILE A N 1
ATOM 2309 C CA . ILE A 1 294 ? 2.111 -0.587 9.879 1.00 95.62 294 ILE A CA 1
ATOM 2310 C C . ILE A 1 294 ? 2.459 0.719 9.152 1.00 95.62 294 ILE A C 1
ATOM 2312 O O . ILE A 1 294 ? 1.747 1.714 9.296 1.00 95.62 294 ILE A O 1
ATOM 2316 N N . LEU A 1 295 ? 3.509 0.716 8.324 1.00 97.25 295 LEU A N 1
ATOM 2317 C CA . LEU A 1 295 ? 3.925 1.903 7.570 1.00 97.25 295 LEU A CA 1
ATOM 2318 C C . LEU A 1 295 ? 2.850 2.363 6.573 1.00 97.25 295 LEU A C 1
ATOM 2320 O O . LEU A 1 295 ? 2.535 3.553 6.513 1.00 97.25 295 LEU A O 1
ATOM 2324 N N . SER A 1 296 ? 2.239 1.434 5.833 1.00 97.69 296 SER A N 1
ATOM 2325 C CA . SER A 1 296 ? 1.150 1.737 4.898 1.00 97.69 296 SER A CA 1
ATOM 2326 C C . SER A 1 296 ? -0.072 2.315 5.616 1.00 97.69 296 SER A C 1
ATOM 2328 O O . SER A 1 296 ? -0.664 3.289 5.140 1.00 97.69 296 SER A O 1
ATOM 2330 N N . ALA A 1 297 ? -0.424 1.780 6.790 1.00 96.19 297 ALA A N 1
ATOM 2331 C CA . ALA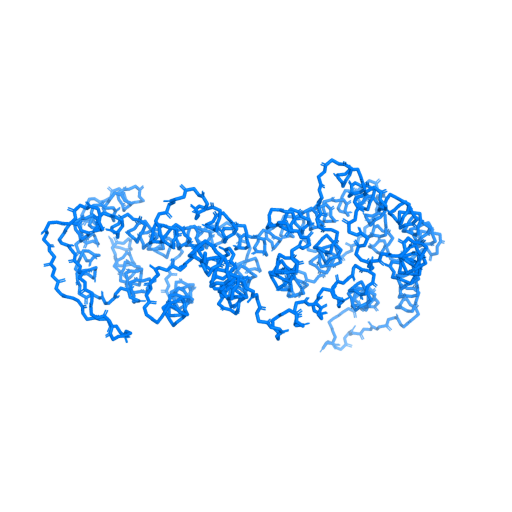 A 1 297 ? -1.519 2.295 7.606 1.00 96.19 297 ALA A CA 1
ATOM 2332 C C . ALA A 1 297 ? -1.248 3.727 8.088 1.00 96.19 297 ALA A C 1
ATOM 2334 O O . ALA A 1 297 ? -2.113 4.592 7.931 1.00 96.19 297 ALA A O 1
ATOM 2335 N N . ILE A 1 298 ? -0.039 4.004 8.592 1.00 96.75 298 ILE A N 1
ATOM 2336 C CA . ILE A 1 298 ? 0.374 5.353 9.009 1.00 96.75 298 ILE A CA 1
ATOM 2337 C C . ILE A 1 298 ? 0.235 6.331 7.842 1.00 96.75 298 ILE A C 1
ATOM 2339 O O . ILE A 1 298 ? -0.461 7.338 7.962 1.00 96.75 298 ILE A O 1
ATOM 2343 N N . VAL A 1 299 ? 0.842 6.025 6.691 1.00 98.06 299 VAL A N 1
ATOM 2344 C CA . VAL A 1 299 ? 0.803 6.919 5.526 1.00 98.06 299 VAL A CA 1
ATOM 2345 C C . VAL A 1 299 ? -0.632 7.120 5.034 1.00 98.06 299 VAL A C 1
ATOM 2347 O O . VAL A 1 299 ? -1.029 8.249 4.757 1.00 98.06 299 VAL A O 1
ATOM 2350 N N . SER A 1 300 ? -1.444 6.064 4.980 1.00 97.94 300 SER A N 1
ATOM 2351 C CA . SER A 1 300 ? -2.837 6.150 4.524 1.00 97.94 300 SER A CA 1
ATOM 2352 C C . SER A 1 300 ? -3.706 7.011 5.447 1.00 97.94 300 SER A C 1
ATOM 2354 O O . SER A 1 300 ? -4.514 7.811 4.965 1.00 97.94 300 SER A O 1
ATOM 2356 N N . VAL A 1 301 ? -3.525 6.912 6.768 1.00 96.06 301 VAL A N 1
ATOM 2357 C CA . VAL A 1 301 ? -4.238 7.754 7.744 1.00 96.06 301 VAL A CA 1
ATOM 2358 C C . VAL A 1 301 ? -3.753 9.205 7.683 1.00 96.06 301 VAL A C 1
ATOM 2360 O O . VAL A 1 301 ? -4.578 10.117 7.680 1.00 96.06 301 VAL A O 1
ATOM 2363 N N . LEU A 1 302 ? -2.446 9.448 7.544 1.00 96.69 302 LEU A N 1
ATOM 2364 C CA . LEU A 1 302 ? -1.907 10.805 7.377 1.00 96.69 302 LEU A CA 1
ATOM 2365 C C . LEU A 1 302 ? -2.414 11.472 6.092 1.00 96.69 302 LEU A C 1
ATOM 2367 O O . LEU A 1 302 ? -2.847 12.623 6.128 1.00 96.69 302 LEU A O 1
ATOM 2371 N N . VAL A 1 303 ? -2.439 10.737 4.974 1.00 97.19 303 VAL A N 1
ATOM 2372 C CA . VAL A 1 303 ? -3.052 11.195 3.716 1.00 97.19 303 VAL A CA 1
ATOM 2373 C C . VAL A 1 303 ? -4.530 11.505 3.925 1.00 97.19 303 VAL A C 1
ATOM 2375 O O . VAL A 1 303 ? -5.015 12.518 3.433 1.00 97.19 303 VAL A O 1
ATOM 2378 N N . THR A 1 304 ? -5.240 10.674 4.687 1.00 96.12 304 THR A N 1
ATOM 2379 C CA . THR A 1 304 ? -6.657 10.886 4.997 1.00 96.12 304 THR A CA 1
ATOM 2380 C C . THR A 1 304 ? -6.889 12.198 5.747 1.00 96.12 304 THR A C 1
ATOM 2382 O O . THR A 1 304 ? -7.743 12.986 5.341 1.00 96.12 304 THR A O 1
ATOM 2385 N N . ILE A 1 305 ? -6.108 12.459 6.798 1.00 95.62 305 ILE A N 1
ATOM 2386 C CA . ILE A 1 305 ? -6.177 13.699 7.587 1.00 95.62 305 ILE A CA 1
ATOM 2387 C C . ILE A 1 305 ? -5.836 14.913 6.717 1.00 95.62 305 ILE A C 1
ATOM 2389 O O . ILE A 1 305 ? -6.546 15.916 6.742 1.00 95.62 305 ILE A O 1
ATOM 2393 N N . PHE A 1 306 ? -4.771 14.817 5.916 1.00 95.25 306 PHE A N 1
ATOM 2394 C CA . PHE A 1 306 ? -4.357 15.884 5.007 1.00 95.25 306 PHE A CA 1
ATOM 2395 C C . PHE A 1 306 ? -5.434 16.205 3.960 1.00 95.25 306 PHE A C 1
ATOM 2397 O O . PHE A 1 306 ? -5.705 17.373 3.662 1.00 95.25 306 PHE A O 1
ATOM 2404 N N . ALA A 1 307 ? -6.075 15.168 3.417 1.00 94.06 307 ALA A N 1
ATOM 2405 C CA . ALA A 1 307 ? -7.120 15.299 2.417 1.00 94.06 307 ALA A CA 1
ATOM 2406 C C . ALA A 1 307 ? -8.349 16.038 2.963 1.00 94.06 307 ALA A C 1
ATOM 2408 O O . ALA A 1 307 ? -8.836 16.955 2.305 1.00 94.06 307 ALA A O 1
ATOM 2409 N N . GLY A 1 308 ? -8.774 15.730 4.190 1.00 92.12 308 GLY A N 1
ATOM 2410 C CA . GLY A 1 308 ? -9.892 16.399 4.859 1.00 92.12 308 GLY A CA 1
ATOM 2411 C C . GLY A 1 308 ? -11.274 15.900 4.422 1.00 92.12 308 GLY A C 1
ATOM 2412 O O . GLY A 1 308 ? -11.411 14.895 3.727 1.00 92.12 308 GLY A O 1
ATOM 2413 N N . ASP A 1 309 ? -12.312 16.613 4.852 1.00 90.19 309 ASP A N 1
ATOM 2414 C CA . ASP A 1 309 ? -13.733 16.230 4.791 1.00 90.19 309 ASP A CA 1
ATOM 2415 C C . ASP A 1 309 ? -14.334 16.059 3.387 1.00 90.19 309 ASP A C 1
ATOM 2417 O O . ASP A 1 309 ? -15.332 15.355 3.215 1.00 90.19 309 ASP A O 1
ATOM 2421 N N . THR A 1 310 ? -13.705 16.626 2.365 1.00 88.12 310 THR A N 1
ATOM 2422 C CA . THR A 1 310 ? -14.037 16.425 0.948 1.00 88.12 310 THR A CA 1
ATOM 2423 C C . THR A 1 310 ? -13.691 15.017 0.455 1.00 88.12 310 THR A C 1
ATOM 2425 O O . THR A 1 310 ? -14.290 14.527 -0.510 1.00 88.12 310 THR A O 1
ATOM 2428 N N . PHE A 1 311 ? -12.750 14.335 1.109 1.00 93.62 311 PHE A N 1
ATOM 2429 C CA . PHE A 1 311 ? -12.187 13.070 0.656 1.00 93.62 311 PHE A CA 1
ATOM 2430 C C . PHE A 1 311 ? -12.870 11.857 1.291 1.00 93.62 311 PHE A C 1
ATOM 2432 O O . PHE A 1 311 ? -13.132 11.805 2.491 1.00 93.62 311 PHE A O 1
ATOM 2439 N N . SER A 1 312 ? -13.135 10.821 0.490 1.00 92.50 312 SER A N 1
ATOM 2440 C CA . SER A 1 312 ? -13.948 9.682 0.939 1.00 92.50 312 SER A CA 1
ATOM 2441 C C . SER A 1 312 ? -13.334 8.902 2.099 1.00 92.50 312 SER A C 1
ATOM 2443 O O . SER A 1 312 ? -14.081 8.410 2.939 1.00 92.50 312 SER A O 1
ATOM 2445 N N . TRP A 1 313 ? -12.003 8.778 2.166 1.00 95.38 313 TRP A N 1
ATOM 2446 C CA . TRP A 1 313 ? -11.362 8.094 3.296 1.00 95.38 313 TRP A CA 1
ATOM 2447 C C . TRP A 1 313 ? -11.620 8.831 4.606 1.00 95.38 313 TRP A C 1
ATOM 2449 O O . TRP A 1 313 ? -11.954 8.190 5.598 1.00 95.38 313 TRP A O 1
ATOM 2459 N N . TYR A 1 314 ? -11.570 10.168 4.584 1.00 95.19 314 TYR A N 1
ATOM 2460 C CA . TYR A 1 314 ? -11.793 10.985 5.774 1.00 95.19 314 TYR A CA 1
ATOM 2461 C C . TYR A 1 314 ? -13.202 10.780 6.289 1.00 95.19 314 TYR A C 1
ATOM 2463 O O . TYR A 1 314 ? -13.397 10.418 7.440 1.00 95.19 314 TYR A O 1
ATOM 2471 N N . LYS A 1 315 ? -14.186 10.872 5.396 1.00 92.50 315 LYS A N 1
ATOM 2472 C CA . LYS A 1 315 ? -15.588 10.617 5.732 1.00 92.50 315 LYS A CA 1
ATOM 2473 C C . LYS A 1 315 ? -15.841 9.205 6.263 1.00 92.50 315 LYS A C 1
ATOM 2475 O O . LYS A 1 315 ? -16.783 8.992 7.031 1.00 92.50 315 LYS A O 1
ATOM 2480 N N . GLY A 1 316 ? -15.031 8.236 5.835 1.00 92.06 316 GLY A N 1
ATOM 2481 C CA . GLY A 1 316 ? -15.092 6.853 6.294 1.00 92.06 316 GLY A CA 1
ATOM 2482 C C . GLY A 1 316 ? -14.659 6.673 7.748 1.00 92.06 316 GLY A C 1
ATOM 2483 O O . GLY A 1 316 ? -15.209 5.809 8.424 1.00 92.06 316 GLY A O 1
ATOM 2484 N N . ILE A 1 317 ? -13.722 7.490 8.233 1.00 92.62 317 ILE A N 1
ATOM 2485 C CA . ILE A 1 317 ? -13.156 7.363 9.586 1.00 92.62 317 ILE A CA 1
ATOM 2486 C C . ILE A 1 317 ? -13.538 8.507 10.530 1.00 92.62 317 ILE A C 1
ATOM 2488 O O . ILE A 1 317 ? -13.361 8.378 11.738 1.00 92.62 317 ILE A O 1
ATOM 2492 N N . SER A 1 318 ? -14.086 9.599 9.996 1.00 91.06 318 SER A N 1
ATOM 2493 C CA . SER A 1 318 ? -14.535 10.753 10.767 1.00 91.06 318 SER A CA 1
ATOM 2494 C C . SER A 1 318 ? -15.769 10.421 11.603 1.00 91.06 318 SER A C 1
ATOM 2496 O O . SER A 1 318 ? -16.689 9.767 11.103 1.00 91.06 318 SER A O 1
ATOM 2498 N N . ARG A 1 319 ? -15.838 10.949 12.823 1.00 84.62 319 ARG A N 1
ATOM 2499 C CA . ARG A 1 319 ? -16.908 10.731 13.804 1.00 84.62 319 ARG A CA 1
ATOM 2500 C C . ARG A 1 319 ? -17.829 11.943 13.969 1.00 84.62 319 ARG A C 1
ATOM 2502 O O . ARG A 1 319 ? -18.967 11.755 14.391 1.00 84.62 319 ARG A O 1
ATOM 2509 N N . GLY A 1 320 ? -17.396 13.133 13.556 1.00 79.38 320 GLY A N 1
ATOM 2510 C CA . GLY A 1 320 ? -18.146 14.388 13.681 1.00 79.38 320 GLY A CA 1
ATOM 2511 C C . GLY A 1 320 ? -17.854 15.140 14.983 1.00 79.38 320 GLY A C 1
ATOM 2512 O O . GLY A 1 320 ? -18.738 15.802 15.514 1.00 79.38 320 GLY A O 1
ATOM 2513 N N . LEU A 1 321 ? -16.641 14.997 15.519 1.00 79.06 321 LEU A N 1
ATOM 2514 C CA . LEU A 1 321 ? -16.158 15.647 16.736 1.00 79.06 321 LEU A CA 1
ATOM 2515 C C . LEU A 1 321 ? -15.561 17.028 16.425 1.00 79.06 321 LEU A C 1
ATOM 2517 O O . LEU A 1 321 ? -15.011 17.250 15.348 1.00 79.06 321 LEU A O 1
ATOM 2521 N N . GLU A 1 322 ? -15.574 17.940 17.402 1.00 75.94 322 GLU A N 1
ATOM 2522 C CA . GLU A 1 322 ? -14.974 19.280 17.253 1.00 75.94 322 GLU A CA 1
ATOM 2523 C C . GLU A 1 322 ? -13.472 19.237 16.926 1.00 75.94 322 GLU A C 1
ATOM 2525 O O . GLU A 1 322 ? -12.985 20.015 16.109 1.00 75.94 322 GLU A O 1
ATOM 2530 N N . ARG A 1 323 ? -12.727 18.306 17.541 1.00 82.81 323 ARG A N 1
ATOM 2531 C CA . ARG A 1 323 ? -11.286 18.084 17.311 1.00 82.81 323 ARG A CA 1
ATOM 2532 C C . ARG A 1 323 ? -11.026 16.765 16.580 1.00 82.81 323 ARG A C 1
ATOM 2534 O O . ARG A 1 323 ? -10.225 15.943 17.023 1.00 82.81 323 ARG A O 1
ATOM 2541 N N . GLU A 1 324 ? -11.711 16.565 15.456 1.00 86.88 324 GLU A N 1
ATOM 2542 C CA . GLU A 1 324 ? -11.705 15.309 14.689 1.00 86.88 324 GLU A CA 1
ATOM 2543 C C . GLU A 1 324 ? -10.294 14.819 14.322 1.00 86.88 324 GLU A C 1
ATOM 2545 O O . GLU A 1 324 ? -9.925 13.694 14.654 1.00 86.88 324 GLU A O 1
ATOM 2550 N N . ASN A 1 325 ? -9.464 15.675 13.716 1.00 90.69 325 ASN A N 1
ATOM 2551 C CA . ASN A 1 325 ? -8.103 15.302 13.307 1.00 90.69 325 ASN A CA 1
ATOM 2552 C C . ASN A 1 325 ? -7.263 14.795 14.482 1.00 90.69 325 ASN A C 1
ATOM 2554 O O . ASN A 1 325 ? -6.550 13.801 14.355 1.00 90.69 325 ASN A O 1
ATOM 2558 N N . LEU A 1 326 ? -7.366 15.458 15.636 1.00 88.50 326 LEU A N 1
ATOM 2559 C CA . LEU A 1 326 ? -6.622 15.075 16.831 1.00 88.50 326 LEU A CA 1
ATOM 2560 C C . LEU A 1 326 ? -7.127 13.741 17.401 1.00 88.50 326 LEU A C 1
ATOM 2562 O O . LEU A 1 326 ? -6.320 12.934 17.850 1.00 88.50 326 LEU A O 1
ATOM 2566 N N . SER A 1 327 ? -8.434 13.472 17.316 1.00 87.50 327 SER A N 1
ATOM 2567 C CA . SER A 1 327 ? -9.020 12.181 17.703 1.00 87.50 327 SER A CA 1
ATOM 2568 C C . SER A 1 327 ? -8.529 11.027 16.822 1.00 87.50 327 SER A C 1
ATOM 2570 O O . SER A 1 327 ? -8.182 9.962 17.340 1.00 87.50 327 SER A O 1
ATOM 2572 N N . ILE A 1 328 ? -8.434 11.244 15.506 1.00 90.19 328 ILE A N 1
ATOM 2573 C CA . ILE A 1 328 ? -7.901 10.250 14.562 1.00 90.19 328 ILE A CA 1
ATOM 2574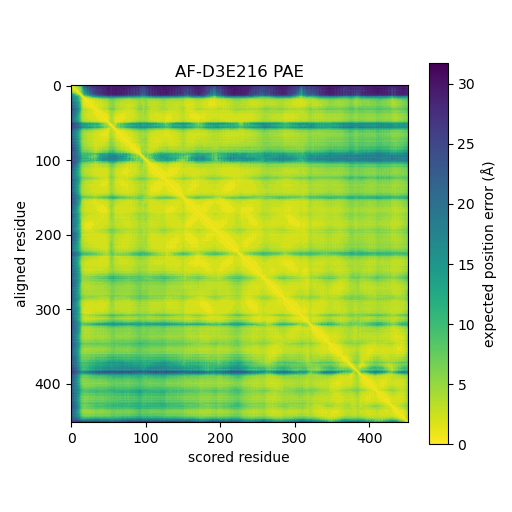 C C . ILE A 1 328 ? -6.418 9.977 14.855 1.00 90.19 328 ILE A C 1
ATOM 2576 O O . ILE A 1 328 ? -6.016 8.817 14.942 1.00 90.19 328 ILE A O 1
ATOM 2580 N N . VAL A 1 329 ? -5.610 11.026 15.060 1.00 91.31 329 VAL A N 1
ATOM 2581 C CA . VAL A 1 329 ? -4.180 10.891 15.398 1.00 91.31 329 VAL A CA 1
ATOM 2582 C C . VAL A 1 329 ? -3.989 10.145 16.715 1.00 91.31 329 VAL A C 1
ATOM 2584 O O . VAL A 1 329 ? -3.162 9.239 16.785 1.00 91.31 329 VAL A O 1
ATOM 2587 N N . LEU A 1 330 ? -4.766 10.486 17.744 1.00 89.62 330 LEU A N 1
ATOM 2588 C CA . LEU A 1 330 ? -4.681 9.830 19.045 1.00 89.62 330 LEU A CA 1
ATOM 2589 C C . LEU A 1 330 ? -5.081 8.351 18.954 1.00 89.62 330 LEU A C 1
ATOM 2591 O O . LEU A 1 330 ? -4.385 7.497 19.494 1.00 89.62 330 LEU A O 1
ATOM 2595 N N . SER A 1 331 ? -6.128 8.033 18.188 1.00 88.50 331 SER A N 1
ATOM 2596 C CA . SER A 1 331 ? -6.551 6.645 17.952 1.00 88.50 331 SER A CA 1
ATOM 2597 C C . SER A 1 331 ? -5.474 5.829 17.230 1.00 88.50 331 SER A C 1
ATOM 2599 O O . SER A 1 331 ? -5.215 4.687 17.614 1.00 88.50 331 SER A O 1
ATOM 2601 N N . LEU A 1 332 ? -4.817 6.417 16.221 1.00 90.44 332 LEU A N 1
ATOM 2602 C CA . LEU A 1 332 ? -3.681 5.802 15.532 1.00 90.44 332 LEU A CA 1
ATOM 2603 C C . LEU A 1 332 ? -2.509 5.582 16.497 1.00 90.44 332 LEU A C 1
ATOM 2605 O O . LEU A 1 332 ? -1.970 4.481 16.551 1.00 90.44 332 LEU A O 1
ATOM 2609 N N . ALA A 1 333 ? -2.141 6.595 17.286 1.00 92.88 333 ALA A N 1
ATOM 2610 C CA . ALA A 1 333 ? -1.051 6.502 18.254 1.00 92.88 333 ALA A CA 1
ATOM 2611 C C . ALA A 1 333 ? -1.303 5.399 19.293 1.00 92.88 333 ALA A C 1
ATOM 2613 O O . ALA A 1 333 ? -0.429 4.567 19.518 1.00 92.88 333 ALA A O 1
ATOM 2614 N N . CYS A 1 334 ? -2.507 5.329 19.867 1.00 92.75 334 CYS A N 1
ATOM 2615 C CA . CYS A 1 334 ? -2.890 4.266 20.797 1.00 92.75 334 CYS A CA 1
ATOM 2616 C C . CYS A 1 334 ? -2.786 2.872 20.165 1.00 92.75 334 CYS A C 1
ATOM 2618 O O . CYS A 1 334 ? -2.237 1.968 20.791 1.00 92.75 334 CYS A O 1
ATOM 2620 N N . GLY A 1 335 ? -3.250 2.706 18.921 1.00 91.38 335 GLY A N 1
ATOM 2621 C CA . GLY A 1 335 ? -3.122 1.442 18.192 1.00 91.38 335 GLY A CA 1
ATOM 2622 C C . GLY A 1 335 ? -1.664 1.049 17.932 1.00 91.38 335 GLY A C 1
ATOM 2623 O O . GLY A 1 335 ? -1.300 -0.105 18.130 1.00 91.38 335 GLY A O 1
ATOM 2624 N N . LEU A 1 336 ? -0.809 2.002 17.551 1.00 92.12 336 LEU A N 1
ATOM 2625 C CA . LEU A 1 336 ? 0.622 1.760 17.328 1.00 92.12 336 LEU A CA 1
ATOM 2626 C C . LEU A 1 336 ? 1.363 1.407 18.620 1.00 92.12 336 LEU A C 1
ATOM 2628 O O . LEU A 1 336 ? 2.185 0.493 18.621 1.00 92.12 336 LEU A O 1
ATOM 2632 N N . ILE A 1 337 ? 1.058 2.102 19.720 1.00 94.94 337 ILE A N 1
ATOM 2633 C CA . ILE A 1 337 ? 1.614 1.781 21.039 1.00 94.94 337 ILE A CA 1
ATOM 2634 C C . ILE A 1 337 ? 1.171 0.376 21.447 1.00 94.94 337 ILE A C 1
ATOM 2636 O O . ILE A 1 337 ? 2.007 -0.408 21.888 1.00 94.94 337 ILE A O 1
ATOM 2640 N N . TRP A 1 338 ? -0.105 0.025 21.253 1.00 94.00 338 TRP A N 1
ATOM 2641 C CA . TRP A 1 338 ? -0.581 -1.330 21.519 1.00 94.00 338 TRP A CA 1
ATOM 2642 C C . TRP A 1 338 ? 0.186 -2.367 20.699 1.00 94.00 338 TRP A C 1
ATOM 2644 O O . TRP A 1 338 ? 0.700 -3.316 21.276 1.00 94.00 338 TRP A O 1
ATOM 2654 N N . ILE A 1 339 ? 0.325 -2.166 19.387 1.00 91.31 339 ILE A N 1
ATOM 2655 C CA . ILE A 1 339 ? 1.074 -3.069 18.503 1.00 91.31 339 ILE A CA 1
ATOM 2656 C C . ILE A 1 339 ? 2.511 -3.258 19.001 1.00 91.31 339 ILE A C 1
ATOM 2658 O O . ILE A 1 339 ? 2.968 -4.389 19.148 1.00 91.31 339 ILE A O 1
ATOM 2662 N N . TYR A 1 340 ? 3.211 -2.165 19.316 1.00 92.44 340 TYR A N 1
ATOM 2663 C CA . TYR A 1 340 ? 4.567 -2.231 19.856 1.00 92.44 340 TYR A CA 1
ATOM 2664 C C . TYR A 1 340 ? 4.616 -3.032 21.161 1.00 92.44 340 TYR A C 1
ATOM 2666 O O . TYR A 1 340 ? 5.459 -3.915 21.316 1.00 92.44 340 TYR A O 1
ATOM 2674 N N . VAL A 1 341 ? 3.699 -2.758 22.091 1.00 93.56 341 VAL A N 1
ATOM 2675 C CA . VAL A 1 341 ? 3.663 -3.449 23.381 1.00 93.56 341 VAL A CA 1
ATOM 2676 C C . VAL A 1 341 ? 3.343 -4.940 23.199 1.00 93.56 341 VAL A C 1
ATOM 2678 O O . VAL A 1 341 ? 4.026 -5.791 23.764 1.00 93.56 341 VAL A O 1
ATOM 2681 N N . ALA A 1 342 ? 2.352 -5.259 22.367 1.00 91.56 342 ALA A N 1
ATOM 2682 C CA . ALA A 1 342 ? 1.928 -6.613 22.032 1.00 91.56 342 ALA A CA 1
ATOM 2683 C C . ALA A 1 342 ? 3.069 -7.462 21.462 1.00 91.56 342 ALA A C 1
ATOM 2685 O O . ALA A 1 342 ? 3.224 -8.614 21.854 1.00 91.56 342 ALA A O 1
ATOM 2686 N N . MET A 1 343 ? 3.884 -6.882 20.577 1.00 89.50 343 MET A N 1
ATOM 2687 C CA . MET A 1 343 ? 4.989 -7.587 19.923 1.00 89.50 343 MET A CA 1
ATOM 2688 C C . MET A 1 343 ? 6.206 -7.817 20.827 1.00 89.50 343 MET A C 1
ATOM 2690 O O . MET A 1 343 ? 6.962 -8.752 20.585 1.00 89.50 343 MET A O 1
ATOM 2694 N N . ASN A 1 344 ? 6.424 -6.967 21.836 1.00 91.81 344 ASN A N 1
ATOM 2695 C CA . ASN A 1 344 ? 7.652 -6.995 22.643 1.00 91.81 344 ASN A CA 1
ATOM 2696 C C . ASN A 1 344 ? 7.469 -7.590 24.044 1.00 91.81 344 ASN A C 1
ATOM 2698 O O . ASN A 1 344 ? 8.435 -8.093 24.613 1.00 91.81 344 ASN A O 1
ATOM 2702 N N . TYR A 1 345 ? 6.265 -7.516 24.618 1.00 93.44 345 TYR A N 1
ATOM 2703 C CA . TYR A 1 345 ? 6.045 -7.846 26.033 1.00 93.44 345 TYR A CA 1
ATOM 2704 C C . TYR A 1 345 ? 5.034 -8.967 26.271 1.00 93.44 345 TYR A C 1
ATOM 2706 O O . TYR A 1 345 ? 4.917 -9.437 27.401 1.00 93.44 345 TYR A O 1
ATOM 2714 N N . PHE A 1 346 ? 4.306 -9.407 25.243 1.00 91.81 346 PHE A N 1
ATOM 2715 C CA . PHE A 1 346 ? 3.287 -10.443 25.380 1.00 91.81 346 PHE A CA 1
ATOM 2716 C C . PHE A 1 346 ? 3.535 -11.604 24.421 1.00 91.81 346 PHE A C 1
ATOM 2718 O O . PHE A 1 346 ? 4.089 -11.439 23.336 1.00 91.81 346 PHE A O 1
ATOM 2725 N N . ASN A 1 347 ? 3.102 -12.801 24.826 1.00 90.31 347 ASN A N 1
ATOM 2726 C CA . ASN A 1 347 ? 3.068 -13.940 23.918 1.00 90.31 347 ASN A CA 1
ATOM 2727 C C . ASN A 1 347 ? 2.040 -13.692 22.794 1.00 90.31 347 ASN A C 1
ATOM 2729 O O . ASN A 1 347 ? 1.108 -12.892 22.935 1.00 90.31 347 ASN A O 1
ATOM 2733 N N . ILE A 1 348 ? 2.220 -14.389 21.672 1.00 88.69 348 ILE A N 1
ATOM 2734 C CA . ILE A 1 348 ? 1.417 -14.173 20.466 1.00 88.69 348 ILE A CA 1
ATOM 2735 C C . ILE A 1 348 ? -0.077 -14.451 20.689 1.00 88.69 348 ILE A C 1
ATOM 2737 O O . ILE A 1 348 ? -0.915 -13.703 20.191 1.00 88.69 348 ILE A O 1
ATOM 2741 N N . GLU A 1 349 ? -0.419 -15.464 21.487 1.00 89.69 349 GLU A N 1
ATOM 2742 C CA . GLU A 1 349 ? -1.805 -15.867 21.751 1.00 89.69 349 GLU A CA 1
ATOM 2743 C C . GLU A 1 349 ? -2.561 -14.800 22.551 1.00 89.69 349 GLU A C 1
ATOM 2745 O O . GLU A 1 349 ? -3.588 -14.294 22.096 1.00 89.69 349 GLU A O 1
ATOM 2750 N N . SER A 1 350 ? -2.020 -14.379 23.698 1.00 91.69 350 SER A N 1
ATOM 2751 C CA . SER A 1 350 ? -2.585 -13.318 24.537 1.00 91.69 350 SER A CA 1
ATOM 2752 C C . SER A 1 350 ? -2.694 -11.999 23.772 1.00 91.69 350 SER A C 1
ATOM 2754 O O . SER A 1 350 ? -3.712 -11.313 23.876 1.00 91.69 350 SER A O 1
ATOM 2756 N N . ALA A 1 351 ? -1.678 -11.651 22.974 1.00 92.31 351 ALA A N 1
ATOM 2757 C CA . ALA A 1 351 ? -1.687 -10.453 22.137 1.00 92.31 351 ALA A CA 1
ATOM 2758 C C . ALA A 1 351 ? -2.817 -10.481 21.094 1.00 92.31 351 ALA A C 1
ATOM 2760 O O . ALA A 1 351 ? -3.518 -9.482 20.903 1.00 92.31 351 ALA A O 1
ATOM 2761 N N . ILE A 1 352 ? -3.034 -11.621 20.434 1.00 91.31 352 ILE A N 1
ATOM 2762 C CA . ILE A 1 352 ? -4.094 -11.782 19.432 1.00 91.31 352 ILE A CA 1
ATOM 2763 C C . ILE A 1 352 ? -5.467 -11.730 20.084 1.00 91.31 352 ILE A C 1
ATOM 2765 O O . ILE A 1 352 ? -6.318 -10.962 19.638 1.00 91.31 352 ILE A O 1
ATOM 2769 N N . ILE A 1 353 ? -5.677 -12.496 21.155 1.00 92.94 353 ILE A N 1
ATOM 2770 C CA . ILE A 1 353 ? -6.958 -12.533 21.865 1.00 92.94 353 ILE A CA 1
ATOM 2771 C C . ILE A 1 353 ? -7.319 -11.124 22.352 1.00 92.94 353 ILE A C 1
ATOM 2773 O O . ILE A 1 353 ? -8.420 -10.644 22.083 1.00 92.94 353 ILE A O 1
ATOM 2777 N N . ALA A 1 354 ? -6.378 -10.414 22.981 1.00 94.56 354 ALA A N 1
ATOM 2778 C CA . ALA A 1 354 ? -6.581 -9.038 23.425 1.00 94.56 354 ALA A CA 1
ATOM 2779 C C . ALA A 1 354 ? -6.898 -8.073 22.268 1.00 94.56 354 ALA A C 1
ATOM 2781 O O . ALA A 1 354 ? -7.789 -7.229 22.390 1.00 94.56 354 ALA A O 1
ATOM 2782 N N . THR A 1 355 ? -6.215 -8.227 21.128 1.00 94.12 355 THR A N 1
ATOM 2783 C CA . THR A 1 355 ? -6.462 -7.435 19.913 1.00 94.12 355 THR A CA 1
ATOM 2784 C C . THR A 1 355 ? -7.866 -7.679 19.352 1.00 94.12 355 THR A C 1
ATOM 2786 O O . THR A 1 355 ? -8.557 -6.736 18.968 1.00 94.12 355 THR A O 1
ATOM 2789 N N . ILE A 1 356 ? -8.320 -8.932 19.333 1.00 94.12 356 ILE A N 1
ATOM 2790 C CA . ILE A 1 356 ? -9.666 -9.296 18.879 1.00 94.12 356 ILE A CA 1
ATOM 2791 C C . ILE A 1 356 ? -10.718 -8.726 19.840 1.00 94.12 356 ILE A C 1
ATOM 2793 O O . ILE A 1 356 ? -11.693 -8.129 19.385 1.00 94.12 356 ILE A O 1
ATOM 2797 N N . ILE A 1 357 ? -10.505 -8.834 21.156 1.00 94.50 357 ILE A N 1
ATOM 2798 C CA . ILE A 1 357 ? -11.420 -8.286 22.168 1.00 94.50 357 ILE A CA 1
ATOM 2799 C C . ILE A 1 357 ? -11.625 -6.785 21.957 1.00 94.50 357 ILE A C 1
ATOM 2801 O O . ILE A 1 357 ? -12.766 -6.355 21.781 1.00 94.50 357 ILE A O 1
ATOM 2805 N N . VAL A 1 358 ? -10.554 -5.982 21.909 1.00 93.69 358 VAL A N 1
ATOM 2806 C CA . VAL A 1 358 ? -10.696 -4.522 21.744 1.00 93.69 358 VAL A CA 1
ATOM 2807 C C . VAL A 1 358 ? -11.382 -4.158 20.424 1.00 93.69 358 VAL A C 1
ATOM 2809 O O . VAL A 1 358 ? -12.220 -3.252 20.393 1.00 93.69 358 VAL A O 1
ATOM 2812 N N . ALA A 1 359 ? -11.095 -4.900 19.350 1.00 93.06 359 ALA A N 1
ATOM 2813 C CA . ALA A 1 359 ? -11.688 -4.674 18.040 1.00 93.06 359 ALA A CA 1
ATOM 2814 C C . ALA A 1 359 ? -13.214 -4.855 18.070 1.00 93.06 359 ALA A C 1
ATOM 2816 O O . ALA A 1 359 ? -13.956 -3.968 17.641 1.00 93.06 359 ALA A O 1
ATOM 2817 N N . PHE A 1 360 ? -13.694 -5.976 18.616 1.00 94.62 360 PHE A N 1
ATOM 2818 C CA . PHE A 1 360 ? -15.123 -6.289 18.681 1.00 94.62 360 PHE A CA 1
ATOM 2819 C C . PHE A 1 360 ? -15.868 -5.466 19.732 1.00 94.62 360 PHE A C 1
ATOM 2821 O O . PHE A 1 360 ? -16.971 -4.992 19.455 1.00 94.62 360 PHE A O 1
ATOM 2828 N N . VAL A 1 361 ? -15.271 -5.238 20.905 1.00 93.75 361 VAL A N 1
ATOM 2829 C CA . VAL A 1 361 ? -15.859 -4.376 21.941 1.00 93.75 361 VAL A CA 1
ATOM 2830 C C . VAL A 1 361 ? -16.099 -2.981 21.370 1.00 93.75 361 VAL A C 1
ATOM 2832 O O . VAL A 1 361 ? -17.229 -2.496 21.401 1.00 93.75 361 VAL A O 1
ATOM 2835 N N . GLY A 1 362 ? -15.089 -2.371 20.742 1.00 89.00 362 GLY A N 1
ATOM 2836 C CA . GLY A 1 362 ? -15.238 -1.059 20.114 1.00 89.00 362 GLY A CA 1
ATOM 2837 C C . GLY A 1 362 ? -16.270 -1.038 18.980 1.00 89.00 362 GLY A C 1
ATOM 2838 O O . GLY A 1 362 ? -16.987 -0.048 18.827 1.00 89.00 362 GLY A O 1
ATOM 2839 N N . ALA A 1 363 ? -16.363 -2.117 18.198 1.00 91.38 363 ALA A N 1
ATOM 2840 C CA . ALA A 1 363 ? -17.281 -2.227 17.066 1.00 91.38 363 ALA A CA 1
ATOM 2841 C C . ALA A 1 363 ? -18.753 -2.412 17.450 1.00 91.38 363 ALA A C 1
ATOM 2843 O O . ALA A 1 363 ? -19.621 -2.060 16.653 1.00 91.38 363 ALA A O 1
ATOM 2844 N N . ILE A 1 364 ? -19.042 -2.954 18.637 1.00 91.75 364 ILE A N 1
ATOM 2845 C CA . ILE A 1 364 ? -20.409 -3.296 19.058 1.00 91.75 364 ILE A CA 1
ATOM 2846 C C . ILE A 1 364 ? -20.894 -2.376 20.182 1.00 91.75 364 ILE A C 1
ATOM 2848 O O . ILE A 1 364 ? -22.009 -1.858 20.105 1.00 91.75 364 ILE A O 1
ATOM 2852 N N . ALA A 1 365 ? -20.068 -2.133 21.204 1.00 89.31 365 ALA A N 1
ATOM 2853 C CA . ALA A 1 365 ? -20.478 -1.401 22.401 1.00 89.31 365 ALA A CA 1
ATOM 2854 C C . ALA A 1 365 ? -20.903 0.038 22.080 1.00 89.31 365 ALA A C 1
ATOM 2856 O O . ALA A 1 365 ? -21.928 0.515 22.567 1.00 89.31 365 ALA A O 1
ATOM 2857 N N . GLU A 1 366 ? -20.167 0.724 21.205 1.00 85.31 366 GLU A N 1
ATOM 2858 C CA . GLU A 1 366 ? -20.457 2.122 20.901 1.00 85.31 366 GLU A CA 1
ATOM 2859 C C . GLU A 1 366 ? -21.701 2.330 20.010 1.00 85.31 366 GLU A C 1
ATOM 2861 O O . GLU A 1 366 ? -22.520 3.191 20.342 1.00 85.31 366 GLU A O 1
ATOM 2866 N N . PRO A 1 367 ? -21.941 1.542 18.943 1.00 86.88 367 PRO A N 1
ATOM 2867 C CA . PRO A 1 367 ? -23.228 1.578 18.245 1.00 86.88 367 PRO A CA 1
ATOM 2868 C C . PRO A 1 367 ? -24.426 1.264 19.151 1.00 86.88 367 PRO A C 1
ATOM 2870 O O . PRO A 1 367 ? -25.488 1.872 19.000 1.00 86.88 367 PRO A O 1
ATOM 2873 N N . VAL A 1 368 ? -24.263 0.357 20.124 1.00 88.38 368 VAL A N 1
ATOM 2874 C CA . VAL A 1 368 ? -25.309 0.078 21.119 1.00 88.38 368 VAL A CA 1
ATOM 2875 C C . VAL A 1 368 ? -25.547 1.284 22.028 1.00 88.38 368 VAL A C 1
ATOM 2877 O O . VAL A 1 368 ? -26.706 1.655 22.219 1.00 88.38 368 VAL A O 1
ATOM 2880 N N . ALA A 1 369 ? -24.491 1.950 22.510 1.00 86.50 369 ALA A N 1
ATOM 2881 C CA . ALA A 1 369 ? -24.624 3.181 23.297 1.00 86.50 369 ALA A CA 1
ATOM 2882 C C . ALA A 1 369 ? -25.421 4.266 22.558 1.00 86.50 369 ALA A C 1
ATOM 2884 O O . ALA A 1 369 ? -26.208 4.997 23.154 1.00 86.50 369 ALA A O 1
ATOM 2885 N N . ILE A 1 370 ? -25.219 4.400 21.248 1.00 83.56 370 ILE A N 1
ATOM 2886 C CA . ILE A 1 370 ? -25.896 5.433 20.456 1.00 83.56 370 ILE A CA 1
ATOM 2887 C C . ILE A 1 370 ? -27.376 5.101 20.279 1.00 83.56 370 ILE A C 1
ATOM 2889 O O . ILE A 1 370 ? -28.226 5.973 20.459 1.00 83.56 370 ILE A O 1
ATOM 2893 N N . LYS A 1 371 ? -27.689 3.846 19.943 1.00 86.31 371 LYS A N 1
ATOM 2894 C CA . LYS A 1 371 ? -29.038 3.453 19.525 1.00 86.31 371 LYS A CA 1
ATOM 2895 C C . LYS A 1 371 ? -29.952 3.030 20.676 1.00 86.31 371 LYS A C 1
ATOM 2897 O O . LYS A 1 371 ? -31.166 3.190 20.569 1.00 86.31 371 LYS A O 1
ATOM 2902 N N . TYR A 1 372 ? -29.391 2.479 21.751 1.00 88.12 372 TYR A N 1
ATOM 2903 C CA . TYR A 1 372 ? -30.161 1.793 22.792 1.00 88.12 372 TYR A CA 1
ATOM 2904 C C . TYR A 1 372 ? -29.862 2.253 24.226 1.00 88.12 372 TYR A C 1
ATOM 2906 O O . TYR A 1 372 ? -30.515 1.754 25.139 1.00 88.12 372 TYR A O 1
ATOM 2914 N N . ALA A 1 373 ? -28.931 3.190 24.454 1.00 88.06 373 ALA A N 1
ATOM 2915 C CA . ALA A 1 373 ? -28.605 3.630 25.814 1.00 88.06 373 ALA A CA 1
ATOM 2916 C C . ALA A 1 373 ? -29.783 4.323 26.506 1.00 88.06 373 ALA A C 1
ATOM 2918 O O . ALA A 1 373 ? -30.231 5.389 26.070 1.00 88.06 373 ALA A O 1
ATOM 2919 N N . ARG A 1 374 ? -30.217 3.759 27.636 1.00 91.06 374 ARG A N 1
ATOM 2920 C CA . ARG A 1 374 ? -31.191 4.359 28.553 1.00 91.06 374 ARG A CA 1
ATOM 2921 C C . ARG A 1 374 ? -30.495 5.010 29.741 1.00 91.06 374 ARG A C 1
ATOM 2923 O O . ARG A 1 374 ? -30.937 6.065 30.187 1.00 91.06 374 ARG A O 1
ATOM 2930 N N . TYR A 1 375 ? -29.392 4.429 30.214 1.00 91.19 375 TYR A N 1
ATOM 2931 C CA . TYR A 1 375 ? -28.686 4.899 31.406 1.00 91.19 375 TYR A CA 1
ATOM 2932 C C . TYR A 1 375 ? -27.318 5.463 31.045 1.00 91.19 375 TYR A C 1
ATOM 2934 O O . TYR A 1 375 ? -26.352 4.723 30.867 1.00 91.19 375 TYR A O 1
ATOM 2942 N N . LYS A 1 376 ? -27.246 6.793 30.936 1.00 90.25 376 LYS A N 1
ATOM 2943 C CA . LYS A 1 376 ? -26.028 7.522 30.576 1.00 90.25 376 LYS A CA 1
ATOM 2944 C C . LYS A 1 376 ? -25.364 8.141 31.799 1.00 90.25 376 LYS A C 1
ATOM 2946 O O . LYS A 1 376 ? -26.051 8.652 32.679 1.00 90.25 376 LYS A O 1
ATOM 2951 N N . PHE A 1 377 ? -24.038 8.145 31.812 1.00 89.00 377 PHE A N 1
ATOM 2952 C CA . PHE A 1 377 ? -23.233 8.804 32.837 1.00 89.00 377 PHE A CA 1
ATOM 2953 C C . PHE A 1 377 ? -22.117 9.642 32.197 1.00 89.00 377 PHE A C 1
ATOM 2955 O O . PHE A 1 377 ? -21.639 9.289 31.110 1.00 89.00 377 PHE A O 1
ATOM 2962 N N . PRO A 1 378 ? -21.727 10.763 32.834 1.00 85.75 378 PRO A N 1
ATOM 2963 C CA . PRO A 1 378 ? -20.749 11.684 32.274 1.00 85.75 378 PRO A CA 1
ATOM 2964 C C . PRO A 1 378 ? -19.358 11.054 32.246 1.00 85.75 378 PRO A C 1
ATOM 2966 O O . PRO A 1 378 ? -18.955 10.365 33.183 1.00 85.75 378 PRO A O 1
ATOM 2969 N N . MET A 1 379 ? -18.611 11.330 31.180 1.00 84.56 379 MET A N 1
ATOM 2970 C CA . MET A 1 379 ? -17.240 10.878 31.008 1.00 84.56 379 MET A CA 1
ATOM 2971 C C . MET A 1 379 ? -16.355 12.006 30.491 1.00 84.56 379 MET A C 1
ATOM 2973 O O . MET A 1 379 ? -16.646 12.619 29.462 1.00 84.56 379 MET A O 1
ATOM 2977 N N . LYS A 1 380 ? -15.235 12.236 31.182 1.00 82.31 380 LYS A N 1
ATOM 2978 C CA . LYS A 1 380 ? -14.268 13.255 30.776 1.00 82.31 380 LYS A CA 1
ATOM 2979 C C . LYS A 1 380 ? -13.504 12.821 29.532 1.00 82.31 380 LYS A C 1
ATOM 2981 O O . LYS A 1 380 ? -12.921 11.736 29.508 1.00 82.31 380 LYS A O 1
ATOM 2986 N N . SER A 1 381 ? -13.492 13.683 28.520 1.00 81.31 381 SER A N 1
ATOM 2987 C CA . SER A 1 381 ? -12.681 13.485 27.314 1.00 81.31 381 SER A CA 1
ATOM 2988 C C . SER A 1 381 ? -11.307 14.122 27.490 1.00 81.31 381 SER A C 1
ATOM 2990 O O . SER A 1 381 ? -11.178 15.220 28.031 1.00 81.31 381 SER A O 1
ATOM 2992 N N . LEU A 1 382 ? -10.271 13.478 26.949 1.00 81.12 382 LEU A N 1
ATOM 2993 C CA . LEU A 1 382 ? -8.938 14.086 26.855 1.00 81.12 382 LEU A CA 1
ATOM 2994 C C . LEU A 1 382 ? -8.892 15.283 25.898 1.00 81.12 382 LEU A C 1
ATOM 2996 O O . LEU A 1 382 ? -7.983 16.106 25.965 1.00 81.12 382 LEU A O 1
ATOM 3000 N N . LEU A 1 383 ? -9.861 15.379 24.989 1.00 81.38 383 LEU A N 1
ATOM 3001 C CA . LEU A 1 383 ? -9.918 16.401 23.949 1.00 81.38 383 LEU A CA 1
ATOM 3002 C C . LEU A 1 383 ? -10.799 17.595 24.340 1.00 81.38 383 LEU A C 1
ATOM 3004 O O . LEU A 1 383 ? -10.960 18.510 23.532 1.00 81.38 383 LEU A O 1
ATOM 3008 N N . GLY A 1 384 ? -11.312 17.609 25.576 1.00 65.56 384 GLY A N 1
ATOM 3009 C CA . GLY A 1 384 ? -12.070 18.719 26.157 1.00 65.56 384 GLY A CA 1
ATOM 3010 C C . GLY A 1 384 ? -13.564 18.723 25.833 1.00 65.56 384 GLY A C 1
ATOM 3011 O O . GLY A 1 384 ? -14.244 19.670 26.210 1.00 65.56 384 GLY A O 1
ATOM 3012 N N . ASN A 1 385 ? -14.075 17.693 25.151 1.00 67.06 385 ASN A N 1
ATOM 3013 C CA . ASN A 1 385 ? -15.496 17.564 24.840 1.00 67.06 385 ASN A CA 1
ATOM 3014 C C . ASN A 1 385 ? -16.090 16.412 25.661 1.00 67.06 385 ASN A C 1
ATOM 3016 O O . ASN A 1 385 ? -16.070 15.254 25.235 1.00 67.06 385 ASN A O 1
ATOM 3020 N N . ASP A 1 386 ? -16.508 16.727 26.890 1.00 73.56 386 ASP A N 1
ATOM 3021 C CA . ASP A 1 386 ? -17.035 15.744 27.836 1.00 73.56 386 ASP A CA 1
ATOM 3022 C C . ASP A 1 386 ? -18.239 15.021 27.224 1.00 73.56 386 ASP A C 1
ATOM 3024 O O . ASP A 1 386 ? -19.207 15.622 26.755 1.00 73.56 386 ASP A O 1
ATOM 3028 N N . GLY A 1 387 ? -18.135 13.697 27.175 1.00 73.88 387 GLY A N 1
ATOM 3029 C CA . GLY A 1 387 ? -19.120 12.830 26.553 1.00 73.88 387 GLY A CA 1
ATOM 3030 C C . GLY A 1 387 ? -19.948 12.090 27.589 1.00 73.88 387 GLY A C 1
ATOM 3031 O O . GLY A 1 387 ? -19.768 12.235 28.794 1.00 73.88 387 GLY A O 1
ATOM 3032 N N . ASN A 1 388 ? -20.827 11.221 27.101 1.00 81.44 388 ASN A N 1
ATOM 3033 C CA . ASN A 1 388 ? -21.518 10.253 27.940 1.00 81.44 388 ASN A CA 1
ATOM 3034 C C . ASN A 1 388 ? -21.114 8.831 27.548 1.00 81.44 388 ASN A C 1
ATOM 3036 O O . ASN A 1 388 ? -20.960 8.519 26.358 1.00 81.44 388 ASN A O 1
ATOM 3040 N N . LYS A 1 389 ? -20.992 7.971 28.556 1.00 86.25 389 LYS A N 1
ATOM 3041 C CA . LYS A 1 389 ? -20.988 6.512 28.411 1.00 86.25 389 LYS A CA 1
ATOM 3042 C C . LYS A 1 389 ? -22.318 5.945 28.888 1.00 86.25 389 LYS A C 1
ATOM 3044 O O . LYS A 1 389 ? -23.160 6.695 29.385 1.00 86.25 389 LYS A O 1
ATOM 3049 N N . SER A 1 390 ? -22.548 4.657 28.654 1.00 92.12 390 SER A N 1
ATOM 3050 C CA . SER A 1 390 ? -23.818 4.010 28.976 1.00 92.12 390 SER A CA 1
ATOM 3051 C C . SER A 1 390 ? -23.613 2.676 29.666 1.00 92.12 390 SER A C 1
ATOM 3053 O O . SER A 1 390 ? -22.704 1.941 29.300 1.00 92.12 390 SER A O 1
ATOM 3055 N N . ILE A 1 391 ? -24.488 2.333 30.612 1.00 91.88 391 ILE A N 1
ATOM 3056 C CA . ILE A 1 391 ? -24.442 1.015 31.265 1.00 91.88 391 ILE A CA 1
ATOM 3057 C C . ILE A 1 391 ? -24.591 -0.092 30.212 1.00 91.88 391 ILE A C 1
ATOM 3059 O O . ILE A 1 391 ? -23.921 -1.119 30.277 1.00 91.88 391 ILE A O 1
ATOM 3063 N N . GLU A 1 392 ? -25.425 0.134 29.196 1.00 93.50 392 GLU A N 1
ATOM 3064 C CA . GLU A 1 392 ? -25.646 -0.812 28.108 1.00 93.50 392 GLU A CA 1
ATOM 3065 C C . GLU A 1 392 ? -24.369 -1.094 27.302 1.00 93.50 392 GLU A C 1
ATOM 3067 O O . GLU A 1 392 ? -24.136 -2.246 26.936 1.00 93.50 392 GLU A O 1
ATOM 3072 N N . SER A 1 393 ? -23.514 -0.093 27.055 1.00 90.12 393 SER A N 1
ATOM 3073 C CA . SER A 1 393 ? -22.235 -0.321 26.363 1.00 90.12 393 SER A CA 1
ATOM 3074 C C . SER A 1 393 ? -21.244 -1.102 27.210 1.00 90.12 393 SER A C 1
ATOM 3076 O O . SER A 1 393 ? -20.610 -2.016 26.684 1.00 90.12 393 SER A O 1
ATOM 3078 N N . SER A 1 394 ? -21.170 -0.825 28.512 1.00 92.31 394 SER A N 1
ATOM 3079 C CA . SER A 1 394 ? -20.301 -1.563 29.435 1.00 92.31 394 SER A CA 1
ATOM 3080 C C . SER A 1 394 ? -20.728 -3.032 29.562 1.00 92.31 394 SER A C 1
ATOM 3082 O O . SER A 1 394 ? -19.895 -3.936 29.500 1.00 92.31 394 SER A O 1
ATOM 3084 N N . VAL A 1 395 ? -22.039 -3.295 29.637 1.00 94.06 395 VAL A N 1
ATOM 3085 C CA . VAL A 1 395 ? -22.596 -4.662 29.646 1.00 94.06 395 VAL A CA 1
ATOM 3086 C C . VAL A 1 395 ? -22.328 -5.386 28.325 1.00 94.06 395 VAL A C 1
ATOM 3088 O O . VAL A 1 395 ? -21.982 -6.566 28.323 1.00 94.06 395 VAL A O 1
ATOM 3091 N N . VAL A 1 396 ? -22.436 -4.701 27.186 1.00 94.06 396 VAL A N 1
ATOM 3092 C CA . VAL A 1 396 ? -22.056 -5.290 25.894 1.00 94.06 396 VAL A CA 1
ATOM 3093 C C . VAL A 1 396 ? -20.565 -5.607 25.850 1.00 94.06 396 VAL A C 1
ATOM 3095 O O . VAL A 1 396 ? -20.198 -6.682 25.381 1.00 94.06 396 VAL A O 1
ATOM 3098 N N . ALA A 1 397 ? -19.708 -4.724 26.365 1.00 93.94 397 ALA A N 1
ATOM 3099 C CA . ALA A 1 397 ? -18.271 -4.961 26.432 1.00 93.94 397 ALA A CA 1
ATOM 3100 C C . ALA A 1 397 ? -17.940 -6.220 27.256 1.00 93.94 397 ALA A C 1
ATOM 3102 O O . ALA A 1 397 ? -17.144 -7.046 26.804 1.00 93.94 397 ALA A O 1
ATOM 3103 N N . LEU A 1 398 ? -18.613 -6.416 28.398 1.00 96.00 398 LEU A N 1
ATOM 3104 C CA . LEU A 1 398 ? -18.551 -7.641 29.206 1.00 96.00 398 LEU A CA 1
ATOM 3105 C C . LEU A 1 398 ? -18.929 -8.881 28.381 1.00 96.00 398 LEU A C 1
ATOM 3107 O O . LEU A 1 398 ? -18.132 -9.810 28.265 1.00 96.00 398 LEU A O 1
ATOM 3111 N N . ILE A 1 399 ? -20.127 -8.886 27.786 1.00 96.12 399 ILE A N 1
ATOM 3112 C CA . ILE A 1 399 ? -20.675 -10.049 27.070 1.00 96.12 399 ILE A CA 1
ATOM 3113 C C . ILE A 1 399 ? -19.805 -10.415 25.864 1.00 96.12 399 ILE A C 1
ATOM 3115 O O . ILE A 1 399 ? -19.475 -11.584 25.671 1.00 96.12 399 ILE A O 1
ATOM 3119 N N . VAL A 1 400 ? -19.407 -9.427 25.060 1.00 95.69 400 VAL A N 1
ATOM 3120 C CA . VAL A 1 400 ? -18.565 -9.639 23.874 1.00 95.69 400 VAL A CA 1
ATOM 3121 C C . VAL A 1 400 ? -17.215 -10.231 24.274 1.00 95.69 400 VAL A C 1
ATOM 3123 O O . VAL A 1 400 ? -16.773 -11.207 23.668 1.00 95.69 400 VAL A O 1
ATOM 3126 N N . THR A 1 401 ? -16.596 -9.695 25.327 1.00 95.94 401 THR A N 1
ATOM 3127 C CA . THR A 1 401 ? -15.329 -10.209 25.860 1.00 95.94 401 THR A CA 1
ATOM 3128 C C . THR A 1 401 ? -15.474 -11.652 26.338 1.00 95.94 401 THR A C 1
ATOM 3130 O O . THR A 1 401 ? -14.660 -12.498 25.974 1.00 95.94 401 THR A O 1
ATOM 3133 N N . MET A 1 402 ? -16.536 -11.956 27.090 1.00 96.12 402 MET A N 1
ATOM 3134 C CA . MET A 1 402 ? -16.813 -13.310 27.571 1.00 96.12 402 MET A CA 1
ATOM 3135 C C . MET A 1 402 ? -16.997 -14.305 26.423 1.00 96.12 402 MET A C 1
ATOM 3137 O O . MET A 1 402 ? -16.423 -15.387 26.473 1.00 96.12 402 MET A O 1
ATOM 3141 N N . ILE A 1 403 ? -17.765 -13.951 25.386 1.00 95.75 403 ILE A N 1
ATOM 3142 C CA . ILE A 1 403 ? -17.994 -14.826 24.225 1.00 95.75 403 ILE A CA 1
ATOM 3143 C C . ILE A 1 403 ? -16.673 -15.125 23.515 1.00 95.75 403 ILE A C 1
ATOM 3145 O O . ILE A 1 403 ? -16.374 -16.286 23.247 1.00 95.75 403 ILE A O 1
ATOM 3149 N N . ILE A 1 404 ? -15.874 -14.093 23.232 1.00 94.00 404 ILE A N 1
ATOM 3150 C CA . ILE A 1 404 ? -14.583 -14.258 22.556 1.00 94.00 404 ILE A CA 1
ATOM 3151 C C . ILE A 1 404 ? -13.668 -15.154 23.392 1.00 94.00 404 ILE A C 1
ATOM 3153 O O . ILE A 1 404 ? -13.123 -16.127 22.879 1.00 94.00 404 ILE A O 1
ATOM 3157 N N . LEU A 1 405 ? -13.539 -14.886 24.689 1.00 93.50 405 LEU A N 1
ATOM 3158 C CA . LEU A 1 405 ? -12.678 -15.681 25.559 1.00 93.50 405 LEU A CA 1
ATOM 3159 C C . LEU A 1 405 ? -13.146 -17.117 25.717 1.00 93.50 405 LEU A C 1
ATOM 3161 O O . LEU A 1 405 ? -12.304 -18.010 25.754 1.00 93.50 405 LEU A O 1
ATOM 3165 N N . LEU A 1 406 ? -14.451 -17.367 25.752 1.00 94.25 406 LEU A N 1
ATOM 3166 C CA . LEU A 1 406 ? -14.967 -18.726 25.823 1.00 94.25 406 LEU A CA 1
ATOM 3167 C C . LEU A 1 406 ? -14.604 -19.518 24.558 1.00 94.25 406 LEU A C 1
ATOM 3169 O O . LEU A 1 406 ? -14.247 -20.688 24.662 1.00 94.25 406 LEU A O 1
ATOM 3173 N N . LEU A 1 407 ? -14.630 -18.874 23.384 1.00 93.06 407 LEU A N 1
ATOM 3174 C CA . LEU A 1 407 ? -14.229 -19.497 22.118 1.00 93.06 407 LEU A CA 1
ATOM 3175 C C . LEU A 1 407 ? -12.740 -19.868 22.085 1.00 93.06 407 LEU A C 1
ATOM 3177 O O . LEU A 1 407 ? -12.398 -20.913 21.540 1.00 93.06 407 LEU A O 1
ATOM 3181 N N . PHE A 1 408 ? -11.866 -19.036 22.660 1.00 90.06 408 PHE A N 1
ATOM 3182 C CA . PHE A 1 408 ? -10.415 -19.270 22.642 1.00 90.06 408 PHE A CA 1
ATOM 3183 C C . PHE A 1 408 ? -9.909 -20.135 23.802 1.00 90.06 408 PHE A C 1
ATOM 3185 O O . PHE A 1 408 ? -9.005 -20.939 23.610 1.00 90.06 408 PHE A O 1
ATOM 3192 N N . THR A 1 409 ? -10.468 -19.972 25.001 1.00 88.56 409 THR A N 1
ATOM 3193 C CA . THR A 1 409 ? -9.928 -20.566 26.239 1.00 88.56 409 THR A CA 1
ATOM 3194 C C . THR A 1 409 ? -10.759 -21.728 26.768 1.00 88.56 409 THR A C 1
ATOM 3196 O O . THR A 1 409 ? -10.276 -22.488 27.601 1.00 88.56 409 THR A O 1
ATOM 3199 N N . GLN A 1 410 ? -12.028 -21.837 26.350 1.00 90.19 410 GLN A N 1
ATOM 3200 C CA . GLN A 1 410 ? -13.023 -22.762 26.914 1.00 90.19 410 GLN A CA 1
ATOM 3201 C C . GLN A 1 410 ? -13.181 -22.663 28.447 1.00 90.19 410 GLN A C 1
ATOM 3203 O O . GLN A 1 410 ? -13.780 -23.534 29.075 1.00 90.19 410 GLN A O 1
ATOM 3208 N N . ASN A 1 411 ? -12.690 -21.580 29.063 1.00 90.56 411 ASN A N 1
ATOM 3209 C CA . ASN A 1 411 ? -12.680 -21.389 30.505 1.00 90.56 411 ASN A CA 1
ATOM 3210 C C . ASN A 1 411 ? -13.632 -20.255 30.905 1.00 90.56 411 ASN A C 1
ATOM 3212 O O . ASN A 1 411 ? -13.392 -19.070 30.648 1.00 90.56 411 ASN A O 1
ATOM 3216 N N . VAL A 1 412 ? -14.727 -20.626 31.569 1.00 93.00 412 VAL A N 1
ATOM 3217 C CA . VAL A 1 412 ? -15.771 -19.687 32.002 1.00 93.00 412 VAL A CA 1
ATOM 3218 C C . VAL A 1 412 ? -15.243 -18.701 33.047 1.00 93.00 412 VAL A C 1
ATOM 3220 O O . VAL A 1 412 ? -15.587 -17.522 32.994 1.00 93.00 412 VAL A O 1
ATOM 3223 N N . PHE A 1 413 ? -14.381 -19.147 33.966 1.00 90.62 413 PHE A N 1
ATOM 3224 C CA . PHE A 1 413 ? -13.848 -18.291 35.027 1.00 90.62 413 PHE A CA 1
ATOM 3225 C C . PHE A 1 413 ? -12.958 -17.183 34.457 1.00 90.62 413 PHE A C 1
ATOM 3227 O O . PHE A 1 413 ? -13.171 -16.008 34.757 1.00 90.62 413 PHE A O 1
ATOM 3234 N N . VAL A 1 414 ? -12.029 -17.541 33.563 1.00 90.06 414 VAL A N 1
ATOM 3235 C CA . VAL A 1 414 ? -11.169 -16.575 32.856 1.00 90.06 414 VAL A CA 1
ATOM 3236 C C . VAL A 1 414 ? -12.016 -15.589 32.053 1.00 90.06 414 VAL A C 1
ATOM 3238 O O . VAL A 1 414 ? -11.798 -14.379 32.120 1.00 90.06 414 VAL A O 1
ATOM 3241 N N . SER A 1 415 ? -13.034 -16.096 31.353 1.00 93.25 415 SER A N 1
ATOM 3242 C CA . SER A 1 415 ? -13.944 -15.281 30.544 1.00 93.25 415 SER A CA 1
ATOM 3243 C C . SER A 1 415 ? -14.695 -14.240 31.382 1.00 93.25 415 SER A C 1
ATOM 3245 O O . SER A 1 415 ? -14.760 -13.075 30.991 1.00 93.25 415 SER A O 1
ATOM 3247 N N . ILE A 1 416 ? -15.225 -14.632 32.548 1.00 93.12 416 ILE A N 1
ATOM 3248 C CA . ILE A 1 416 ? -15.914 -13.721 33.475 1.00 93.12 416 ILE A CA 1
ATOM 3249 C C . ILE A 1 416 ? -14.934 -12.699 34.057 1.00 93.12 416 ILE A C 1
ATOM 3251 O O . ILE A 1 416 ? -15.231 -11.506 34.053 1.00 93.12 416 ILE A O 1
ATOM 3255 N N . ALA A 1 417 ? -13.767 -13.141 34.535 1.00 91.06 417 ALA A N 1
ATOM 3256 C CA . ALA A 1 417 ? -12.790 -12.269 35.183 1.00 91.06 417 ALA A CA 1
ATOM 3257 C C . ALA A 1 417 ? -12.298 -11.158 34.241 1.00 91.06 417 ALA A C 1
ATOM 3259 O O . ALA A 1 417 ? -12.354 -9.975 34.584 1.00 91.06 417 ALA A O 1
ATOM 3260 N N . VAL A 1 418 ? -11.876 -11.522 33.026 1.00 93.00 418 VAL A N 1
ATOM 3261 C CA . VAL A 1 418 ? -11.427 -10.546 32.023 1.00 93.00 418 VAL A CA 1
ATOM 3262 C C . VAL A 1 418 ? -12.603 -9.717 31.507 1.00 93.00 418 VAL A C 1
ATOM 3264 O O . VAL A 1 418 ? -12.463 -8.512 31.319 1.00 93.00 418 VAL A O 1
ATOM 3267 N N . GLY A 1 419 ? -13.784 -10.312 31.330 1.00 94.38 419 GLY A N 1
ATOM 3268 C CA . GLY A 1 419 ? -14.981 -9.577 30.930 1.00 94.38 419 GLY A CA 1
ATOM 3269 C C . GLY A 1 419 ? -15.357 -8.464 31.916 1.00 94.38 419 GLY A C 1
ATOM 3270 O O . GLY A 1 419 ? -15.641 -7.340 31.496 1.00 94.38 419 GLY A O 1
ATOM 3271 N N . LEU A 1 420 ? -15.316 -8.742 33.224 1.00 94.62 420 LEU A N 1
ATOM 3272 C CA . LEU A 1 420 ? -15.576 -7.747 34.270 1.00 94.62 420 LEU A CA 1
ATOM 3273 C C . LEU A 1 420 ? -14.515 -6.644 34.271 1.00 94.62 420 LEU A C 1
ATOM 3275 O O . LEU A 1 420 ? -14.858 -5.469 34.404 1.00 94.62 420 LEU A O 1
ATOM 3279 N N . LEU A 1 421 ? -13.244 -6.997 34.059 1.00 93.75 421 LEU A N 1
ATOM 3280 C CA . LEU A 1 421 ? -12.176 -6.013 33.891 1.00 93.75 421 LEU A CA 1
ATOM 3281 C C . LEU A 1 421 ? -12.458 -5.089 32.698 1.00 93.75 421 LEU A C 1
ATOM 3283 O O . LEU A 1 421 ? -12.392 -3.871 32.845 1.00 93.75 421 LEU A O 1
ATOM 3287 N N . VAL A 1 422 ? -12.785 -5.643 31.527 1.00 93.94 422 VAL A N 1
ATOM 3288 C CA . VAL A 1 422 ? -13.072 -4.846 30.323 1.00 93.94 422 VAL A CA 1
ATOM 3289 C C . VAL A 1 422 ? -14.281 -3.941 30.541 1.00 93.94 422 VAL A C 1
ATOM 3291 O O . VAL A 1 422 ? -14.240 -2.781 30.144 1.00 93.94 422 VAL A O 1
ATOM 3294 N N . CYS A 1 423 ? -15.318 -4.427 31.224 1.00 94.06 423 CYS A N 1
ATOM 3295 C CA . CYS A 1 423 ? -16.473 -3.625 31.626 1.00 94.06 423 CYS A CA 1
ATOM 3296 C C . CYS A 1 423 ? -16.069 -2.430 32.503 1.00 94.06 423 CYS A C 1
ATOM 3298 O O . CYS A 1 423 ? -16.493 -1.302 32.251 1.00 94.06 423 CYS A O 1
ATOM 3300 N N . LEU A 1 424 ? -15.222 -2.654 33.512 1.00 92.44 424 LEU A N 1
ATOM 3301 C CA . LEU A 1 424 ? -14.715 -1.590 34.383 1.00 92.44 424 LEU A CA 1
ATOM 3302 C C . LEU A 1 424 ? -13.857 -0.583 33.606 1.00 92.44 424 LEU A C 1
ATOM 3304 O O . LEU A 1 424 ? -14.042 0.624 33.747 1.00 92.44 424 LEU A O 1
ATOM 3308 N N . ILE A 1 425 ? -12.955 -1.059 32.747 1.00 91.94 425 ILE A N 1
ATOM 3309 C CA . ILE A 1 425 ? -12.111 -0.198 31.909 1.00 91.94 425 ILE A CA 1
ATOM 3310 C C . ILE A 1 425 ? -12.974 0.629 30.955 1.00 91.94 425 ILE A C 1
ATOM 3312 O O . ILE A 1 425 ? -12.798 1.843 30.878 1.00 91.94 425 ILE A O 1
ATOM 3316 N N . GLU A 1 426 ? -13.939 0.011 30.271 1.00 90.44 426 GLU A N 1
ATOM 3317 C CA . GLU A 1 426 ? -14.885 0.732 29.419 1.00 90.44 426 GLU A CA 1
ATOM 3318 C C . GLU A 1 426 ? -15.714 1.721 30.240 1.00 90.44 426 GLU A C 1
ATOM 3320 O O . GLU A 1 426 ? -16.023 2.783 29.733 1.00 90.44 426 GLU A O 1
ATOM 3325 N N . THR A 1 427 ? -15.979 1.490 31.522 1.00 88.44 427 THR A N 1
ATOM 3326 C CA . THR A 1 427 ? -16.692 2.474 32.352 1.00 88.44 427 THR A CA 1
ATOM 3327 C C . THR A 1 427 ? -15.838 3.716 32.647 1.00 88.44 427 THR A C 1
ATOM 3329 O O . THR A 1 427 ? -16.327 4.840 32.538 1.00 88.44 427 THR A O 1
ATOM 3332 N N . PHE A 1 428 ? -14.562 3.540 33.008 1.00 88.50 428 PHE A N 1
ATOM 3333 C CA . PHE A 1 428 ? -13.747 4.612 33.604 1.00 88.50 428 PHE A CA 1
ATOM 3334 C C . PHE A 1 428 ? -12.676 5.224 32.693 1.00 88.50 428 PHE A C 1
ATOM 3336 O O . PHE A 1 428 ? -12.160 6.297 33.003 1.00 88.50 428 PHE A O 1
ATOM 3343 N N . VAL A 1 429 ? -12.305 4.574 31.588 1.00 89.88 429 VAL A N 1
ATOM 3344 C CA . VAL A 1 429 ? -11.214 5.043 30.716 1.00 89.88 429 VAL A CA 1
ATOM 3345 C C . VAL A 1 429 ? -11.750 5.943 29.603 1.00 89.88 429 VAL A C 1
ATOM 3347 O O . VAL A 1 429 ? -12.784 5.620 29.015 1.00 89.88 429 VAL A O 1
ATOM 3350 N N . PRO A 1 430 ? -11.100 7.085 29.296 1.00 87.44 430 PRO A N 1
ATOM 3351 C CA . PRO A 1 430 ? -11.524 7.956 28.201 1.00 87.44 430 PRO A CA 1
ATOM 3352 C C . PRO A 1 430 ? -11.606 7.200 26.875 1.00 87.44 430 PRO A C 1
ATOM 3354 O O . PRO A 1 430 ? -10.759 6.350 26.589 1.00 87.44 430 PRO A O 1
ATOM 3357 N N . LYS A 1 431 ? -12.601 7.532 26.042 1.00 82.56 431 LYS A N 1
ATOM 3358 C CA . LYS A 1 431 ? -12.854 6.838 24.765 1.00 82.56 431 LYS A CA 1
ATOM 3359 C C . LYS A 1 431 ? -11.633 6.817 23.848 1.00 82.56 431 LYS A C 1
ATOM 3361 O O . LYS A 1 431 ? -11.462 5.902 23.050 1.00 82.56 431 LYS A O 1
ATOM 3366 N N . GLU A 1 432 ? -10.789 7.834 23.953 1.00 84.50 432 GLU A N 1
ATOM 3367 C CA . GLU A 1 432 ? -9.589 7.984 23.145 1.00 84.50 432 GLU A CA 1
ATOM 3368 C C . GLU A 1 432 ? -8.471 7.002 23.533 1.00 84.50 432 GLU A C 1
ATOM 3370 O O . GLU A 1 432 ? -7.629 6.690 22.697 1.00 84.50 432 GLU A O 1
ATOM 3375 N N . LEU A 1 433 ? -8.472 6.493 24.772 1.00 89.25 433 LEU A N 1
ATOM 3376 C CA . LEU A 1 433 ? -7.458 5.567 25.294 1.00 89.25 433 LEU A CA 1
ATOM 3377 C C . LEU A 1 433 ? -7.894 4.096 25.270 1.00 89.25 433 LEU A C 1
ATOM 3379 O O . LEU A 1 433 ? -7.066 3.214 25.496 1.00 89.25 433 LEU A O 1
ATOM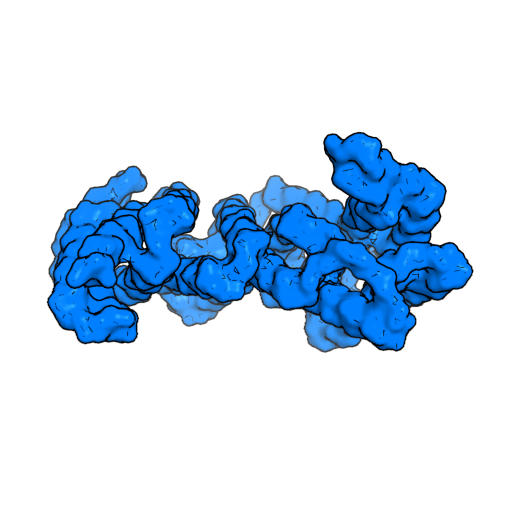 3383 N N . GLU A 1 434 ? -9.166 3.806 24.985 1.00 87.69 434 GLU A N 1
ATOM 3384 C CA . GLU A 1 434 ? -9.717 2.441 24.977 1.00 87.69 434 GLU A CA 1
ATOM 3385 C C . GLU A 1 434 ? -8.925 1.487 24.079 1.00 87.69 434 GLU A C 1
ATOM 3387 O O . GLU A 1 434 ? -8.622 0.367 24.486 1.00 87.69 434 GLU A O 1
ATOM 3392 N N . ASN A 1 435 ? -8.519 1.964 22.897 1.00 88.75 435 ASN A N 1
ATOM 3393 C CA . ASN A 1 435 ? -7.744 1.201 21.914 1.00 88.75 435 ASN A CA 1
ATOM 3394 C C . ASN A 1 435 ? -6.352 0.767 22.421 1.00 88.75 435 ASN A C 1
ATOM 3396 O O . ASN A 1 435 ? -5.707 -0.049 21.771 1.00 88.75 435 ASN A O 1
ATOM 3400 N N . LEU A 1 436 ? -5.886 1.317 23.547 1.00 93.88 436 LEU A N 1
ATOM 3401 C CA . LEU A 1 436 ? -4.628 0.958 24.200 1.00 93.88 436 LEU A CA 1
ATOM 3402 C C . LEU A 1 436 ? -4.867 0.242 25.534 1.00 93.88 436 LEU A C 1
ATOM 3404 O O . LEU A 1 436 ? -4.306 -0.822 25.772 1.00 93.88 436 LEU A O 1
ATOM 3408 N N . VAL A 1 437 ? -5.702 0.804 26.410 1.00 94.81 437 VAL A N 1
ATOM 3409 C CA . VAL A 1 437 ? -5.830 0.312 27.791 1.00 94.81 437 VAL A CA 1
ATOM 3410 C C . VAL A 1 437 ? -6.557 -1.030 27.859 1.00 94.81 437 VAL A C 1
ATOM 3412 O O . VAL A 1 437 ? -6.111 -1.915 28.587 1.00 94.81 437 VAL A O 1
ATOM 3415 N N . ILE A 1 438 ? -7.636 -1.209 27.085 1.00 93.75 438 ILE A N 1
ATOM 3416 C CA . ILE A 1 438 ? -8.385 -2.475 27.043 1.00 93.75 438 ILE A CA 1
ATOM 3417 C C . ILE A 1 438 ? -7.471 -3.641 26.644 1.00 93.75 438 ILE A C 1
ATOM 3419 O O . ILE A 1 438 ? -7.384 -4.599 27.416 1.00 93.75 438 ILE A O 1
ATOM 3423 N N . PRO A 1 439 ? -6.770 -3.603 25.493 1.00 94.69 439 PRO A N 1
ATOM 3424 C CA . PRO A 1 439 ? -5.993 -4.753 25.064 1.00 94.69 439 PRO A CA 1
ATOM 3425 C C . PRO A 1 439 ? -4.757 -4.990 25.945 1.00 94.69 439 PRO A C 1
ATOM 3427 O O . PRO A 1 439 ? -4.454 -6.145 26.234 1.00 94.69 439 PRO A O 1
ATOM 3430 N N . VAL A 1 440 ? -4.103 -3.943 26.470 1.00 95.38 440 VAL A N 1
ATOM 3431 C CA . VAL A 1 440 ? -3.003 -4.110 27.441 1.00 95.38 440 VAL A CA 1
ATOM 3432 C C . VAL A 1 440 ? -3.485 -4.845 28.687 1.00 95.38 440 VAL A C 1
ATOM 3434 O O . VAL A 1 440 ? -2.891 -5.847 29.076 1.00 95.38 440 VAL A O 1
ATOM 3437 N N . ALA A 1 441 ? -4.583 -4.395 29.295 1.00 94.06 441 ALA A N 1
ATOM 3438 C CA . ALA A 1 441 ? -5.097 -5.022 30.505 1.00 94.06 441 ALA A CA 1
ATOM 3439 C C . ALA A 1 441 ? -5.564 -6.466 30.252 1.00 94.06 441 ALA A C 1
ATOM 3441 O O . ALA A 1 441 ? -5.279 -7.352 31.058 1.00 94.06 441 ALA A O 1
ATOM 3442 N N . CYS A 1 442 ? -6.208 -6.724 29.105 1.00 93.50 442 CYS A N 1
ATOM 3443 C CA . CYS A 1 442 ? -6.576 -8.080 28.694 1.00 93.50 442 CYS A CA 1
ATOM 3444 C C . CYS A 1 442 ? -5.346 -8.983 28.566 1.00 93.50 442 CYS A C 1
ATOM 3446 O O . CYS A 1 442 ? -5.340 -10.077 29.122 1.00 93.50 442 CYS A O 1
ATOM 3448 N N . ALA A 1 443 ? -4.301 -8.537 27.866 1.00 92.94 443 ALA A N 1
ATOM 3449 C CA . ALA A 1 443 ? -3.110 -9.347 27.630 1.00 92.94 443 ALA A CA 1
ATOM 3450 C C . ALA A 1 443 ? -2.318 -9.635 28.910 1.00 92.94 443 ALA A C 1
ATOM 3452 O O . ALA A 1 443 ? -1.819 -10.749 29.063 1.00 92.94 443 ALA A O 1
ATOM 3453 N N . ILE A 1 444 ? -2.261 -8.682 29.851 1.00 92.25 444 ILE A N 1
ATOM 3454 C CA . ILE A 1 444 ? -1.671 -8.897 31.181 1.00 92.25 444 ILE A CA 1
ATOM 3455 C C . ILE A 1 444 ? -2.404 -10.030 31.900 1.00 92.25 444 ILE A C 1
ATOM 3457 O O . ILE A 1 444 ? -1.774 -11.003 32.311 1.00 92.25 444 ILE A O 1
ATOM 3461 N N . ILE A 1 445 ? -3.732 -9.935 32.027 1.00 90.06 445 ILE A N 1
ATOM 3462 C CA . ILE A 1 445 ? -4.508 -10.945 32.755 1.00 90.06 445 ILE A CA 1
ATOM 3463 C C . ILE A 1 445 ? -4.452 -12.301 32.050 1.00 90.06 445 ILE A C 1
ATOM 3465 O O . ILE A 1 445 ? -4.266 -13.315 32.714 1.00 90.06 445 ILE A O 1
ATOM 3469 N N . LEU A 1 446 ? -4.554 -12.339 30.720 1.00 89.69 446 LEU A N 1
ATOM 3470 C CA . LEU A 1 446 ? -4.421 -13.583 29.960 1.00 89.69 446 LEU A CA 1
ATOM 3471 C C . LEU A 1 446 ? -3.039 -14.213 30.133 1.00 89.69 446 LEU A C 1
ATOM 3473 O O . LEU A 1 446 ? -2.940 -15.427 30.261 1.00 89.69 446 LEU A O 1
ATOM 3477 N N . GLY A 1 447 ? -1.978 -13.404 30.195 1.00 84.38 447 GLY A N 1
ATOM 3478 C CA . GLY A 1 447 ? -0.630 -13.879 30.500 1.00 84.38 447 GLY A CA 1
ATOM 3479 C C . GLY A 1 447 ? -0.533 -14.574 31.861 1.00 84.38 447 GLY A C 1
ATOM 3480 O O . GLY A 1 447 ? 0.149 -15.587 31.966 1.00 84.38 447 GLY A O 1
ATOM 3481 N N . PHE A 1 448 ? -1.249 -14.082 32.875 1.00 84.25 448 PHE A N 1
ATOM 3482 C CA . PHE A 1 448 ? -1.313 -14.730 34.188 1.00 84.25 448 PHE A CA 1
ATOM 3483 C C . PHE A 1 448 ? -2.241 -15.949 34.219 1.00 84.25 448 PHE A C 1
ATOM 3485 O O . PHE A 1 448 ? -1.922 -16.923 34.880 1.00 84.25 448 PHE A O 1
ATOM 3492 N N . LEU A 1 449 ? -3.388 -15.907 33.540 1.00 80.81 449 LEU A N 1
ATOM 3493 C CA . LEU A 1 449 ? -4.433 -16.931 33.670 1.00 80.81 449 LEU A CA 1
ATOM 3494 C C . LEU A 1 449 ? -4.331 -18.093 32.672 1.00 80.81 449 LEU A C 1
ATOM 3496 O O . LEU A 1 449 ? -5.039 -19.077 32.844 1.00 80.81 449 LEU A O 1
ATOM 3500 N N . LEU A 1 450 ? -3.532 -17.970 31.609 1.00 72.56 450 LEU A N 1
ATOM 3501 C CA . LEU A 1 450 ? -3.298 -19.061 30.649 1.00 72.56 450 LEU A CA 1
ATOM 3502 C C . LEU A 1 450 ? -2.031 -19.871 30.957 1.00 72.56 450 LEU A C 1
ATOM 3504 O O . LEU A 1 450 ? -1.865 -20.958 30.415 1.00 72.56 450 LEU A O 1
ATOM 3508 N N . HIS A 1 451 ? -1.134 -19.342 31.797 1.00 65.19 451 HIS A N 1
ATOM 3509 C CA . HIS A 1 451 ? 0.141 -19.982 32.164 1.00 65.19 451 HIS A CA 1
ATOM 3510 C C . HIS A 1 451 ? 0.148 -20.584 33.580 1.00 65.19 451 HIS A C 1
ATOM 3512 O O . HIS A 1 451 ? 1.172 -21.111 34.011 1.00 65.19 451 HIS A O 1
ATOM 3518 N N . TYR A 1 452 ? -0.988 -20.529 34.276 1.00 50.16 452 TYR A N 1
ATOM 3519 C CA . TYR A 1 452 ? -1.288 -21.218 35.535 1.00 50.16 452 TYR A CA 1
ATOM 3520 C C . TYR A 1 452 ? -2.619 -21.947 35.375 1.00 50.16 452 TYR A C 1
ATOM 3522 O O . TYR A 1 452 ? -2.766 -23.027 35.990 1.00 50.16 452 TYR A O 1
#

Organism: Methanobrevibacter ruminantium (strain ATCC 35063 / DSM 1093 / JCM 13430 / OCM 146 / M1) (NCBI:txid634498)

Solvent-accessible surface area (backbone atoms only — not comparable to full-atom values): 22856 Å² total; per-residue (Å²): 110,74,71,56,51,58,48,48,58,54,45,71,76,67,61,76,52,72,65,57,54,52,52,26,50,51,51,51,57,53,41,31,36,35,54,41,36,46,67,46,43,47,50,50,22,49,54,74,22,44,40,69,53,89,90,41,97,72,44,47,71,41,66,65,55,24,51,53,46,33,54,48,44,42,44,27,56,15,50,50,42,41,53,48,37,54,52,52,19,60,76,67,76,47,56,84,76,46,86,51,63,83,74,40,53,64,55,38,52,52,34,23,52,33,16,44,50,38,18,53,50,26,57,77,69,68,45,60,56,64,60,27,44,50,27,44,40,50,18,53,51,40,50,50,49,50,60,44,34,78,78,45,72,54,25,60,44,36,20,40,50,22,31,55,28,29,54,31,20,34,66,49,36,59,67,21,41,57,66,45,56,50,50,54,54,48,43,50,21,38,40,75,70,66,74,36,54,67,67,26,30,52,52,15,26,53,48,20,30,52,49,39,48,52,46,40,57,46,49,28,62,74,70,70,46,79,68,87,80,54,46,54,71,70,58,45,51,45,38,50,47,21,53,47,47,48,58,50,49,34,48,52,26,18,52,38,49,82,71,70,51,55,36,56,56,29,26,27,48,47,49,27,53,49,36,52,50,47,43,50,31,69,72,75,40,56,71,58,19,41,55,40,28,54,53,26,39,53,51,40,50,51,47,25,60,72,62,28,81,89,32,50,44,25,51,7,55,39,65,85,52,98,61,44,68,60,53,53,52,43,44,50,50,27,41,52,51,37,51,55,46,35,73,74,77,44,57,71,66,35,33,39,53,16,40,50,40,44,21,51,31,54,46,46,17,53,58,42,34,72,78,67,46,83,51,71,47,86,37,70,38,95,85,75,62,67,44,72,48,27,59,59,18,26,52,41,24,20,53,50,35,25,54,55,35,35,74,76,65,72,34,68,68,63,12,50,55,52,9,52,49,43,18,51,46,60,69,74,49,35,83,67,47,43,66,26,55,45,26,51,54,41,25,54,51,40,58,57,65,75,77,108

Secondary structure (DSSP, 8-state):
-HHHHHHHHHHHTTSPPHHHHHHHHHHHHHTSHHHHHHHHHHHHHHHHHEES-TTSTT-EE-HHHHHHHHHHHIIIIIIHHHHHHHHHHHHTT--TT--SSGGGHHHHHHHHHHHHHHHHHHHHTT--HHHHHHHHHHHHHHHHHHHHHHHS---HHHHHHHHHHHHHHHHHTHHHHGGGGHHHHHHHHHHHTTSS-HHHHHHHHHHHHHHHHHHHHHHHHHTT---TTPPPHHHHHHHHHHHHHHHHHHHHHHHHHTTT--HHHHHHHHHHHHHHHHHHHHHHS-HHHHHHHHHHHHHHHHHHHHH-TTSHHHHHH----TTHHHHHHHHHHHHHHHHHHHHHHS-HHHHHHHHHHHHHHHHHHHHHHHHH--SEEEE--TTS--EEEEHHHHHHHHHHHHHHHHHHH--HHHHHHHHHHHHHHHHHS-TTTHHHHHHHHHHHHHHHHS--

Radius of gyration: 25.34 Å; Cα contacts (8 Å, |Δi|>4): 657; chains: 1; bounding box: 67×57×67 Å

Sequence (452 aa):
MTKLIKREVKREYNEESPLKLKIANAISTFTNPPIICIPLFLLISFVLASNGNPFSSSFSFDWMLFAKCEIISLVFASVLPMAIIIYWAKKLNTDKDISNREDRFIPLIVGVLSYLIGFVISFFFELPNFLTILLLCYAVNTFIVMLITSLWKISIHTTGLSGPVAALIMLLGPIGALFGLLYPVLIWSRVTLKKHTMAQAIAGGIFGFVFTVGESYLYMRLFKMSVPGLVPLAECFWIIFALVACPIVLGICGLLEKRGIESVIRAKLFHLLAFIGFAAFYFYGPSSAVLILILSAIVSVLVTIFAGDTFSWYKGISRGLERENLSIVLSLACGLIWIYVAMNYFNIESAIIATIIVAFVGAIAEPVAIKYARYKFPMKSLLGNDGNKSIESSVVALIVTMIILLLFTQNVFVSIAVGLLVCLIETFVPKELENLVIPVACAIILGFLLHY

Foldseek 3Di:
DVVVVVVVVVVVVQADDPVVLVVLVVLLVCLPLLNVQLVLQLVVLFLLQWDDDPPDPPIDGDPVLSVVSNVLSNQLRHVQLQVLLVVLCVVVVHDSLCLDLVSCLVSLQSSLVSLVVSLVVCVVVVRALLSSLLSNLSSVLSVVQNVCSVPDNADPSLLSQQQSLLSLCFSPNLVSLVSLLCLLVNLLSCVSNVSDDLCRSLVSNLSNNLSNLVSSVVCCVVVVRDDPPTDDSVSSVLQSCLLRVLSVLLSVLLVVVVVVDAQLLLQLSSLLSLLLVLLCCLPPNDPSSSVSNLSNNVSNLVSLLVSPDSDSSVSSNFNPDPPRSVLSVLLSVLLVVLSVCLVPPFDSLLSSLLSNLLSVLSNPLVVCCVPPAPAWDWADAPVRDIDIHGLSSLVSSLVSQLVSCCVRPVDNVLSNVLSVVSSVCSVHPHPSNSSHPRSVVSRVSCRVVVVD

pLDDT: mean 90.42, std 10.81, range [34.59, 98.69]